Protein AF-A0A9X0CKI0-F1 (afdb_monomer)

Solvent-accessible surface area (backbone atoms only — not comparable to full-atom values): 36895 Å² total; per-residue (Å²): 130,61,84,66,41,45,63,52,52,50,52,52,61,72,41,41,66,60,30,47,77,69,71,42,40,66,62,50,38,53,49,47,34,60,76,48,58,47,74,66,33,69,55,79,76,65,96,54,56,20,32,49,16,61,52,40,34,54,31,52,67,54,52,50,48,37,43,70,68,46,64,63,88,47,70,67,38,39,50,53,34,52,52,51,48,53,29,43,48,53,37,53,43,38,34,52,28,53,15,69,29,39,38,14,22,25,28,86,84,26,53,25,17,50,95,48,26,46,22,61,60,48,54,24,53,52,14,49,26,39,52,22,46,52,40,19,78,24,46,50,47,100,65,37,69,54,71,67,43,52,47,42,50,51,45,32,52,53,42,51,52,67,62,11,54,71,31,22,39,56,38,55,37,16,46,40,55,60,43,39,67,63,41,45,43,41,75,38,43,65,27,33,42,26,64,11,36,40,37,43,48,66,41,98,86,68,46,81,44,68,76,79,50,72,36,67,75,36,38,14,57,22,46,55,62,65,41,78,86,40,65,64,34,40,49,56,73,65,58,80,61,87,74,88,51,55,45,93,72,87,48,72,71,56,51,54,53,44,50,54,52,52,54,51,31,56,77,69,70,57,62,53,50,75,63,68,63,27,27,48,45,37,26,75,51,9,21,29,39,38,28,51,68,61,26,31,36,37,40,24,27,34,13,47,76,26,43,32,36,34,55,46,93,57,24,23,42,46,37,70,52,41,14,44,39,21,35,50,80,32,62,38,66,75,51,24,64,29,44,43,56,57,43,14,33,61,63,59,43,47,25,46,14,58,36,61,55,63,57,74,78,70,34,41,52,64,67,52,25,40,18,20,88,32,57,37,10,13,19,25,33,38,48,61,100,55,97,45,28,35,35,37,36,35,32,45,49,41,63,50,93,70,46,46,46,90,95,51,78,74,70,81,47,51,40,32,32,34,40,37,38,40,48,53,86,57,36,37,41,38,40,35,24,43,31,28,35,40,79,36,72,93,29,34,34,34,36,19,66,41,52,37,43,60,81,42,86,91,65,57,47,43,33,34,52,68,91,47,79,44,54,50,84,45,80,44,80,40,53,24,75,74,48,50,55,71,78,26,62,41,35,37,25,46,71,79,41,33,20,32,36,26,60,24,21,25,74,44,25,33,32,40,38,22,40,80,29,76,31,42,27,43,50,43,96,77,55,74,24,59,36,36,30,43,37,31,33,27,47,60,41,56,47,26,73,66,35,59,49,59,37,35,36,34,54,77,49,66,81,65,54,35,55,52,48,51,54,24,57,75,44,95,67,36,55,57,42,80,73,40,79,52,81,35,34,42,28,36,39,32,42,49,29,98,42,82,90,19,38,26,38,41,37,40,34,56,36,42,85,46,75,47,72,77,61,51,35,36,40,77,57,52,57,35,31,40,38,37,34,44,74,56,86,44,39,36,27,42,19,41,11,34,25,42,43,47,48,79,66,89,69,88,51,55,38,58,86,72,64,46,70,64,56,26,57,67,26,43,45,49,63,41,66,40,42,40,30,38,70,63,34,27,40,44,70,66,55,64,31,26,52,67,83,41,76,52,57,80,91,51,35,69,66,42,41,45,44,46,52,39,98,93,36,92,54,38,11,41,33,42,33,38,51,54,39,35,62,11,32,19,39,32,38,34,34,36,41,50,82,128

Radius of gyration: 26.96 Å; Cα contacts (8 Å, |Δi|>4): 1862; chains: 1; bounding box: 70×74×76 Å

Secondary structure (DSSP, 8-state):
--TTHHHHHHHHHHTHHHHHHTT-HHHHHHHHHHHTTGGGGG-SS-SSS---HHHHHHTHHHHHHHHHTS--SSHHHHHHHHHHHHHHHHHHHHHTSPPSSS-SSB-TTS-BEETTEE-TTTTHHHHHHHHHHHHHHHHTSTTPPPHHHHHHHHHHHHHHHHHSSSSPPPGGG-TTS--S---TGGGTTHHHHHHHBPPPPBPTTS-B-----B-HHHHHHHHHH--TTSHHHHHHHH------SSS--S-HHHHHHHHHHHHHHHHTT-PPPPPP-EEEEEGGGTEEEEEETTEEEEEE---SSS-S---BTTBSTTGGGTTSSEEEEESSTGGGGGS-TTSS--TT--TT-EEE---GGGG--SS-SBPPS-S-EEEEEE-TTSSS-EEEEEEEEE-------TTSPP---EEEEEEEEEEETTEEEEEEEEEEEES-TTPEEEEEEEEEE---SSS--EEEETTEEEETTS-EEE-GGGG-STTPPEEEE-TT--EEEETTTTTTTEEEEEEEEEEE-TT-SS-EEEEEEEEEEEEEEES-SSEEEEEEEE-S--TTHHHHHHHHHTSSS-SEEEEEESSSEEEEEEES-SSTT-EEEEEEES-TT---SSSEEEESSSSEEEEEEE-SSSEEEEEEE-----BS--SPP-BGGG--HHHHHH--BPPEEEEEEEEEEEESS---EEETTEEPPGGGHHHHEEEEEPTT-SSEEEEEEEEEE-TT--EEEEEEEE--

Sequence (740 aa):
MNNAGAGFMNAAFLLRKELQTAGKLSDYIATMKWYNDFGEIYQDPFEYAGTSADRMRTISLWRLFAVLMMPSTTTEQKQMKIRDMKALGRWYANALSPNEGLAGTLKPDHVGYHHNSYYASAYTPHALHKGAFIEYLLSGTSFALGAETRGHIKKGLETMRIVSVKYSSPNSVSGRFPGFSRNILAKSFPAYAYVAATAPALNDDGSLGEISTLNNDNVKMFLRLYDTTESAVNDYLGDGTIFTNIYYLNSIGSINIMEAISTKANAMSIEAESSPKGCWAKNYAALVIQRRDDWAVSVKGFSKFVWDFEASGKQNVFGLYQSHGALLVANSEESLKTHDIDNGWDWTRHPGTTTIKLNIDQLISENRRYYQPKRLAGGVSLVGGGDYSAGIFGMEFSQPPYRFPEGSFQLDINFSFKKSVFFADYVMICLGTGITSSESSPYITQTTLFQTKLVDAAAPSSVLINTTTHSLSTDLTKEATFFGGENFAATLRDVNGNGYYVPNATMQGLNVKISLQTSRDQRGRTRETSARYATAWLNHGINPSDKGYEYAIVVSKPSNIVQVLATRQASDNKVYEVLYKDNKAHVVKINDCPRPGQTQYGYVIFDKSVRTPGPVRRVDKAPIIVMVEEVDSNNLYIAASSPDLNFNITRVLEVGSQVNGQERFYSISMPIEVQVFVKTAVDIATGDVRVNGAVVPDEEKTTHVAVQPKPSSTTVGNRIKFKQLVKGFSTEVKLTTISS

Structure (mmCIF, N/CA/C/O backbone):
data_AF-A0A9X0CKI0-F1
#
_entry.id   AF-A0A9X0CKI0-F1
#
loop_
_atom_site.group_PDB
_atom_site.id
_atom_site.type_symbol
_atom_site.label_atom_id
_atom_site.label_alt_id
_atom_site.label_comp_id
_atom_site.label_asym_id
_atom_site.label_entity_id
_atom_site.label_seq_id
_atom_site.pdbx_PDB_ins_code
_atom_site.Cartn_x
_atom_site.Cartn_y
_atom_site.Cartn_z
_atom_site.occupancy
_atom_site.B_iso_or_equiv
_atom_site.auth_seq_id
_atom_site.auth_comp_id
_atom_site.auth_asym_id
_atom_site.auth_atom_id
_atom_site.pdbx_PDB_model_num
ATOM 1 N N . MET A 1 1 ? -22.376 16.722 5.968 1.00 49.62 1 MET A N 1
ATOM 2 C CA . MET A 1 1 ? -21.841 16.494 7.330 1.00 49.62 1 MET A CA 1
ATOM 3 C C . MET A 1 1 ? -21.630 17.837 8.006 1.00 49.62 1 MET A C 1
ATOM 5 O O . MET A 1 1 ? -21.355 18.810 7.316 1.00 49.62 1 MET A O 1
ATOM 9 N N . ASN A 1 2 ? -21.855 17.896 9.318 1.00 53.41 2 ASN A N 1
ATOM 10 C CA . ASN A 1 2 ? -21.992 19.130 10.088 1.00 53.41 2 ASN A CA 1
ATOM 11 C C . ASN A 1 2 ? -20.640 19.851 10.289 1.00 53.41 2 ASN A C 1
ATOM 13 O O . ASN A 1 2 ? -19.901 19.534 11.219 1.00 53.41 2 ASN A O 1
ATOM 17 N N . ASN A 1 3 ? -20.332 20.835 9.437 1.00 49.81 3 ASN A N 1
ATOM 18 C CA . ASN A 1 3 ? -19.097 21.630 9.523 1.00 49.81 3 ASN A CA 1
ATOM 19 C C . ASN A 1 3 ? -18.990 22.469 10.815 1.00 49.81 3 ASN A C 1
ATOM 21 O O . ASN A 1 3 ? -17.885 22.844 11.188 1.00 49.81 3 ASN A O 1
ATOM 25 N N . ALA A 1 4 ? -20.101 22.723 11.519 1.00 55.56 4 ALA A N 1
ATOM 26 C CA . ALA A 1 4 ? -20.137 23.430 12.807 1.00 55.56 4 ALA A CA 1
ATOM 27 C C . ALA A 1 4 ? -20.410 22.491 14.005 1.00 55.56 4 ALA A C 1
ATOM 29 O O . ALA A 1 4 ? -20.540 22.937 15.146 1.00 55.56 4 ALA A O 1
ATOM 30 N N . GLY A 1 5 ? -20.493 21.177 13.760 1.00 71.75 5 GLY A N 1
ATOM 31 C CA . GLY A 1 5 ? -21.002 20.206 14.725 1.00 71.75 5 GLY A CA 1
ATOM 32 C C . GLY A 1 5 ? -20.069 19.986 15.897 1.00 71.75 5 GLY A C 1
ATOM 33 O O . GLY A 1 5 ? -20.500 20.089 17.036 1.00 71.75 5 GLY A O 1
ATOM 34 N N . ALA A 1 6 ? -18.784 19.740 15.643 1.00 81.38 6 ALA A N 1
ATOM 35 C CA . ALA A 1 6 ? -17.830 19.425 16.705 1.00 81.38 6 ALA A CA 1
ATOM 36 C C . ALA A 1 6 ? -17.776 20.518 17.789 1.00 81.38 6 ALA A C 1
ATOM 38 O O . ALA A 1 6 ? -17.810 20.198 18.975 1.00 81.38 6 ALA A O 1
ATOM 39 N N . GLY A 1 7 ? -17.764 21.799 17.406 1.00 85.31 7 GLY A N 1
ATOM 40 C CA . GLY A 1 7 ? -17.786 22.916 18.357 1.00 85.31 7 GLY A CA 1
ATOM 41 C C . GLY A 1 7 ? -19.039 22.911 19.236 1.00 85.31 7 GLY A C 1
ATOM 42 O O . GLY A 1 7 ? -18.929 22.924 20.461 1.00 85.31 7 GLY A O 1
ATOM 43 N N . PHE A 1 8 ? -20.221 22.793 18.620 1.00 89.19 8 PHE A N 1
ATOM 44 C CA . PHE A 1 8 ? -21.494 22.684 19.340 1.00 89.19 8 PHE A CA 1
ATOM 45 C C . PHE A 1 8 ? -21.525 21.479 20.292 1.00 89.19 8 PHE A C 1
ATOM 47 O O . PHE A 1 8 ? -21.895 21.631 21.453 1.00 89.19 8 PHE A O 1
ATOM 54 N N . MET A 1 9 ? -21.102 20.296 19.831 1.00 90.44 9 MET A N 1
ATOM 55 C CA . MET A 1 9 ? -21.139 19.060 20.626 1.00 90.44 9 MET A CA 1
ATOM 56 C C . MET A 1 9 ? -20.232 19.151 21.856 1.00 90.44 9 MET A C 1
ATOM 58 O O . MET A 1 9 ? -20.637 18.749 22.946 1.00 90.44 9 MET A O 1
ATOM 62 N N . ASN A 1 10 ? -19.025 19.707 21.701 1.00 89.62 10 ASN A N 1
ATOM 63 C CA . ASN A 1 10 ? -18.113 19.923 22.824 1.00 89.62 10 ASN A CA 1
ATOM 64 C C . ASN A 1 10 ? -18.667 20.960 23.806 1.00 89.62 10 ASN A C 1
ATOM 66 O O . ASN A 1 10 ? -18.699 20.695 25.006 1.00 89.62 10 ASN A O 1
ATOM 70 N N . ALA A 1 11 ? -19.139 22.110 23.313 1.00 91.50 11 ALA A N 1
ATOM 71 C CA . ALA A 1 11 ? -19.686 23.166 24.163 1.00 91.50 11 ALA A CA 1
ATOM 72 C C . ALA A 1 11 ? -20.902 22.677 24.965 1.00 91.50 11 ALA A C 1
ATOM 74 O O . ALA A 1 11 ? -20.959 22.876 26.176 1.00 91.50 11 ALA A O 1
ATOM 75 N N . ALA A 1 12 ? -21.831 21.969 24.314 1.00 94.25 12 ALA A N 1
ATOM 76 C CA . ALA A 1 12 ? -22.999 21.386 24.969 1.00 94.25 12 ALA A CA 1
ATOM 77 C C . ALA A 1 12 ? -22.604 20.375 26.057 1.00 94.25 12 ALA A C 1
ATOM 79 O O . ALA A 1 12 ? -23.171 20.385 27.148 1.00 94.25 12 ALA A O 1
ATOM 80 N N . PHE A 1 13 ? -21.602 19.531 25.790 1.00 94.69 13 PHE A N 1
ATOM 81 C CA . PHE A 1 13 ? -21.125 18.553 26.764 1.00 94.69 13 PHE A CA 1
ATOM 82 C C . PHE A 1 13 ? -20.429 19.206 27.964 1.00 94.69 13 PHE A C 1
ATOM 84 O O . PHE A 1 13 ? -20.651 18.794 29.106 1.00 94.69 13 PHE A O 1
ATOM 91 N N . LEU A 1 14 ? -19.608 20.234 27.733 1.00 93.88 14 LEU A N 1
ATOM 92 C CA . LEU A 1 14 ? -18.931 20.974 28.800 1.00 93.88 14 LEU A CA 1
ATOM 93 C C . LEU A 1 14 ? -19.930 21.738 29.678 1.00 93.88 14 LEU A C 1
ATOM 95 O O . LEU A 1 14 ? -19.842 21.632 30.897 1.00 93.88 14 LEU A O 1
ATOM 99 N N . LEU A 1 15 ? -20.926 22.393 29.069 1.00 96.50 15 LEU A N 1
ATOM 100 C CA . LEU A 1 15 ? -21.963 23.185 29.747 1.00 96.50 15 LEU A CA 1
ATOM 101 C C . LEU A 1 15 ? -23.166 22.356 30.231 1.00 96.50 15 LEU A C 1
ATOM 103 O O . LEU A 1 15 ? -24.230 22.893 30.540 1.00 96.50 15 LEU A O 1
ATOM 107 N N . ARG A 1 16 ? -23.063 21.022 30.253 1.00 96.00 16 ARG A N 1
ATOM 108 C CA . ARG A 1 16 ? -24.214 20.137 30.518 1.00 96.00 16 ARG A CA 1
ATOM 109 C C . ARG A 1 16 ? -24.887 20.390 31.872 1.00 96.00 16 ARG A C 1
ATOM 111 O O . ARG A 1 16 ? -26.092 20.186 31.987 1.00 96.00 16 ARG A O 1
ATOM 118 N N . LYS A 1 17 ? -24.134 20.823 32.891 1.00 94.81 17 LYS A N 1
ATOM 119 C CA . LYS A 1 17 ? -24.682 21.120 34.226 1.00 94.81 17 LYS A CA 1
ATOM 120 C C . LYS A 1 17 ? -25.494 22.414 34.194 1.00 94.81 17 LYS A C 1
ATOM 122 O O . LYS A 1 17 ? -26.613 22.450 34.685 1.00 94.81 17 LYS A O 1
ATOM 127 N N . GLU A 1 18 ? -24.969 23.439 33.542 1.00 97.38 18 GLU A N 1
ATOM 128 C CA . GLU A 1 18 ? -25.599 24.740 33.345 1.00 97.38 18 GLU A CA 1
ATOM 129 C C . GLU A 1 18 ? -26.860 24.606 32.483 1.00 97.38 18 GLU A C 1
ATOM 131 O O . GLU A 1 18 ? -27.903 25.166 32.813 1.00 97.38 18 GLU A O 1
ATOM 136 N N . LEU A 1 19 ? -26.803 23.793 31.422 1.00 96.75 19 LEU A N 1
ATOM 137 C CA . LEU A 1 19 ? -27.957 23.464 30.582 1.00 96.75 19 LEU A CA 1
ATOM 138 C C . LEU A 1 19 ? -29.049 22.722 31.363 1.00 96.75 19 LEU A C 1
ATOM 140 O O . LEU A 1 19 ? -30.234 22.969 31.135 1.00 96.75 19 LEU A O 1
ATOM 144 N N . GLN A 1 20 ? -28.668 21.833 32.286 1.00 95.12 20 GLN A N 1
ATOM 145 C CA . GLN A 1 20 ? -29.608 21.164 33.186 1.00 95.12 20 GLN A CA 1
ATOM 146 C C . GLN A 1 20 ? -30.270 22.161 34.142 1.00 95.12 20 GLN A C 1
ATOM 148 O O . GLN A 1 20 ? -31.493 22.139 34.271 1.00 95.12 20 GLN A O 1
ATOM 153 N N . THR A 1 21 ? -29.491 23.047 34.769 1.00 96.12 21 THR A N 1
ATOM 154 C CA . THR A 1 21 ? -30.001 24.104 35.660 1.00 96.12 21 THR A CA 1
ATOM 155 C C . THR A 1 21 ? -30.934 25.065 34.924 1.00 96.12 21 THR A C 1
ATOM 157 O O . THR A 1 21 ? -31.951 25.477 35.469 1.00 96.12 21 THR A O 1
ATOM 160 N N . ALA A 1 22 ? -30.636 25.377 33.661 1.00 97.12 22 ALA A N 1
ATOM 161 C CA . ALA A 1 22 ? -31.463 26.235 32.816 1.00 97.12 22 ALA A CA 1
ATOM 162 C C . ALA A 1 22 ? -32.699 25.530 32.217 1.00 97.12 22 ALA A C 1
ATOM 164 O O . ALA A 1 22 ? -33.428 26.154 31.448 1.00 97.12 22 ALA A O 1
ATOM 165 N N . GLY A 1 23 ? -32.917 24.239 32.496 1.00 96.12 23 GLY A N 1
ATOM 166 C CA . GLY A 1 23 ? -34.040 23.470 31.948 1.00 96.12 23 GLY A CA 1
ATOM 167 C C . GLY A 1 23 ? -33.954 23.187 30.442 1.00 96.12 23 GLY A C 1
ATOM 168 O O . GLY A 1 23 ? -34.959 22.836 29.838 1.00 96.12 23 GLY A O 1
ATOM 169 N N . LYS A 1 24 ? -32.773 23.327 29.823 1.00 96.88 24 LYS A N 1
ATOM 170 C CA . LYS A 1 24 ? -32.564 23.200 28.364 1.00 96.88 24 LYS A CA 1
ATOM 171 C C . LYS A 1 24 ? -31.913 21.886 27.934 1.00 96.88 24 LYS A C 1
ATOM 173 O O . LYS A 1 24 ? -31.710 21.657 26.744 1.00 96.88 24 LYS A O 1
ATOM 178 N N . LEU A 1 25 ? -31.535 21.022 28.878 1.00 95.56 25 LEU A N 1
ATOM 179 C CA . LEU A 1 25 ? -30.734 19.833 28.574 1.00 95.56 25 LEU A CA 1
ATOM 180 C C . LEU A 1 25 ? -31.409 18.896 27.554 1.00 95.56 25 LEU A C 1
ATOM 182 O O . LEU A 1 25 ? -30.735 18.396 26.654 1.00 95.56 25 LEU A O 1
ATOM 186 N N . SER A 1 26 ? -32.725 18.684 27.657 1.00 95.31 26 SER A N 1
ATOM 187 C CA . SER A 1 26 ? -33.492 17.831 26.736 1.00 95.31 26 SER A CA 1
ATOM 188 C C . SER A 1 26 ? -33.409 18.302 25.285 1.00 95.31 26 SER A C 1
ATOM 190 O O . SER A 1 26 ? -33.163 17.489 24.393 1.00 95.31 26 SER A O 1
ATOM 192 N N . ASP A 1 27 ? -33.548 19.608 25.057 1.00 96.31 27 ASP A N 1
ATOM 193 C CA . ASP A 1 27 ? -33.556 20.208 23.720 1.00 96.31 27 ASP A CA 1
ATOM 194 C C . ASP A 1 27 ? -32.186 20.065 23.057 1.00 96.31 27 ASP A C 1
ATOM 196 O O . ASP A 1 27 ? -32.074 19.734 21.872 1.00 96.31 27 ASP A O 1
ATOM 200 N N . TYR A 1 28 ? -31.123 20.236 23.846 1.00 96.50 28 TYR A N 1
ATOM 201 C CA . TYR A 1 28 ? -29.756 20.023 23.384 1.00 96.50 28 TYR A CA 1
ATOM 202 C C . TYR A 1 28 ? -29.496 18.551 23.071 1.00 96.50 28 TYR A C 1
ATOM 204 O O . TYR A 1 28 ? -28.956 18.265 22.008 1.00 96.50 28 TYR A O 1
ATOM 212 N N . ILE A 1 29 ? -29.929 17.607 23.913 1.00 96.56 29 ILE A N 1
ATOM 213 C CA . ILE A 1 29 ? -29.794 16.171 23.613 1.00 96.56 29 ILE A CA 1
ATOM 214 C C . ILE A 1 29 ? -30.531 15.820 22.316 1.00 96.56 29 ILE A C 1
ATOM 216 O O . ILE A 1 29 ? -29.962 15.138 21.463 1.00 96.56 29 ILE A O 1
ATOM 220 N N . ALA A 1 30 ? -31.770 16.288 22.135 1.00 96.25 30 ALA A N 1
ATOM 221 C CA . ALA A 1 30 ? -32.545 16.048 20.918 1.00 96.25 30 ALA A CA 1
ATOM 222 C C . ALA A 1 30 ? -31.829 16.610 19.679 1.00 96.25 30 ALA A C 1
ATOM 224 O O . ALA A 1 30 ? -31.665 15.909 18.679 1.00 96.25 30 ALA A O 1
ATOM 225 N N . THR A 1 31 ? -31.304 17.830 19.789 1.00 95.12 31 THR A N 1
ATOM 226 C CA . THR A 1 31 ? -30.508 18.486 18.744 1.00 95.12 31 THR A CA 1
ATOM 227 C C . THR A 1 31 ? -29.234 17.699 18.425 1.00 95.12 31 THR A C 1
ATOM 229 O O . THR A 1 31 ? -28.932 17.436 17.260 1.00 95.12 31 THR A O 1
ATOM 232 N N . MET A 1 32 ? -28.494 17.259 19.447 1.00 94.44 32 MET A N 1
ATOM 233 C CA . MET A 1 32 ? -27.292 16.440 19.282 1.00 94.44 32 MET A CA 1
ATOM 234 C C . MET A 1 32 ? -27.613 15.107 18.607 1.00 94.44 32 MET A C 1
ATOM 236 O O . MET A 1 32 ? -26.866 14.667 17.733 1.00 94.44 32 MET A O 1
ATOM 240 N N . LYS A 1 33 ? -28.723 14.462 18.978 1.00 95.06 33 LYS A N 1
ATOM 241 C CA . LYS A 1 33 ? -29.160 13.209 18.356 1.00 95.06 33 LYS A CA 1
ATOM 242 C C . LYS A 1 33 ? -29.528 13.409 16.885 1.00 95.06 33 LYS A C 1
ATOM 244 O O . LYS A 1 33 ? -29.097 12.620 16.045 1.00 95.06 33 LYS A O 1
ATOM 249 N N . TRP A 1 34 ? -30.250 14.480 16.564 1.00 93.06 34 TRP A N 1
ATOM 250 C CA . TRP A 1 34 ? -30.619 14.825 15.192 1.00 93.06 34 TRP A CA 1
ATOM 251 C C . TRP A 1 34 ? -29.389 15.037 14.298 1.00 93.06 34 TRP A C 1
ATOM 253 O O . TRP A 1 34 ? -29.233 14.358 13.288 1.00 93.06 34 TRP A O 1
ATOM 263 N N . TYR A 1 35 ? -28.457 15.905 14.704 1.00 90.56 35 TYR A N 1
ATOM 264 C CA . TYR A 1 35 ? -27.280 16.242 13.889 1.00 90.56 35 TYR A CA 1
ATOM 265 C C . TYR A 1 35 ? -26.261 15.107 13.712 1.00 90.56 35 TYR A C 1
ATOM 267 O O . TYR A 1 35 ? -25.397 15.209 12.840 1.00 90.56 35 TYR A O 1
ATOM 275 N N . ASN A 1 36 ? -26.319 14.063 14.542 1.00 91.62 36 ASN A N 1
ATOM 276 C CA . ASN A 1 36 ? -25.408 12.918 14.480 1.00 91.62 36 ASN A CA 1
ATOM 277 C C . ASN A 1 36 ? -26.068 11.661 13.899 1.00 91.62 36 ASN A C 1
ATOM 279 O O . ASN A 1 36 ? -25.566 10.560 14.135 1.00 91.62 36 ASN A O 1
ATOM 283 N N . ASP A 1 37 ? -27.193 11.785 13.188 1.00 93.19 37 ASP A N 1
ATOM 284 C CA . ASP A 1 37 ? -27.957 10.655 12.642 1.00 93.19 37 ASP A CA 1
ATOM 285 C C . ASP A 1 37 ? -28.193 9.558 13.698 1.00 93.19 37 ASP A C 1
ATOM 287 O O . ASP A 1 37 ? -27.985 8.372 13.438 1.00 93.19 37 ASP A O 1
ATOM 291 N N . PHE A 1 38 ? -28.513 9.934 14.940 1.00 95.38 38 PHE A N 1
ATOM 292 C CA . PHE A 1 38 ? -28.453 9.011 16.079 1.00 95.38 38 PHE A CA 1
ATOM 293 C C . PHE A 1 38 ? -29.383 7.803 15.922 1.00 95.38 38 PHE A C 1
ATOM 295 O O . PHE A 1 38 ? -29.080 6.741 16.449 1.00 95.38 38 PHE A O 1
ATOM 302 N N . GLY A 1 39 ? -30.461 7.930 15.141 1.00 95.81 39 GLY A N 1
ATOM 303 C CA . GLY A 1 39 ? -31.361 6.820 14.822 1.00 95.81 39 GLY A CA 1
ATOM 304 C C . GLY A 1 39 ? -30.666 5.598 14.202 1.00 95.81 39 GLY A C 1
ATOM 305 O O . GLY A 1 39 ? -31.127 4.480 14.409 1.00 95.81 39 GLY A O 1
ATOM 306 N N . GLU A 1 40 ? -29.528 5.780 13.518 1.00 95.31 40 GLU A N 1
ATOM 307 C CA . GLU A 1 40 ? -28.746 4.689 12.913 1.00 95.31 40 GLU A CA 1
ATOM 308 C C . GLU A 1 40 ? -28.288 3.645 13.945 1.00 95.31 40 GLU A C 1
ATOM 310 O O . GLU A 1 40 ? -28.171 2.469 13.611 1.00 95.31 40 GLU A O 1
ATOM 315 N N . ILE A 1 41 ? -28.046 4.037 15.205 1.00 97.25 41 ILE A N 1
ATOM 316 C CA . ILE A 1 41 ? -27.522 3.104 16.218 1.00 97.25 41 ILE A CA 1
ATOM 317 C C . ILE A 1 41 ? -28.539 2.035 16.628 1.00 97.25 41 ILE A C 1
ATOM 319 O O . ILE A 1 41 ? -28.165 1.050 17.258 1.00 97.25 41 ILE A O 1
ATOM 323 N N . TYR A 1 42 ? -29.823 2.262 16.337 1.00 97.50 42 TYR A N 1
ATOM 324 C CA . TYR A 1 42 ? -30.910 1.376 16.741 1.00 97.50 42 TYR A CA 1
ATOM 325 C C . TYR A 1 42 ? -31.182 0.249 15.740 1.00 97.50 42 TYR A C 1
ATOM 327 O O . TYR A 1 42 ? -32.047 -0.576 16.018 1.00 97.50 42 TYR A O 1
ATOM 335 N N . GLN A 1 43 ? -30.476 0.199 14.605 1.00 96.69 43 GLN A N 1
ATOM 336 C CA . GLN A 1 43 ? -30.605 -0.911 13.659 1.00 96.69 43 GLN A CA 1
ATOM 337 C C . GLN A 1 43 ? -30.233 -2.246 14.321 1.00 96.69 43 GLN A C 1
ATOM 339 O O . GLN A 1 43 ? -29.246 -2.334 15.057 1.00 96.69 43 GLN A O 1
ATOM 344 N N . ASP A 1 44 ? -31.039 -3.273 14.054 1.00 91.81 44 ASP A N 1
ATOM 345 C CA . ASP A 1 44 ? -30.822 -4.644 14.509 1.00 91.81 44 ASP A CA 1
ATOM 346 C C . ASP A 1 44 ? -31.622 -5.623 13.613 1.00 91.81 44 ASP A C 1
ATOM 348 O O . ASP A 1 44 ? -32.854 -5.638 13.699 1.00 91.81 44 ASP A O 1
ATOM 352 N N . PRO A 1 45 ? -30.976 -6.395 12.713 1.00 94.38 45 PRO A N 1
ATOM 353 C CA . PRO A 1 45 ? -29.552 -6.337 12.377 1.00 94.38 45 PRO A CA 1
ATOM 354 C C . PRO A 1 45 ? -29.184 -5.043 11.627 1.00 94.38 45 PRO A C 1
ATOM 356 O O . PRO A 1 45 ? -30.047 -4.335 11.106 1.00 94.38 45 PRO A O 1
ATOM 359 N N . PHE A 1 46 ? -27.887 -4.733 11.551 1.00 95.56 46 PHE A N 1
ATOM 360 C CA . PHE A 1 46 ? -27.395 -3.673 10.664 1.00 95.56 46 PHE A CA 1
ATOM 361 C C . PHE A 1 46 ? -27.520 -4.096 9.199 1.00 95.56 46 PHE A C 1
ATOM 363 O O . PHE A 1 46 ? -27.267 -5.250 8.861 1.00 95.56 46 PHE A O 1
ATOM 370 N N . GLU A 1 47 ? -27.862 -3.143 8.330 1.00 93.38 47 GLU A N 1
ATOM 371 C CA . GLU A 1 47 ? -28.058 -3.400 6.896 1.00 93.38 47 GLU A CA 1
ATOM 372 C C . GLU A 1 47 ? -26.777 -3.921 6.215 1.00 93.38 47 GLU A C 1
ATOM 374 O O . GLU A 1 47 ? -26.826 -4.800 5.360 1.00 93.38 47 GLU A O 1
ATOM 379 N N . TYR A 1 48 ? -25.612 -3.410 6.632 1.00 94.38 48 TYR A N 1
ATOM 380 C CA . TYR A 1 48 ? -24.298 -3.818 6.138 1.00 94.38 48 TYR A CA 1
ATOM 381 C C . TYR A 1 48 ? -23.224 -3.737 7.234 1.00 94.38 48 TYR A C 1
ATOM 383 O O . TYR A 1 48 ? -23.308 -2.933 8.169 1.00 94.38 48 TYR A O 1
ATOM 391 N N . ALA A 1 49 ? -22.169 -4.541 7.070 1.00 95.94 49 ALA A N 1
ATOM 392 C CA . ALA A 1 49 ? -20.995 -4.518 7.937 1.00 95.94 49 ALA A CA 1
ATOM 393 C C . ALA A 1 49 ? -20.170 -3.238 7.737 1.00 95.94 49 ALA A C 1
ATOM 395 O O . ALA A 1 49 ? -19.921 -2.811 6.602 1.00 95.94 49 ALA A O 1
ATOM 396 N N . GLY A 1 50 ? -19.678 -2.658 8.830 1.00 96.06 50 GLY A N 1
ATOM 397 C CA . GLY A 1 50 ? -18.834 -1.467 8.794 1.00 96.06 50 GLY A CA 1
ATOM 398 C C . GLY A 1 50 ? -19.610 -0.157 8.643 1.00 96.06 50 GLY A C 1
ATOM 399 O O . GLY A 1 50 ? -20.823 -0.101 8.468 1.00 96.06 50 GLY A O 1
ATOM 400 N N . THR A 1 51 ? -18.875 0.951 8.679 1.00 95.38 51 THR A N 1
ATOM 401 C CA . THR A 1 51 ? -19.384 2.289 8.337 1.00 95.38 51 THR A CA 1
ATOM 402 C C . THR A 1 51 ? -18.322 3.087 7.581 1.00 95.38 51 THR A C 1
ATOM 404 O O . THR A 1 51 ? -17.201 2.612 7.401 1.00 95.38 51 THR A O 1
ATOM 407 N N . SER A 1 52 ? -18.620 4.303 7.120 1.00 95.00 52 SER A N 1
ATOM 408 C CA . SER A 1 52 ? -17.595 5.128 6.469 1.00 95.00 52 SER A CA 1
ATOM 409 C C . SER A 1 52 ? -16.567 5.660 7.479 1.00 95.00 52 SER A C 1
ATOM 411 O O . SER A 1 52 ? -16.917 6.052 8.594 1.00 95.00 52 SER A O 1
ATOM 413 N N . ALA A 1 53 ? -15.302 5.785 7.058 1.00 95.75 53 ALA A N 1
ATOM 414 C CA . ALA A 1 53 ? -14.267 6.429 7.875 1.00 95.75 53 ALA A CA 1
ATOM 415 C C . ALA A 1 53 ? -14.656 7.863 8.304 1.00 95.75 53 ALA A C 1
ATOM 417 O O . ALA A 1 53 ? -14.233 8.344 9.355 1.00 95.75 53 ALA A O 1
ATOM 418 N N . ASP A 1 54 ? -15.504 8.537 7.519 1.00 93.56 54 ASP A N 1
ATOM 419 C CA . ASP A 1 54 ? -16.061 9.844 7.864 1.00 93.56 54 ASP A CA 1
ATOM 420 C C . ASP A 1 54 ? -17.052 9.771 9.031 1.00 93.56 54 ASP A C 1
ATOM 422 O O . ASP A 1 54 ? -16.912 10.551 9.973 1.00 93.56 54 ASP A O 1
ATOM 426 N N . ARG A 1 55 ? -17.989 8.810 9.042 1.00 93.06 55 ARG A N 1
ATOM 427 C CA . ARG A 1 55 ? -18.885 8.598 10.194 1.00 93.06 55 ARG A CA 1
ATOM 428 C C . ARG A 1 55 ? -18.072 8.276 11.453 1.00 93.06 55 ARG A C 1
ATOM 430 O O . ARG A 1 55 ? -18.282 8.881 12.507 1.00 93.06 55 ARG A O 1
ATOM 437 N N . MET A 1 56 ? -17.062 7.414 11.329 1.00 94.38 56 MET A N 1
ATOM 438 C CA . MET A 1 56 ? -16.173 7.103 12.450 1.00 94.38 56 MET A CA 1
ATOM 439 C C . MET A 1 56 ? -15.417 8.319 12.972 1.00 94.38 56 MET A C 1
ATOM 441 O O . MET A 1 56 ? -15.334 8.488 14.184 1.00 94.38 56 MET A O 1
ATOM 445 N N . ARG A 1 57 ? -14.870 9.185 12.114 1.00 91.12 57 ARG A N 1
ATOM 446 C CA . ARG A 1 57 ? -14.062 10.309 12.608 1.00 91.12 57 ARG A CA 1
ATOM 447 C C . ARG A 1 57 ? -14.868 11.538 13.033 1.00 91.12 57 ARG A C 1
ATOM 449 O O . ARG A 1 57 ? -14.365 12.310 13.843 1.00 91.12 57 ARG A O 1
ATOM 456 N N . THR A 1 58 ? -16.082 11.724 12.505 1.00 90.50 58 THR A N 1
ATOM 457 C CA . THR A 1 58 ? -16.843 12.980 12.662 1.00 90.50 58 THR A CA 1
ATOM 458 C C . THR A 1 58 ? -18.094 12.904 13.529 1.00 90.50 58 THR A C 1
ATOM 460 O O . THR A 1 58 ? -18.541 13.964 13.945 1.00 90.50 58 THR A O 1
ATOM 463 N N . ILE A 1 59 ? -18.667 11.723 13.812 1.00 92.31 59 ILE A N 1
ATOM 464 C CA . ILE A 1 59 ? -19.899 11.619 14.631 1.00 92.31 59 ILE A CA 1
ATOM 465 C C . ILE A 1 59 ? -19.827 10.589 15.766 1.00 92.31 59 ILE A C 1
ATOM 467 O O . ILE A 1 59 ? -20.582 10.698 16.730 1.00 92.31 59 ILE A O 1
ATOM 471 N N . SER A 1 60 ? -18.919 9.609 15.697 1.00 94.19 60 SER A N 1
ATOM 472 C CA . SER A 1 60 ? -18.834 8.498 16.663 1.00 94.19 60 SER A CA 1
ATOM 473 C C . SER A 1 60 ? -18.743 8.956 18.128 1.00 94.19 60 SER A C 1
ATOM 475 O O . SER A 1 60 ? -19.523 8.497 18.960 1.00 94.19 60 SER A O 1
ATOM 477 N N . LEU A 1 61 ? -17.842 9.894 18.438 1.00 94.31 61 LEU A N 1
ATOM 478 C CA . LEU A 1 61 ? -17.653 10.450 19.782 1.00 94.31 61 LEU A CA 1
ATOM 479 C C . LEU A 1 61 ? -18.845 11.311 20.220 1.00 94.31 61 LEU A C 1
ATOM 481 O O . LEU A 1 61 ? -19.239 11.302 21.382 1.00 94.31 61 LEU A O 1
ATOM 485 N N . TRP A 1 62 ? -19.457 12.037 19.289 1.00 93.19 62 TRP A N 1
ATOM 486 C CA . TRP A 1 62 ? -20.57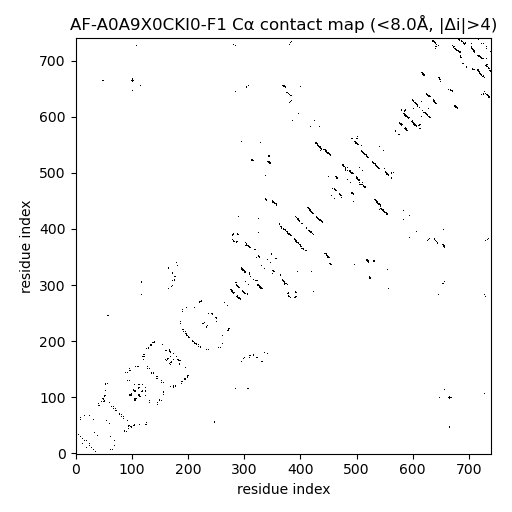6 12.927 19.597 1.00 93.19 62 TRP A CA 1
ATOM 487 C C . TRP A 1 62 ? -21.855 12.156 19.915 1.00 93.19 62 TRP A C 1
ATOM 489 O O . TRP A 1 62 ? -22.639 12.588 20.758 1.00 93.19 62 TRP A O 1
ATOM 499 N N . ARG A 1 63 ? -22.032 10.971 19.317 1.00 96.00 63 ARG A N 1
ATOM 500 C CA . ARG A 1 63 ? -23.074 10.024 19.733 1.00 96.00 63 ARG A CA 1
ATOM 501 C C . ARG A 1 63 ? -22.871 9.576 21.181 1.00 96.00 63 ARG A C 1
ATOM 503 O O . ARG A 1 63 ? -23.838 9.562 21.937 1.00 96.00 63 ARG A O 1
ATOM 510 N N . LEU A 1 64 ? -21.631 9.305 21.598 1.00 97.50 64 LEU A N 1
ATOM 511 C CA . LEU A 1 64 ? -21.334 9.008 23.003 1.00 97.50 64 LEU A CA 1
ATOM 512 C C . LEU A 1 64 ? -21.687 10.193 23.906 1.00 97.50 64 LEU A C 1
ATOM 514 O O . LEU A 1 64 ? -22.367 10.002 24.910 1.00 97.50 64 LEU A O 1
ATOM 518 N N . PHE A 1 65 ? -21.317 11.420 23.530 1.00 96.19 65 PHE A N 1
ATOM 519 C CA . PHE A 1 65 ? -21.674 12.617 24.303 1.00 96.19 65 PHE A CA 1
ATOM 520 C C . PHE A 1 65 ? -23.191 12.771 24.461 1.00 96.19 65 PHE A C 1
ATOM 522 O O . PHE A 1 65 ? -23.659 13.023 25.570 1.00 96.19 65 PHE A O 1
ATOM 529 N N . ALA A 1 66 ? -23.963 12.549 23.392 1.00 96.69 66 ALA A N 1
ATOM 530 C CA . ALA A 1 66 ? -25.421 12.612 23.445 1.00 96.69 66 ALA A CA 1
ATOM 531 C C . ALA A 1 66 ? -26.013 11.605 24.449 1.00 96.69 66 ALA A C 1
ATOM 533 O O . ALA A 1 66 ? -26.918 11.965 25.200 1.00 96.69 66 ALA A O 1
ATOM 534 N N . VAL A 1 67 ? -25.483 10.374 24.514 1.00 98.06 67 VAL A N 1
ATOM 535 C CA . VAL A 1 67 ? -25.888 9.375 25.524 1.00 98.06 67 VAL A CA 1
ATOM 536 C C . VAL A 1 67 ? -25.473 9.812 26.923 1.00 98.06 67 VAL A C 1
ATOM 538 O O . VAL A 1 67 ? -26.281 9.783 27.848 1.00 98.06 67 VAL A O 1
ATOM 541 N N . LEU A 1 68 ? -24.224 10.243 27.099 1.00 96.88 68 LEU A N 1
ATOM 542 C CA . LEU A 1 68 ? -23.681 10.625 28.403 1.00 96.88 68 LEU A CA 1
ATOM 543 C C . LEU A 1 68 ? -24.404 11.833 29.014 1.00 96.88 68 LEU A C 1
ATOM 545 O O . LEU A 1 68 ? -24.527 11.897 30.239 1.00 96.88 68 LEU A O 1
ATOM 549 N N . MET A 1 69 ? -24.937 12.734 28.187 1.00 96.81 69 MET A N 1
ATOM 550 C CA . MET A 1 69 ? -25.763 13.863 28.622 1.00 96.81 69 MET A CA 1
ATOM 551 C C . MET A 1 69 ? -27.182 13.470 29.033 1.00 96.81 69 MET A C 1
ATOM 553 O O . MET A 1 69 ? -27.836 14.264 29.698 1.00 96.81 69 MET A O 1
ATOM 557 N N . MET A 1 70 ? -27.670 12.270 28.691 1.00 97.06 70 MET A N 1
ATOM 558 C CA . MET A 1 70 ? -29.031 11.862 29.053 1.00 97.06 70 MET A CA 1
ATOM 559 C C . MET A 1 70 ? -29.250 11.903 30.571 1.00 97.06 70 MET A C 1
ATOM 561 O O . MET A 1 70 ? -28.350 11.503 31.330 1.00 97.06 70 MET A O 1
ATOM 565 N N . PRO A 1 71 ? -30.444 12.339 31.017 1.00 93.69 71 PRO A N 1
ATOM 566 C CA . PRO A 1 71 ? -30.783 12.370 32.429 1.00 93.69 71 PRO A CA 1
ATOM 567 C C . PRO A 1 71 ? -30.772 10.952 33.011 1.00 93.69 71 PRO A C 1
ATOM 569 O O . PRO A 1 71 ? -30.845 9.953 32.294 1.00 93.69 71 PRO A O 1
ATOM 572 N N . SER A 1 72 ? -30.610 10.858 34.327 1.00 93.50 72 SER A N 1
ATOM 573 C CA . SER A 1 72 ? -30.473 9.573 35.027 1.00 93.50 72 SER A CA 1
ATOM 574 C C . SER A 1 72 ? -31.031 9.622 36.452 1.00 93.50 72 SER A C 1
ATOM 576 O O . SER A 1 72 ? -30.586 8.870 37.316 1.00 93.50 72 SER A O 1
ATOM 578 N N . THR A 1 73 ? -31.995 10.512 36.711 1.00 93.31 73 THR A N 1
ATOM 579 C CA . THR A 1 73 ? -32.587 10.678 38.046 1.00 93.31 73 THR A CA 1
ATOM 580 C C . THR A 1 73 ? -33.678 9.641 38.298 1.00 93.31 73 THR A C 1
ATOM 582 O O . THR A 1 73 ? -33.699 9.037 39.368 1.00 93.31 73 THR A O 1
ATOM 585 N N . THR A 1 74 ? -34.526 9.356 37.304 1.00 96.25 74 THR A N 1
ATOM 586 C CA . THR A 1 74 ? -35.575 8.328 37.410 1.00 96.25 74 THR A CA 1
ATOM 587 C C . THR A 1 74 ? -35.108 6.966 36.893 1.00 96.25 74 THR A C 1
ATOM 589 O O . THR A 1 74 ? -34.177 6.861 36.090 1.00 96.25 74 THR A O 1
ATOM 592 N N . THR A 1 75 ? -35.776 5.896 37.333 1.00 97.31 75 THR A N 1
ATOM 593 C CA . THR A 1 75 ? -35.527 4.532 36.837 1.00 97.31 75 THR A CA 1
ATOM 594 C C . THR A 1 75 ? -35.700 4.437 35.321 1.00 97.31 75 THR A C 1
ATOM 596 O O . THR A 1 75 ? -34.839 3.878 34.645 1.00 97.31 75 THR A O 1
ATOM 599 N N . GLU A 1 76 ? -36.755 5.042 34.775 1.00 97.00 76 GLU A N 1
ATOM 600 C CA . GLU A 1 76 ? -37.023 5.069 33.333 1.00 97.00 76 GLU A CA 1
ATOM 601 C C . GLU A 1 76 ? -35.897 5.767 32.557 1.00 97.00 76 GLU A C 1
ATOM 603 O O . GLU A 1 76 ? -35.372 5.226 31.584 1.00 97.00 76 GLU A O 1
ATOM 608 N N . GLN A 1 77 ? -35.434 6.924 33.035 1.00 96.00 77 GLN A N 1
ATOM 609 C CA . GLN A 1 77 ? -34.323 7.646 32.413 1.00 96.00 77 GLN A CA 1
ATOM 610 C C . GLN A 1 77 ? -33.026 6.828 32.418 1.00 96.00 77 GLN A C 1
ATOM 612 O O . GLN A 1 77 ? -32.334 6.755 31.399 1.00 96.00 77 GLN A O 1
ATOM 617 N N . LYS A 1 78 ? -32.710 6.157 33.537 1.00 97.50 78 LYS A N 1
ATOM 618 C CA . LYS A 1 78 ? -31.565 5.236 33.620 1.00 97.50 78 LYS A CA 1
ATOM 619 C C . LYS A 1 78 ? -31.697 4.104 32.602 1.00 97.50 78 LYS A C 1
ATOM 621 O O . LYS A 1 78 ? -30.735 3.813 31.894 1.00 97.50 78 LYS A O 1
ATOM 626 N N . GLN A 1 79 ? -32.878 3.499 32.482 1.00 97.88 79 GLN A N 1
ATOM 627 C CA . GLN A 1 79 ? -33.141 2.430 31.516 1.00 97.88 79 GLN A CA 1
ATOM 628 C C . GLN A 1 79 ? -32.988 2.913 30.067 1.00 97.88 79 GLN A C 1
ATOM 630 O O . GLN A 1 79 ? -32.316 2.248 29.279 1.00 97.88 79 GLN A O 1
ATOM 635 N N . MET A 1 80 ? -33.522 4.089 29.718 1.00 97.31 80 MET A N 1
ATOM 636 C CA . MET A 1 80 ? -33.357 4.690 28.387 1.00 97.31 80 MET A CA 1
ATOM 637 C C . MET A 1 80 ? -31.888 4.978 28.066 1.00 97.31 80 MET A C 1
ATOM 639 O O . MET A 1 80 ? -31.426 4.681 26.965 1.00 97.31 80 MET A O 1
ATOM 643 N N . LYS A 1 81 ? -31.136 5.522 29.030 1.00 98.00 81 LYS A N 1
ATOM 644 C CA . LYS A 1 81 ? -29.702 5.797 28.878 1.00 98.00 81 LYS A CA 1
ATOM 645 C C . LYS A 1 81 ? -28.900 4.510 28.678 1.00 98.00 81 LYS A C 1
ATOM 647 O O . LYS A 1 81 ? -28.073 4.445 27.774 1.00 98.00 81 LYS A O 1
ATOM 652 N N . ILE A 1 82 ? -29.181 3.464 29.460 1.00 98.38 82 ILE A N 1
ATOM 653 C CA . ILE A 1 82 ? -28.551 2.141 29.309 1.00 98.38 82 ILE A CA 1
ATOM 654 C C . ILE A 1 82 ? -28.907 1.515 27.955 1.00 98.38 82 ILE A C 1
ATOM 656 O O . ILE A 1 82 ? -28.026 0.969 27.292 1.00 98.38 82 ILE A O 1
ATOM 660 N N . ARG A 1 83 ? -30.173 1.597 27.522 1.00 97.75 83 ARG A N 1
ATOM 661 C CA . ARG A 1 83 ? -30.619 1.118 26.204 1.00 97.75 83 ARG A CA 1
ATOM 662 C C . ARG A 1 83 ? -29.821 1.786 25.086 1.00 97.75 83 ARG A C 1
ATOM 664 O O . ARG A 1 83 ? -29.282 1.086 24.232 1.00 97.75 83 ARG A O 1
ATOM 671 N N . ASP A 1 84 ? -29.729 3.113 25.111 1.00 98.50 84 ASP A N 1
ATOM 672 C CA . ASP A 1 84 ? -29.014 3.884 24.093 1.00 98.50 84 ASP A CA 1
ATOM 673 C C . ASP A 1 84 ? -27.510 3.588 24.116 1.00 98.50 84 ASP A C 1
ATOM 675 O O . ASP A 1 84 ? -26.905 3.435 23.059 1.00 98.50 84 ASP A O 1
ATOM 679 N N . MET A 1 85 ? -26.918 3.416 25.302 1.00 98.44 85 MET A N 1
ATOM 680 C CA . MET A 1 85 ? -25.515 3.024 25.435 1.00 98.44 85 MET A CA 1
ATOM 681 C C . MET A 1 85 ? -25.245 1.627 24.856 1.00 98.44 85 MET A C 1
ATOM 683 O O . MET A 1 85 ? -24.270 1.433 24.132 1.00 98.44 85 MET A O 1
ATOM 687 N N . LYS A 1 86 ? -26.128 0.652 25.112 1.00 98.19 86 LYS A N 1
ATOM 688 C CA . LYS A 1 86 ? -26.027 -0.699 24.533 1.00 98.19 86 LYS A CA 1
ATOM 689 C C . LYS A 1 86 ? -26.179 -0.679 23.010 1.00 98.19 86 LYS A C 1
ATOM 691 O O . LYS A 1 86 ? -25.417 -1.353 22.321 1.00 98.19 86 LYS A O 1
ATOM 696 N N . ALA A 1 87 ? -27.136 0.087 22.484 1.00 98.50 87 ALA A N 1
ATOM 697 C CA . ALA A 1 87 ? -27.323 0.256 21.041 1.00 98.50 87 ALA A CA 1
ATOM 698 C C . ALA A 1 87 ? -26.092 0.909 20.389 1.00 98.50 87 ALA A C 1
ATOM 700 O O . ALA A 1 87 ? -25.593 0.435 19.370 1.00 98.50 87 ALA A O 1
ATOM 701 N N . LEU A 1 88 ? -25.526 1.932 21.034 1.00 98.56 88 LEU A N 1
ATOM 702 C CA . LEU A 1 88 ? -24.305 2.590 20.581 1.00 98.56 88 LEU A CA 1
ATOM 703 C C . LEU A 1 88 ? -23.095 1.641 20.588 1.00 98.56 88 LEU A C 1
ATOM 705 O O . LEU A 1 88 ? -22.325 1.638 19.631 1.00 98.56 88 LEU A O 1
ATOM 709 N N . GLY A 1 89 ? -22.959 0.794 21.614 1.00 98.25 89 GLY A N 1
ATOM 710 C CA . GLY A 1 89 ? -21.940 -0.259 21.665 1.00 98.25 89 GLY A CA 1
ATOM 711 C C . GLY A 1 89 ? -22.044 -1.244 20.494 1.00 98.25 89 GLY A C 1
ATOM 712 O O . GLY A 1 89 ? -21.035 -1.531 19.849 1.00 98.25 89 GLY A O 1
ATOM 713 N N . ARG A 1 90 ? -23.265 -1.692 20.151 1.00 98.00 90 ARG A N 1
ATOM 714 C CA . ARG A 1 90 ? -23.502 -2.521 18.951 1.00 98.00 90 ARG A CA 1
ATOM 715 C C . ARG A 1 90 ? -23.132 -1.784 17.666 1.00 98.00 90 ARG A C 1
ATOM 717 O O . ARG A 1 90 ? -22.501 -2.373 16.792 1.00 98.00 90 ARG A O 1
ATOM 724 N N . TRP A 1 91 ? -23.459 -0.493 17.568 1.00 98.44 91 TR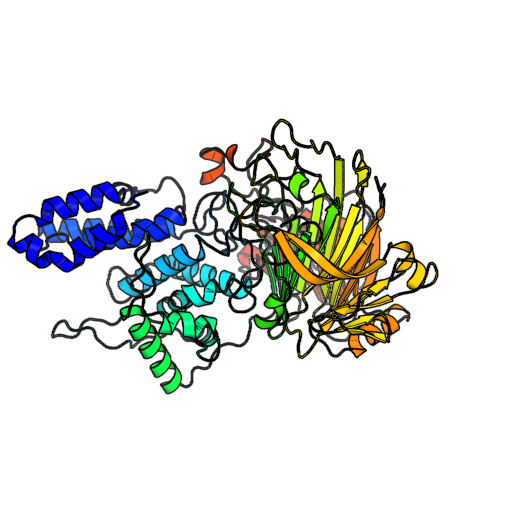P A N 1
ATOM 725 C CA . TRP A 1 91 ? -23.062 0.316 16.417 1.00 98.44 91 TRP A CA 1
ATOM 726 C C . TRP A 1 91 ? -21.541 0.439 16.297 1.00 98.44 91 TRP A C 1
ATOM 728 O O . TRP A 1 91 ? -21.031 0.297 15.192 1.00 98.44 91 TRP A O 1
ATOM 738 N N . TYR A 1 92 ? -20.796 0.640 17.391 1.00 98.44 92 TYR A N 1
ATOM 739 C CA . TYR A 1 92 ? -19.327 0.662 17.342 1.00 98.44 92 TYR A CA 1
ATOM 740 C C . TYR A 1 92 ? -18.740 -0.668 16.871 1.00 98.44 92 TYR A C 1
ATOM 742 O O . TYR A 1 92 ? -17.838 -0.664 16.031 1.00 98.44 92 TYR A O 1
ATOM 750 N N . ALA A 1 93 ? -19.269 -1.789 17.370 1.00 98.00 93 ALA A N 1
ATOM 751 C CA . ALA A 1 93 ? -18.850 -3.116 16.934 1.00 98.00 93 ALA A CA 1
ATOM 752 C C . ALA A 1 93 ? -19.071 -3.303 15.423 1.00 98.00 93 ALA A C 1
ATOM 754 O O . ALA A 1 93 ? -18.133 -3.657 14.706 1.00 98.00 93 ALA A O 1
ATOM 755 N N . ASN A 1 94 ? -20.261 -2.960 14.912 1.00 98.12 94 ASN A N 1
ATOM 756 C CA . ASN A 1 94 ? -20.542 -3.020 13.477 1.00 98.12 94 ASN A CA 1
ATOM 757 C C . ASN A 1 94 ? -19.661 -2.055 12.672 1.00 98.12 94 ASN A C 1
ATOM 759 O O . ASN A 1 94 ? -19.057 -2.446 11.682 1.00 98.12 94 ASN A O 1
ATOM 763 N N . ALA A 1 95 ? -19.542 -0.800 13.106 1.00 97.44 95 ALA A N 1
ATOM 764 C CA . ALA A 1 95 ? -18.816 0.258 12.408 1.00 97.44 95 ALA A CA 1
ATOM 765 C C . ALA A 1 95 ? -17.336 -0.076 12.152 1.00 97.44 95 ALA A C 1
ATOM 767 O O . ALA A 1 95 ? -16.779 0.333 11.126 1.00 97.44 95 ALA A O 1
ATOM 768 N N . LEU A 1 96 ? -16.722 -0.819 13.076 1.00 97.56 96 LEU A N 1
ATOM 769 C CA . LEU A 1 96 ? -15.333 -1.279 13.028 1.00 97.56 96 LEU A CA 1
ATOM 770 C C . LEU A 1 96 ? -15.179 -2.705 12.477 1.00 97.56 96 LEU A C 1
ATOM 772 O O . LEU A 1 96 ? -14.052 -3.186 12.364 1.00 97.56 96 LEU A O 1
ATOM 776 N N . SER A 1 97 ? -16.275 -3.368 12.107 1.00 97.56 97 SER A N 1
ATOM 777 C CA . SER A 1 97 ? -16.222 -4.667 11.437 1.00 97.56 97 SER A CA 1
ATOM 778 C C . SER A 1 97 ? -15.687 -4.510 10.004 1.00 97.56 97 SER A C 1
ATOM 780 O O . SER A 1 97 ? -16.064 -3.557 9.306 1.00 97.56 97 SER A O 1
ATOM 782 N N . PRO A 1 98 ? -14.811 -5.415 9.533 1.00 97.75 98 PRO A N 1
ATOM 783 C CA . PRO A 1 98 ? -14.361 -5.423 8.150 1.00 97.75 98 PRO A CA 1
ATOM 784 C C . PRO A 1 98 ? -15.522 -5.577 7.161 1.00 97.75 98 PRO A C 1
ATOM 786 O O . PRO A 1 98 ? -16.344 -6.479 7.289 1.00 97.75 98 PRO A O 1
ATOM 789 N N . ASN A 1 99 ? -15.556 -4.731 6.133 1.00 97.50 99 ASN A N 1
ATOM 790 C CA . ASN A 1 99 ? -16.482 -4.867 5.009 1.00 97.50 99 ASN A CA 1
ATOM 791 C C . ASN A 1 99 ? -15.731 -5.442 3.800 1.00 97.50 99 ASN A C 1
ATOM 793 O O . ASN A 1 99 ? -14.681 -4.918 3.417 1.00 97.50 99 ASN A O 1
ATOM 797 N N . GLU A 1 100 ? -16.262 -6.502 3.188 1.00 95.62 100 GLU A N 1
ATOM 798 C CA . GLU A 1 100 ? -15.621 -7.146 2.035 1.00 95.62 100 GLU A CA 1
ATOM 799 C C . GLU A 1 100 ? -15.718 -6.346 0.738 1.00 95.62 100 GLU A C 1
ATOM 801 O O . GLU A 1 100 ? -14.845 -6.503 -0.112 1.00 95.62 100 GLU A O 1
ATOM 806 N N . GLY A 1 101 ? -16.744 -5.508 0.587 1.00 94.12 101 GLY A N 1
ATOM 807 C CA . GLY A 1 101 ? -17.012 -4.736 -0.620 1.00 94.12 101 GLY A CA 1
ATOM 808 C C . GLY A 1 101 ? -16.113 -3.512 -0.741 1.00 94.12 101 GLY A C 1
ATOM 809 O O . GLY A 1 101 ? -14.944 -3.525 -0.358 1.00 94.12 101 GLY A O 1
ATOM 810 N N . LEU A 1 102 ? -16.644 -2.405 -1.263 1.00 95.12 102 LEU A N 1
ATOM 811 C CA . LEU A 1 102 ? -15.900 -1.147 -1.426 1.00 95.12 102 LEU A CA 1
ATOM 812 C C . LEU A 1 102 ? -16.186 -0.125 -0.305 1.00 95.12 102 LEU A C 1
ATOM 814 O O . LEU A 1 102 ? -15.430 0.833 -0.153 1.00 95.12 102 LEU A O 1
ATOM 818 N N . ALA A 1 103 ? -17.211 -0.343 0.525 1.00 94.69 103 ALA A N 1
ATOM 819 C CA . ALA A 1 103 ? -17.554 0.459 1.709 1.00 94.69 103 ALA A CA 1
ATOM 820 C C . ALA A 1 103 ? -16.816 0.010 2.981 1.00 94.69 103 ALA A C 1
ATOM 822 O O . ALA A 1 103 ? -15.875 -0.768 2.935 1.00 94.69 103 ALA A O 1
ATOM 823 N N . GLY A 1 104 ? -17.226 0.524 4.138 1.00 94.75 104 GLY A N 1
ATOM 824 C CA . GLY A 1 104 ? -16.614 0.191 5.416 1.00 94.75 104 GLY A CA 1
ATOM 825 C C . GLY A 1 104 ? -15.310 0.945 5.660 1.00 94.75 104 GLY A C 1
ATOM 826 O O . GLY A 1 104 ? -14.689 1.505 4.754 1.00 94.75 104 GLY A O 1
ATOM 827 N N . THR A 1 105 ? -14.918 0.978 6.930 1.00 95.94 105 THR A N 1
ATOM 828 C CA . THR A 1 105 ? -13.687 1.634 7.374 1.00 95.94 105 THR A CA 1
ATOM 829 C C . THR A 1 105 ? -12.511 0.681 7.248 1.00 95.94 105 THR A C 1
ATOM 831 O O . THR A 1 105 ? -11.444 1.119 6.843 1.00 95.94 105 THR A O 1
ATOM 834 N N . LEU A 1 106 ? -12.707 -0.607 7.545 1.00 98.06 106 LEU A N 1
ATOM 835 C CA . LEU A 1 106 ? -11.686 -1.651 7.483 1.00 98.06 106 LEU A CA 1
ATOM 836 C C . LEU A 1 106 ? -12.040 -2.712 6.445 1.00 98.06 106 LEU A C 1
ATOM 838 O O . LEU A 1 106 ? -13.214 -2.966 6.170 1.00 98.06 106 LEU A O 1
ATOM 842 N N . LYS A 1 107 ? -11.002 -3.332 5.887 1.00 98.25 107 LYS A N 1
ATOM 843 C CA . LYS A 1 107 ? -11.078 -4.478 4.977 1.00 98.25 107 LYS A CA 1
ATOM 844 C C . LYS A 1 107 ? -10.628 -5.765 5.644 1.00 98.25 107 LYS A C 1
ATOM 846 O O . LYS A 1 107 ? -10.003 -5.701 6.700 1.00 98.25 107 LYS A O 1
ATOM 851 N N . PRO A 1 108 ? -10.898 -6.933 5.038 1.00 97.50 108 PRO A N 1
ATOM 852 C CA . PRO A 1 108 ? -10.431 -8.207 5.575 1.00 97.50 108 PRO A CA 1
ATOM 853 C C . PRO A 1 108 ? -8.902 -8.303 5.758 1.00 97.50 108 PRO A C 1
ATOM 855 O O . PRO A 1 108 ? -8.442 -8.938 6.703 1.00 97.50 108 PRO A O 1
ATOM 858 N N . ASP A 1 109 ? -8.091 -7.651 4.914 1.00 97.19 109 ASP A N 1
ATOM 859 C CA . ASP A 1 109 ? -6.631 -7.525 5.117 1.00 97.19 109 ASP A CA 1
ATOM 860 C C . ASP A 1 109 ? -6.236 -6.331 6.014 1.00 97.19 109 ASP A C 1
ATOM 862 O O . ASP A 1 109 ? -5.049 -6.022 6.155 1.00 97.19 109 ASP A O 1
ATOM 866 N N . HIS A 1 110 ? -7.221 -5.691 6.646 1.00 97.69 110 HIS A N 1
ATOM 867 C CA . HIS A 1 110 ? -7.120 -4.587 7.600 1.00 97.69 110 HIS A CA 1
ATOM 868 C C . HIS A 1 110 ? -6.507 -3.291 7.059 1.00 97.69 110 HIS A C 1
ATOM 870 O O . HIS A 1 110 ? -6.211 -2.378 7.834 1.00 97.69 110 HIS A O 1
ATOM 876 N N . VAL A 1 111 ? -6.385 -3.143 5.734 1.00 97.75 111 VAL A N 1
ATOM 877 C CA . VAL A 1 111 ? -6.260 -1.797 5.162 1.00 97.75 111 VAL A CA 1
ATOM 878 C C . VAL A 1 111 ? -7.577 -1.054 5.363 1.00 97.75 111 VAL A C 1
ATOM 880 O O . VAL A 1 111 ? -8.641 -1.674 5.420 1.00 97.75 111 VAL A O 1
ATOM 883 N N . GLY A 1 112 ? -7.530 0.273 5.473 1.00 96.62 112 GLY A N 1
ATOM 884 C CA . GLY A 1 112 ? -8.749 1.041 5.700 1.00 96.62 112 GLY A CA 1
ATOM 885 C C . GLY A 1 112 ? -9.156 1.950 4.556 1.00 96.62 112 GLY A C 1
ATOM 886 O O . GLY A 1 112 ? -8.349 2.697 3.995 1.00 96.62 112 GLY A O 1
ATOM 887 N N . TYR A 1 113 ? -10.434 1.885 4.212 1.00 97.12 113 TYR A N 1
ATOM 888 C CA . TYR A 1 113 ? -10.963 2.508 3.016 1.00 97.12 113 TYR A CA 1
ATOM 889 C C . TYR A 1 113 ? -11.630 3.849 3.276 1.00 97.12 113 TYR A C 1
ATOM 891 O O . TYR A 1 113 ? -12.340 4.076 4.256 1.00 97.12 113 TYR A O 1
ATOM 899 N N . HIS A 1 114 ? -11.484 4.714 2.283 1.00 96.25 114 HIS A N 1
ATOM 900 C CA . HIS A 1 114 ? -12.392 5.816 2.048 1.00 96.25 114 HIS A CA 1
ATOM 901 C C . HIS A 1 114 ? -12.447 6.094 0.546 1.00 96.25 114 HIS A C 1
ATOM 903 O O . HIS A 1 114 ? -11.481 5.845 -0.169 1.00 96.25 114 HIS A O 1
ATOM 909 N N . HIS A 1 115 ? -13.586 6.578 0.045 1.00 95.81 115 HIS A N 1
ATOM 910 C CA . HIS A 1 115 ? -13.789 6.765 -1.395 1.00 95.81 115 HIS A CA 1
ATOM 911 C C . HIS A 1 115 ? -13.508 5.498 -2.238 1.00 95.81 115 HIS A C 1
ATOM 913 O O . HIS A 1 115 ? -12.971 5.588 -3.341 1.00 95.81 115 HIS A O 1
ATOM 919 N N . ASN A 1 116 ? -13.905 4.325 -1.734 1.00 95.31 116 ASN A N 1
ATOM 920 C CA . ASN A 1 116 ? -13.821 3.024 -2.414 1.00 95.31 116 ASN A CA 1
ATOM 921 C C . ASN A 1 116 ? -12.397 2.462 -2.632 1.00 95.31 116 ASN A C 1
ATOM 923 O O . ASN A 1 116 ? -12.245 1.535 -3.417 1.00 95.31 116 ASN A O 1
ATOM 927 N N . SER A 1 117 ? -11.360 2.986 -1.968 1.00 95.44 117 SER A N 1
ATOM 928 C CA . SER A 1 117 ? -10.013 2.382 -1.964 1.00 95.44 117 SER A CA 1
ATOM 929 C C . SER A 1 117 ? -9.259 2.702 -0.672 1.00 95.44 117 SER A C 1
ATOM 931 O O . SER A 1 117 ? -9.744 3.463 0.171 1.00 95.44 117 SER A O 1
ATOM 933 N N . TYR A 1 118 ? -8.072 2.117 -0.510 1.00 96.25 118 TYR A N 1
ATOM 934 C CA . TYR A 1 118 ? -7.197 2.368 0.627 1.00 96.25 118 TYR A CA 1
ATOM 935 C C . TYR A 1 118 ? -6.738 3.829 0.669 1.00 96.25 118 TYR A C 1
ATOM 937 O O . TYR A 1 118 ? -6.250 4.371 -0.323 1.00 96.25 118 TYR A O 1
ATOM 945 N N . TYR A 1 119 ? -6.879 4.449 1.840 1.00 95.56 119 TYR A N 1
ATOM 946 C CA . TYR A 1 119 ? -6.513 5.841 2.070 1.00 95.56 119 TYR A CA 1
ATOM 947 C C . TYR A 1 119 ? -5.607 5.938 3.304 1.00 95.56 119 TYR A C 1
ATOM 949 O O . TYR A 1 119 ? -6.080 5.977 4.439 1.00 95.56 119 TYR A O 1
ATOM 957 N N . ALA A 1 120 ? -4.288 5.950 3.093 1.00 94.88 120 ALA A N 1
ATOM 958 C CA . ALA A 1 120 ? -3.314 5.858 4.186 1.00 94.88 120 ALA A CA 1
ATOM 959 C C . ALA A 1 120 ? -2.980 7.210 4.835 1.00 94.88 120 ALA A C 1
ATOM 961 O O . ALA A 1 120 ? -2.624 7.269 6.008 1.00 94.88 120 ALA A O 1
ATOM 962 N N . SER A 1 121 ? -3.084 8.303 4.076 1.00 91.81 121 SER A N 1
ATOM 963 C CA . SER A 1 121 ? -2.646 9.641 4.503 1.00 91.81 121 SER A CA 1
ATOM 964 C C . SER A 1 121 ? -3.738 10.480 5.179 1.00 91.81 121 SER A C 1
ATOM 966 O O . SER A 1 121 ? -3.452 11.556 5.703 1.00 91.81 121 SER A O 1
ATOM 968 N N . ALA A 1 122 ? -4.995 10.031 5.136 1.00 92.12 122 ALA A N 1
ATOM 969 C CA . ALA A 1 122 ? -6.156 10.719 5.692 1.00 92.12 122 ALA A CA 1
ATOM 970 C C . ALA A 1 122 ? -7.328 9.743 5.866 1.00 92.12 122 ALA A C 1
ATOM 972 O O . ALA A 1 122 ? -7.249 8.594 5.451 1.00 92.12 122 ALA A O 1
ATOM 973 N N . TYR A 1 123 ? -8.434 10.214 6.453 1.00 94.69 123 TYR A N 1
ATOM 974 C CA . TYR A 1 123 ? -9.635 9.416 6.746 1.00 94.69 123 TYR A CA 1
ATOM 975 C C . TYR A 1 123 ? -9.392 8.263 7.724 1.00 94.69 123 TYR A C 1
ATOM 977 O O . TYR A 1 123 ? -9.588 8.458 8.921 1.00 94.69 123 TYR A O 1
ATOM 985 N N . THR A 1 124 ? -8.926 7.116 7.236 1.00 94.06 124 THR A N 1
ATOM 986 C CA . THR A 1 124 ? -8.685 5.889 8.002 1.00 94.06 124 THR A CA 1
ATOM 987 C C . THR A 1 124 ? -7.824 6.094 9.253 1.00 94.06 124 THR A C 1
ATOM 989 O O . THR A 1 124 ? -8.265 5.652 10.313 1.00 94.06 124 THR A O 1
ATOM 992 N N . PRO A 1 125 ? -6.672 6.801 9.207 1.00 95.12 125 PRO A N 1
ATOM 993 C CA . PRO A 1 125 ? -5.880 7.103 10.402 1.00 95.12 125 PRO A CA 1
ATOM 994 C C . PRO A 1 125 ? -6.708 7.752 11.514 1.00 95.12 125 PRO A C 1
ATOM 996 O O . PRO A 1 125 ? -6.646 7.356 12.674 1.00 95.12 125 PRO A O 1
ATOM 999 N N . HIS A 1 126 ? -7.545 8.724 11.146 1.00 95.06 126 HIS A N 1
ATOM 1000 C CA . HIS A 1 126 ? -8.394 9.449 12.086 1.00 95.06 126 HIS A CA 1
ATOM 1001 C C . HIS A 1 126 ? -9.548 8.578 12.596 1.00 95.06 126 HIS A C 1
ATOM 1003 O O . HIS A 1 126 ? -9.907 8.660 13.767 1.00 95.06 126 HIS A O 1
ATOM 1009 N N . ALA A 1 127 ? -10.128 7.743 11.729 1.00 96.56 127 ALA A N 1
ATOM 1010 C CA . ALA A 1 127 ? -11.192 6.814 12.096 1.00 96.56 127 ALA A CA 1
ATOM 1011 C C . ALA A 1 127 ? -10.699 5.757 13.094 1.00 96.56 127 ALA A C 1
ATOM 1013 O O . ALA A 1 127 ? -11.361 5.522 14.102 1.00 96.56 127 ALA A O 1
ATOM 1014 N N . LEU A 1 128 ? -9.517 5.179 12.858 1.00 97.38 128 LEU A N 1
ATOM 1015 C CA . LEU A 1 128 ? -8.884 4.226 13.771 1.00 97.38 128 LEU A CA 1
ATOM 1016 C C . LEU A 1 128 ? -8.474 4.879 15.087 1.00 97.38 128 LEU A C 1
ATOM 1018 O O . LEU A 1 128 ? -8.745 4.315 16.141 1.00 97.38 128 LEU A O 1
ATOM 1022 N N . HIS A 1 129 ? -7.921 6.094 15.049 1.00 96.75 129 HIS A N 1
ATOM 1023 C CA . HIS A 1 129 ? -7.659 6.856 16.268 1.00 96.75 129 HIS A CA 1
ATOM 1024 C C . HIS A 1 129 ? -8.939 7.055 17.087 1.00 96.75 129 HIS A C 1
ATOM 1026 O O . HIS A 1 129 ? -8.937 6.884 18.303 1.00 96.75 129 HIS A O 1
ATOM 1032 N N . LYS A 1 130 ? -10.055 7.395 16.433 1.00 95.62 130 LYS A N 1
ATOM 1033 C CA . LYS A 1 130 ? -11.351 7.559 17.105 1.00 95.62 130 LYS A CA 1
ATOM 1034 C C . LYS A 1 130 ? -11.893 6.248 17.658 1.00 95.62 130 LYS A C 1
ATOM 1036 O O . LYS A 1 130 ? -12.367 6.250 18.788 1.00 95.62 130 LYS A O 1
ATOM 1041 N N . GLY A 1 131 ? -11.776 5.155 16.906 1.00 97.19 131 GLY A N 1
ATOM 1042 C CA . GLY A 1 131 ? -12.126 3.814 17.371 1.00 97.19 131 GLY A CA 1
ATOM 1043 C C . GLY A 1 131 ? -11.336 3.412 18.616 1.00 97.19 131 GLY A C 1
ATOM 1044 O O . GLY A 1 131 ? -11.943 3.045 19.613 1.00 97.19 131 GLY A O 1
ATOM 1045 N N . ALA A 1 132 ? -10.011 3.573 18.590 1.00 98.12 132 ALA A N 1
ATOM 1046 C CA . ALA A 1 132 ? -9.131 3.296 19.724 1.00 98.12 132 ALA A CA 1
ATOM 1047 C C . ALA A 1 132 ? -9.454 4.175 20.941 1.00 98.12 132 ALA A C 1
ATOM 1049 O O . ALA A 1 132 ? -9.525 3.685 22.059 1.00 98.12 132 ALA A O 1
ATOM 1050 N N . PHE A 1 133 ? -9.718 5.467 20.731 1.00 97.44 133 PHE A N 1
ATOM 1051 C CA . PHE A 1 133 ? -10.083 6.365 21.825 1.00 97.44 133 PHE A CA 1
ATOM 1052 C C . PHE A 1 133 ? -11.410 5.972 22.486 1.00 97.44 133 PHE A C 1
ATOM 1054 O O . PHE A 1 133 ? -11.511 5.958 23.707 1.00 97.44 133 PHE A O 1
ATOM 1061 N N . ILE A 1 134 ? -12.430 5.645 21.686 1.00 97.31 134 ILE A N 1
ATOM 1062 C CA . ILE A 1 134 ? -13.727 5.180 22.196 1.00 97.31 134 ILE A CA 1
ATOM 1063 C C . ILE A 1 134 ? -13.561 3.856 22.938 1.00 97.31 134 ILE A C 1
ATOM 1065 O O . ILE A 1 134 ? -14.122 3.693 24.014 1.00 97.31 134 ILE A O 1
ATOM 1069 N N . GLU A 1 135 ? -12.782 2.930 22.387 1.00 97.25 135 GLU A N 1
ATOM 1070 C CA . GLU A 1 135 ? -12.478 1.660 23.037 1.00 97.25 135 GLU A CA 1
ATOM 1071 C C . GLU A 1 135 ? -11.830 1.882 24.408 1.00 97.25 135 GLU A C 1
ATOM 1073 O O . GLU A 1 135 ? -12.373 1.393 25.398 1.00 97.25 135 GLU A O 1
ATOM 1078 N N . TYR A 1 136 ? -10.792 2.721 24.489 1.00 97.12 136 TYR A N 1
ATOM 1079 C CA . TYR A 1 136 ? -10.156 3.086 25.753 1.00 97.12 136 TYR A CA 1
ATOM 1080 C C . TYR A 1 136 ? -11.173 3.647 26.750 1.00 97.12 136 TYR A C 1
ATOM 1082 O O . TYR A 1 136 ? -11.302 3.102 27.843 1.00 97.12 136 TYR A O 1
ATOM 1090 N N . LEU A 1 137 ? -11.968 4.655 26.364 1.00 95.25 137 LEU A N 1
ATOM 1091 C CA . LEU A 1 137 ? -12.977 5.272 27.241 1.00 95.25 137 LEU A CA 1
ATOM 1092 C C . LEU A 1 137 ? -13.994 4.270 27.814 1.00 95.25 137 LEU A C 1
ATOM 1094 O O . LEU A 1 137 ? -14.545 4.513 28.886 1.00 95.25 137 LEU A O 1
ATOM 1098 N N . LEU A 1 138 ? -14.272 3.174 27.104 1.00 96.06 138 LEU A N 1
ATOM 1099 C CA . LEU A 1 138 ? -15.252 2.166 27.516 1.00 96.06 138 LEU A CA 1
ATOM 1100 C C . LEU A 1 138 ? -14.627 0.947 28.203 1.00 96.06 138 LEU A C 1
ATOM 1102 O O . LEU A 1 138 ? -15.334 0.251 28.933 1.00 96.06 138 LEU A O 1
ATOM 1106 N N . SER A 1 139 ? -13.338 0.690 27.983 1.00 94.81 139 SER A N 1
ATOM 1107 C CA . SER A 1 139 ? -12.632 -0.541 28.366 1.00 94.81 139 SER A CA 1
ATOM 1108 C C . SER A 1 139 ? -12.693 -0.874 29.864 1.00 94.81 139 SER A C 1
ATOM 1110 O O . SER A 1 139 ? -12.811 -2.044 30.217 1.00 94.81 139 SER A O 1
ATOM 1112 N N . GLY A 1 140 ? -12.684 0.137 30.739 1.00 91.06 140 GLY A N 1
ATOM 1113 C CA . GLY A 1 140 ? -12.791 -0.015 32.198 1.00 91.06 140 GLY A CA 1
ATOM 1114 C C . GLY A 1 140 ? -14.226 -0.102 32.736 1.00 91.06 140 GLY A C 1
ATOM 1115 O O . GLY A 1 140 ? -14.442 0.028 33.938 1.00 91.06 140 GLY A O 1
ATOM 1116 N N . THR A 1 141 ? -15.230 -0.259 31.868 1.00 92.75 141 THR A N 1
ATOM 1117 C CA . THR A 1 141 ? -16.655 -0.206 32.236 1.00 92.75 141 THR A CA 1
ATOM 1118 C C . THR A 1 141 ? -17.412 -1.452 31.776 1.00 92.75 141 THR A C 1
ATOM 1120 O O . THR A 1 141 ? -16.944 -2.214 30.933 1.00 92.75 141 THR A O 1
ATOM 1123 N N . SER A 1 142 ? -18.655 -1.622 32.238 1.00 93.31 142 SER A N 1
ATOM 1124 C CA . SER A 1 142 ? -19.563 -2.668 31.736 1.00 93.31 142 SER A CA 1
ATOM 1125 C C . SER A 1 142 ? -19.995 -2.482 30.271 1.00 93.31 142 SER A C 1
ATOM 1127 O O . SER A 1 142 ? -20.697 -3.336 29.728 1.00 93.31 142 SER A O 1
ATOM 1129 N N . PHE A 1 143 ? -19.582 -1.388 29.621 1.00 96.19 143 PHE A N 1
ATOM 1130 C CA . PHE A 1 143 ? -19.815 -1.105 28.204 1.00 96.19 143 PHE A CA 1
ATOM 1131 C C . PHE A 1 143 ? -18.573 -1.331 27.330 1.00 96.19 143 PHE A C 1
ATOM 1133 O O . PHE A 1 143 ? -18.565 -0.898 26.175 1.00 96.19 143 PHE A O 1
ATOM 1140 N N . ALA A 1 144 ? -17.532 -1.983 27.859 1.00 95.75 144 ALA A N 1
ATOM 1141 C CA . ALA A 1 144 ? -16.337 -2.337 27.102 1.00 95.75 144 ALA A CA 1
ATOM 1142 C C . ALA A 1 144 ? -16.692 -3.052 25.786 1.00 95.75 144 ALA A C 1
ATOM 1144 O O . ALA A 1 144 ? -17.552 -3.935 25.742 1.00 95.75 144 ALA A O 1
ATOM 1145 N N . LEU A 1 145 ? -16.011 -2.673 24.701 1.00 97.25 145 LEU A N 1
ATOM 1146 C CA . LEU A 1 145 ? -16.205 -3.303 23.394 1.00 97.25 145 LEU A CA 1
ATOM 1147 C C . LEU A 1 145 ? -15.683 -4.743 23.411 1.00 97.25 145 LEU A C 1
ATOM 1149 O O . LEU A 1 145 ? -14.742 -5.047 24.137 1.00 97.25 145 LEU A O 1
ATOM 1153 N N . GLY A 1 146 ? -16.263 -5.627 22.597 1.00 97.19 146 GLY A N 1
ATOM 1154 C CA . GLY A 1 146 ? -15.881 -7.042 22.541 1.00 97.19 146 GLY A CA 1
ATOM 1155 C C . GLY A 1 146 ? -14.453 -7.288 22.033 1.00 97.19 146 GLY A C 1
ATOM 1156 O O . GLY A 1 146 ? -13.855 -6.444 21.362 1.00 97.19 146 GLY A O 1
ATOM 1157 N N . ALA A 1 147 ? -13.910 -8.477 22.324 1.00 96.88 147 ALA A N 1
ATOM 1158 C CA . ALA A 1 147 ? -12.554 -8.870 21.924 1.00 96.88 147 ALA A CA 1
ATOM 1159 C C . ALA A 1 147 ? -12.335 -8.820 20.402 1.00 96.88 147 ALA A C 1
ATOM 1161 O O . ALA A 1 147 ? -11.272 -8.393 19.958 1.00 96.88 147 ALA A O 1
ATOM 1162 N N . GLU A 1 148 ? -13.350 -9.181 19.615 1.00 97.38 148 GLU A N 1
ATOM 1163 C CA . GLU A 1 148 ? -13.335 -9.085 18.151 1.00 97.38 148 GLU A CA 1
ATOM 1164 C C . GLU A 1 148 ? -13.130 -7.636 17.679 1.00 97.38 148 GLU A C 1
ATOM 1166 O O . GLU A 1 148 ? -12.196 -7.344 16.933 1.00 97.38 148 GLU A O 1
ATOM 1171 N N . THR A 1 149 ? -13.928 -6.693 18.192 1.00 98.12 149 THR A N 1
ATOM 1172 C CA . THR A 1 149 ? -13.805 -5.266 17.855 1.00 98.12 149 THR A CA 1
ATOM 1173 C C . THR A 1 149 ? -12.439 -4.704 18.253 1.00 98.12 149 THR A C 1
ATOM 1175 O O . THR A 1 149 ? -11.805 -4.015 17.452 1.00 98.12 149 THR A O 1
ATOM 1178 N N . ARG A 1 150 ? -11.941 -5.036 19.455 1.00 97.56 150 ARG A N 1
ATOM 1179 C CA . ARG A 1 150 ? -10.579 -4.664 19.886 1.00 97.56 150 ARG A CA 1
ATOM 1180 C C . ARG A 1 150 ? -9.514 -5.245 18.953 1.00 97.56 150 ARG A C 1
ATOM 1182 O O . ARG A 1 150 ? -8.563 -4.551 18.595 1.00 97.56 150 ARG A O 1
ATOM 1189 N N . GLY A 1 151 ? -9.705 -6.488 18.511 1.00 97.94 151 GLY A N 1
ATOM 1190 C CA . GLY A 1 151 ? -8.865 -7.158 17.522 1.00 97.94 151 GLY A CA 1
ATOM 1191 C C . GLY A 1 151 ? -8.801 -6.399 16.197 1.00 97.94 151 GLY A C 1
ATOM 1192 O O . GLY A 1 151 ? -7.705 -6.136 15.704 1.00 97.94 151 GLY A O 1
ATOM 1193 N N . HIS A 1 152 ? -9.941 -5.965 15.653 1.00 98.38 152 HIS A N 1
ATOM 1194 C CA . HIS A 1 152 ? -9.980 -5.182 14.412 1.00 98.38 152 HIS A CA 1
ATOM 1195 C C . HIS A 1 152 ? -9.293 -3.820 14.539 1.00 98.38 152 HIS A C 1
ATOM 1197 O O . HIS A 1 152 ? -8.535 -3.441 13.642 1.00 98.38 152 HIS A O 1
ATOM 1203 N N . ILE A 1 153 ? -9.493 -3.104 15.655 1.00 98.50 153 ILE A N 1
ATOM 1204 C CA . ILE A 1 153 ? -8.787 -1.840 15.922 1.00 98.50 153 ILE A CA 1
ATOM 1205 C C . ILE A 1 153 ? -7.274 -2.091 15.944 1.00 98.50 153 ILE A C 1
ATOM 1207 O O . ILE A 1 153 ? -6.534 -1.433 15.209 1.00 98.50 153 ILE A O 1
ATOM 1211 N N . LYS A 1 154 ? -6.816 -3.080 16.728 1.00 98.25 154 LYS A N 1
ATOM 1212 C CA . LYS A 1 154 ? -5.397 -3.452 16.822 1.00 98.25 154 LYS A CA 1
ATOM 1213 C C . LYS A 1 154 ? -4.817 -3.800 15.450 1.00 98.25 154 LYS A C 1
ATOM 1215 O O . LYS A 1 154 ? -3.796 -3.237 15.066 1.00 98.25 154 LYS A O 1
ATOM 1220 N N . LYS A 1 155 ? -5.479 -4.664 14.674 1.00 98.12 155 LYS A N 1
ATOM 1221 C CA . LYS A 1 155 ? -5.024 -5.070 13.332 1.00 98.12 155 LYS A CA 1
ATOM 1222 C C . LYS A 1 155 ? -5.006 -3.921 12.319 1.00 98.12 155 LYS A C 1
ATOM 1224 O O . LYS A 1 155 ? -4.121 -3.882 11.458 1.00 98.12 155 LYS A O 1
ATOM 1229 N N . GLY A 1 156 ? -5.933 -2.970 12.430 1.00 98.12 156 GLY A N 1
ATOM 1230 C CA . GLY A 1 156 ? -5.906 -1.731 11.653 1.00 98.12 156 GLY A CA 1
ATOM 1231 C C . GLY A 1 156 ? -4.670 -0.881 11.966 1.00 98.12 156 GLY A C 1
ATOM 1232 O O . GLY A 1 156 ? -3.961 -0.465 11.049 1.00 98.12 156 GLY A O 1
ATOM 1233 N N . LEU A 1 157 ? -4.361 -0.681 13.253 1.00 98.50 157 LEU A N 1
ATOM 1234 C CA . LEU A 1 157 ? -3.167 0.051 13.697 1.00 98.50 157 LEU A CA 1
ATOM 1235 C C . LEU A 1 157 ? -1.867 -0.675 13.310 1.00 98.50 157 LEU A C 1
ATOM 1237 O O . LEU A 1 157 ? -0.963 -0.053 12.757 1.00 98.50 157 LEU A O 1
ATOM 1241 N N . GLU A 1 158 ? -1.790 -1.998 13.491 1.00 98.12 158 GLU A N 1
ATOM 1242 C CA . GLU A 1 158 ? -0.671 -2.821 13.003 1.00 98.12 158 GLU A CA 1
ATOM 1243 C C . GLU A 1 158 ? -0.443 -2.623 11.500 1.00 98.12 158 GLU A C 1
ATOM 1245 O O . GLU A 1 158 ? 0.681 -2.392 11.056 1.00 98.12 158 GLU A O 1
ATOM 1250 N N . THR A 1 159 ? -1.516 -2.645 10.707 1.00 97.94 159 THR A N 1
ATOM 1251 C CA . THR A 1 159 ? -1.419 -2.440 9.258 1.00 97.94 159 THR A CA 1
ATOM 1252 C C . THR A 1 159 ? -0.892 -1.047 8.917 1.00 97.94 159 THR A C 1
ATOM 1254 O O . THR A 1 159 ? -0.056 -0.917 8.024 1.00 97.94 159 THR A O 1
ATOM 1257 N N . MET A 1 160 ? -1.309 -0.002 9.637 1.00 96.88 160 MET A N 1
ATOM 1258 C CA . MET A 1 160 ? -0.804 1.351 9.399 1.00 96.88 160 MET A CA 1
ATOM 1259 C C . MET A 1 160 ? 0.697 1.496 9.681 1.00 96.88 160 MET A C 1
ATOM 1261 O O . MET A 1 160 ? 1.392 2.116 8.870 1.00 96.88 160 MET A O 1
ATOM 1265 N N . ARG A 1 161 ? 1.210 0.924 10.783 1.00 96.00 161 ARG A N 1
ATOM 1266 C CA . ARG A 1 161 ? 2.657 0.950 11.082 1.00 96.00 161 ARG A CA 1
ATOM 1267 C C . ARG A 1 161 ? 3.476 0.079 10.129 1.00 96.00 161 ARG A C 1
ATOM 1269 O O . ARG A 1 161 ? 4.609 0.425 9.835 1.00 96.00 161 ARG A O 1
ATOM 1276 N N . ILE A 1 162 ? 2.905 -1.013 9.613 1.00 96.44 162 ILE A N 1
ATOM 1277 C CA . ILE A 1 162 ? 3.562 -1.864 8.608 1.00 96.44 162 ILE A CA 1
ATOM 1278 C C . ILE A 1 162 ? 3.699 -1.117 7.277 1.00 96.44 162 ILE A C 1
ATOM 1280 O O . ILE A 1 162 ? 4.760 -1.149 6.656 1.00 96.44 162 ILE A O 1
ATOM 1284 N N . VAL A 1 163 ? 2.632 -0.444 6.834 1.00 96.75 163 VAL A N 1
ATOM 1285 C CA . VAL A 1 163 ? 2.620 0.287 5.558 1.00 96.75 163 VAL A CA 1
ATOM 1286 C C . VAL A 1 163 ? 3.507 1.532 5.602 1.00 96.75 163 VAL A C 1
ATOM 1288 O O . VAL A 1 163 ? 4.107 1.877 4.588 1.00 96.75 163 VAL A O 1
ATOM 1291 N N . SER A 1 164 ? 3.583 2.218 6.741 1.00 95.69 164 SER A N 1
ATOM 1292 C CA . SER A 1 164 ? 4.377 3.446 6.885 1.00 95.69 164 SER A CA 1
ATOM 1293 C C . SER A 1 164 ? 5.855 3.138 7.101 1.00 95.69 164 SER A C 1
ATOM 1295 O O . SER A 1 164 ? 6.157 2.149 7.749 1.00 95.69 164 SER A O 1
ATOM 1297 N N . VAL A 1 165 ? 6.785 3.978 6.636 1.00 94.88 165 VAL A N 1
ATOM 1298 C CA . VAL A 1 165 ? 8.233 3.782 6.868 1.00 94.88 165 VAL A CA 1
ATOM 1299 C C . VAL A 1 165 ? 8.524 3.797 8.374 1.00 94.88 165 VAL A C 1
ATOM 1301 O O . VAL A 1 165 ? 8.840 2.755 8.947 1.00 94.88 165 VAL A O 1
ATOM 1304 N N . LYS A 1 166 ? 8.275 4.924 9.044 1.00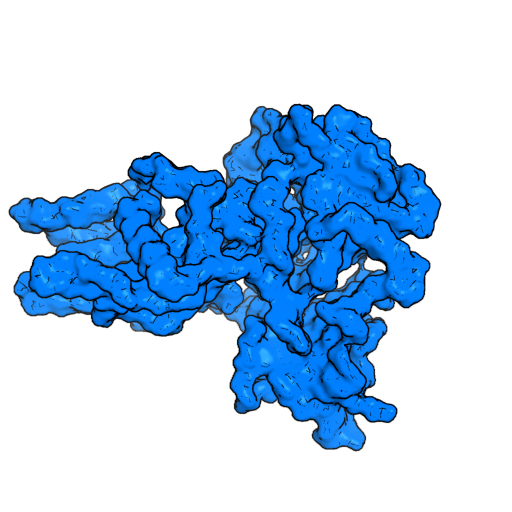 95.56 166 LYS A N 1
ATOM 1305 C CA . LYS A 1 166 ? 8.052 5.016 10.499 1.00 95.56 166 LYS A CA 1
ATOM 1306 C C . LYS A 1 166 ? 6.798 5.840 10.792 1.00 95.56 166 LYS A C 1
ATOM 1308 O O . LYS A 1 166 ? 5.949 5.387 11.555 1.00 95.56 166 LYS A O 1
ATOM 1313 N N . TYR A 1 167 ? 6.638 6.978 10.118 1.00 97.12 167 TYR A N 1
ATOM 1314 C CA . TYR A 1 167 ? 5.498 7.882 10.228 1.00 97.12 167 TYR A CA 1
ATOM 1315 C C . TYR A 1 167 ? 4.767 8.185 8.914 1.00 97.12 167 TYR A C 1
ATOM 1317 O O . TYR A 1 167 ? 3.574 8.513 8.937 1.00 97.12 167 TYR A O 1
ATOM 1325 N N . SER A 1 168 ? 5.459 8.104 7.778 1.00 96.88 168 SER A N 1
ATOM 1326 C CA . SER A 1 168 ? 4.931 8.421 6.453 1.00 96.88 168 SER A CA 1
ATOM 1327 C C . SER A 1 168 ? 4.534 7.160 5.696 1.00 96.88 168 SER A C 1
ATOM 1329 O O . SER A 1 168 ? 5.287 6.191 5.629 1.00 96.88 168 SER A O 1
ATOM 1331 N N . SER A 1 169 ? 3.345 7.180 5.097 1.00 95.44 169 SER A N 1
ATOM 1332 C CA . SER A 1 169 ? 2.891 6.130 4.184 1.00 95.44 169 SER A CA 1
ATOM 1333 C C . SER A 1 169 ? 3.401 6.381 2.759 1.00 95.44 169 SER A C 1
ATOM 1335 O O . SER A 1 169 ? 3.701 7.527 2.412 1.00 95.44 169 SER A O 1
ATOM 1337 N N . PRO A 1 170 ? 3.488 5.341 1.907 1.00 95.38 170 PRO A N 1
ATOM 1338 C CA . PRO A 1 170 ? 3.916 5.502 0.527 1.00 95.38 170 PRO A CA 1
ATOM 1339 C C . PRO A 1 170 ? 3.046 6.518 -0.207 1.00 95.38 170 PRO A C 1
ATOM 1341 O O . PRO A 1 170 ? 1.818 6.466 -0.125 1.00 95.38 170 PRO A O 1
ATOM 1344 N N . ASN A 1 171 ? 3.670 7.399 -0.994 1.00 95.06 171 ASN A N 1
ATOM 1345 C CA . ASN A 1 171 ? 2.947 8.423 -1.751 1.00 95.06 171 ASN A CA 1
ATOM 1346 C C . ASN A 1 171 ? 1.788 7.828 -2.567 1.00 95.06 171 ASN A C 1
ATOM 1348 O O . ASN A 1 171 ? 0.721 8.423 -2.665 1.00 95.06 171 ASN A O 1
ATOM 1352 N N . SER A 1 172 ? 1.967 6.626 -3.110 1.00 95.12 172 SER A N 1
ATOM 1353 C CA . SER A 1 172 ? 1.003 5.955 -3.978 1.00 95.12 172 SER A CA 1
ATOM 1354 C C . SER A 1 172 ? -0.343 5.616 -3.305 1.00 95.12 172 SER A C 1
ATOM 1356 O O . SER A 1 172 ? -1.352 5.478 -3.993 1.00 95.12 172 SER A O 1
ATOM 1358 N N . VAL A 1 173 ? -0.407 5.554 -1.969 1.00 96.00 173 VAL A N 1
ATOM 1359 C CA . VAL A 1 173 ? -1.638 5.283 -1.188 1.00 96.00 173 VAL A CA 1
ATOM 1360 C C . VAL A 1 173 ? -2.217 6.523 -0.496 1.00 96.00 173 VAL A C 1
ATOM 1362 O O . VAL A 1 173 ? -3.122 6.430 0.339 1.00 96.00 173 VAL A O 1
ATOM 1365 N N . SER A 1 174 ? -1.714 7.706 -0.842 1.00 94.12 174 SER A N 1
ATOM 1366 C CA . SER A 1 174 ? -2.074 8.962 -0.180 1.00 94.12 174 SER A CA 1
ATOM 1367 C C . SER A 1 174 ? -3.321 9.656 -0.753 1.00 94.12 174 SER A C 1
ATOM 1369 O O . SER A 1 174 ? -3.647 10.777 -0.347 1.00 94.12 174 SER A O 1
ATOM 1371 N N . GLY A 1 175 ? -4.030 9.014 -1.688 1.00 94.50 175 GLY A N 1
ATOM 1372 C CA . GLY A 1 175 ? -5.200 9.575 -2.370 1.00 94.50 175 GLY A CA 1
ATOM 1373 C C . GLY A 1 175 ? -4.911 10.962 -2.954 1.00 94.50 175 GLY A C 1
ATOM 1374 O O . GLY A 1 175 ? -3.863 11.164 -3.561 1.00 94.50 175 GLY A O 1
ATOM 1375 N N . ARG A 1 176 ? -5.797 11.941 -2.718 1.00 95.62 176 ARG A N 1
ATOM 1376 C CA . ARG A 1 176 ? -5.608 13.333 -3.176 1.00 95.62 176 ARG A CA 1
ATOM 1377 C C . ARG A 1 176 ? -4.653 14.169 -2.337 1.00 95.62 176 ARG A C 1
ATOM 1379 O O . ARG A 1 176 ? -4.542 15.368 -2.557 1.00 95.62 176 ARG A O 1
ATOM 1386 N N . PHE A 1 177 ? -3.990 13.571 -1.356 1.00 94.69 177 PHE A N 1
ATOM 1387 C CA . PHE A 1 177 ? -3.036 14.261 -0.499 1.00 94.69 177 PHE A CA 1
ATOM 1388 C C . PHE A 1 177 ? -1.637 13.671 -0.697 1.00 94.69 177 PHE A C 1
ATOM 1390 O O . PHE A 1 177 ? -1.095 13.102 0.250 1.00 94.69 177 PHE A O 1
ATOM 1397 N N . PRO A 1 178 ? -1.056 13.755 -1.906 1.00 93.25 178 PRO A N 1
ATOM 1398 C CA . PRO A 1 178 ? 0.246 13.175 -2.199 1.00 93.25 178 PRO A CA 1
ATOM 1399 C C . PRO A 1 178 ? 1.336 13.818 -1.327 1.00 93.25 178 PRO A C 1
ATOM 1401 O O . PRO A 1 178 ? 1.144 14.879 -0.722 1.00 93.25 178 PRO A O 1
ATOM 1404 N N . GLY A 1 179 ? 2.462 13.130 -1.218 1.00 94.00 179 GLY A N 1
ATOM 1405 C CA . GLY A 1 179 ? 3.650 13.519 -0.469 1.00 94.00 179 GLY A CA 1
ATOM 1406 C C . GLY A 1 179 ? 4.354 12.280 0.071 1.00 94.00 179 GLY A C 1
ATOM 1407 O O . GLY A 1 179 ? 3.693 11.386 0.600 1.00 94.00 179 GLY A O 1
ATOM 1408 N N . PHE A 1 180 ? 5.679 12.226 -0.069 1.00 95.19 180 PHE A N 1
ATOM 1409 C CA . PHE A 1 180 ? 6.484 11.118 0.448 1.00 95.19 180 PHE A CA 1
ATOM 1410 C C . PHE A 1 180 ? 6.785 11.269 1.943 1.00 95.19 180 PHE A C 1
ATOM 1412 O O . PHE A 1 180 ? 6.768 10.270 2.644 1.00 95.19 180 PHE A O 1
ATOM 1419 N N . SER A 1 181 ? 6.967 12.495 2.449 1.00 93.81 181 SER A N 1
ATOM 1420 C CA . SER A 1 181 ? 7.115 12.785 3.884 1.00 93.81 181 SER A CA 1
ATOM 1421 C C . SER A 1 181 ? 5.884 13.541 4.397 1.00 93.81 181 SER A C 1
ATOM 1423 O O . SER A 1 181 ? 5.773 14.759 4.263 1.00 93.81 181 SER A O 1
ATOM 1425 N N . ARG A 1 182 ? 4.888 12.805 4.908 1.00 91.56 182 ARG A N 1
ATOM 1426 C CA . ARG A 1 182 ? 3.623 13.374 5.429 1.00 91.56 182 ARG A CA 1
ATOM 1427 C C . ARG A 1 182 ? 3.422 13.159 6.923 1.00 91.56 182 ARG A C 1
ATOM 1429 O O . ARG A 1 182 ? 2.563 13.824 7.503 1.00 91.56 182 ARG A O 1
ATOM 1436 N N . ASN A 1 183 ? 4.169 12.228 7.514 1.00 94.56 183 ASN A N 1
ATOM 1437 C CA . ASN A 1 183 ? 4.197 11.943 8.947 1.00 94.56 183 ASN A CA 1
ATOM 1438 C C . ASN A 1 183 ? 2.797 11.766 9.562 1.00 94.56 183 ASN A C 1
ATOM 1440 O O . ASN A 1 183 ? 2.502 12.291 10.633 1.00 94.56 183 ASN A O 1
ATOM 1444 N N . ILE A 1 184 ? 1.892 11.062 8.869 1.00 93.31 184 ILE A N 1
ATOM 1445 C CA . ILE A 1 184 ? 0.497 10.925 9.315 1.00 93.31 184 ILE A CA 1
ATOM 1446 C C . ILE A 1 184 ? 0.396 10.184 10.650 1.00 93.31 184 ILE A C 1
ATOM 1448 O O . ILE A 1 184 ? -0.414 10.564 11.492 1.00 93.31 184 ILE A O 1
ATOM 1452 N N . LEU A 1 185 ? 1.251 9.182 10.878 1.00 95.56 185 LEU A N 1
ATOM 1453 C CA . LEU A 1 185 ? 1.272 8.463 12.148 1.00 95.56 185 LEU A CA 1
ATOM 1454 C C . LEU A 1 185 ? 1.793 9.321 13.298 1.00 95.56 185 LEU A C 1
ATOM 1456 O O . LEU A 1 185 ? 1.260 9.191 14.392 1.00 95.56 185 LEU A O 1
ATOM 1460 N N . ALA A 1 186 ? 2.725 10.251 13.066 1.00 94.56 186 ALA A N 1
ATOM 1461 C CA . ALA A 1 186 ? 3.156 11.200 14.100 1.00 94.56 186 ALA A CA 1
ATOM 1462 C C . ALA A 1 186 ? 2.003 12.110 14.574 1.00 94.56 186 ALA A C 1
ATOM 1464 O O . ALA A 1 186 ? 2.057 12.673 15.657 1.00 94.56 186 ALA A O 1
ATOM 1465 N N . LYS A 1 187 ? 0.915 12.208 13.797 1.00 90.81 187 LYS A N 1
ATOM 1466 C CA . LYS A 1 187 ? -0.301 12.962 14.148 1.00 90.81 187 LYS A CA 1
ATOM 1467 C C . LYS A 1 187 ? -1.433 12.083 14.677 1.00 90.81 187 LYS A C 1
ATOM 1469 O O . LYS A 1 187 ? -2.497 12.588 15.031 1.00 90.81 187 LYS A O 1
ATOM 1474 N N . SER A 1 188 ? -1.250 10.762 14.686 1.00 93.00 188 SER A N 1
ATOM 1475 C CA . SER A 1 188 ? -2.273 9.805 15.112 1.00 93.00 188 SER A CA 1
ATOM 1476 C C . SER A 1 188 ? -1.770 8.747 16.093 1.00 93.00 188 SER A C 1
ATOM 1478 O O . SER A 1 188 ? -2.575 7.912 16.502 1.00 93.00 188 SER A O 1
ATOM 1480 N N . PHE A 1 189 ? -0.498 8.785 16.505 1.00 95.12 189 PHE A N 1
ATOM 1481 C CA . PHE A 1 189 ? 0.108 7.797 17.400 1.00 95.12 189 PHE A CA 1
ATOM 1482 C C . PHE A 1 189 ? -0.528 7.679 18.800 1.00 95.12 189 PHE A C 1
ATOM 1484 O O . PHE A 1 189 ? -0.428 6.581 19.349 1.00 95.12 189 PHE A O 1
ATOM 1491 N N . PRO A 1 190 ? -1.275 8.663 19.360 1.00 96.12 190 PRO A N 1
ATOM 1492 C CA . PRO A 1 190 ? -2.006 8.421 20.608 1.00 96.12 190 PRO A CA 1
ATOM 1493 C C . PRO A 1 190 ? -2.998 7.251 20.511 1.00 96.12 190 PRO A C 1
ATOM 1495 O O . PRO A 1 190 ? -3.301 6.614 21.513 1.00 96.12 190 PRO A O 1
ATOM 1498 N N . ALA A 1 191 ? -3.446 6.897 19.299 1.00 97.56 191 ALA A N 1
ATOM 1499 C CA . ALA A 1 191 ? -4.245 5.697 19.060 1.00 97.56 191 ALA A CA 1
ATOM 1500 C C . ALA A 1 191 ? -3.578 4.411 19.578 1.00 97.56 191 ALA A C 1
ATOM 1502 O O . ALA A 1 191 ? -4.268 3.502 20.030 1.00 97.56 191 ALA A O 1
ATOM 1503 N N . TYR A 1 192 ? -2.246 4.343 19.518 1.00 98.38 192 TYR A N 1
ATOM 1504 C CA . TYR A 1 192 ? -1.466 3.198 19.979 1.00 98.38 192 TYR A CA 1
ATOM 1505 C C . TYR A 1 192 ? -1.398 3.159 21.507 1.00 98.38 192 TYR A C 1
ATOM 1507 O O . TYR A 1 192 ? -1.469 2.078 22.079 1.00 98.38 192 TYR A O 1
ATOM 1515 N N . ALA A 1 193 ? -1.347 4.321 22.165 1.00 97.94 193 ALA A N 1
ATOM 1516 C CA . ALA A 1 193 ? -1.452 4.412 23.618 1.00 97.94 193 ALA A CA 1
ATOM 1517 C C . ALA A 1 193 ? -2.835 3.956 24.106 1.00 97.94 193 ALA A C 1
ATOM 1519 O O . ALA A 1 193 ? -2.935 3.188 25.056 1.00 97.94 193 ALA A O 1
ATOM 1520 N N . TYR A 1 194 ? -3.907 4.358 23.416 1.00 97.94 194 TYR A N 1
ATOM 1521 C CA . TYR A 1 194 ? -5.270 3.970 23.792 1.00 97.94 194 TYR A CA 1
ATOM 1522 C C . TYR A 1 194 ? -5.485 2.457 23.787 1.00 97.94 194 TYR A C 1
ATOM 1524 O O . TYR A 1 194 ? -6.053 1.935 24.735 1.00 97.94 194 TYR A O 1
ATOM 1532 N N . VAL A 1 195 ? -4.970 1.740 22.783 1.00 97.62 195 VAL A N 1
ATOM 1533 C CA . VAL A 1 195 ? -5.062 0.268 22.761 1.00 97.62 195 VAL A CA 1
ATOM 1534 C C . VAL A 1 195 ? -4.055 -0.417 23.691 1.00 97.62 195 VAL A C 1
ATOM 1536 O O . VAL A 1 195 ? -4.119 -1.633 23.879 1.00 97.62 195 VAL A O 1
ATOM 1539 N N . ALA A 1 196 ? -3.090 0.320 24.243 1.00 97.62 196 ALA A N 1
ATOM 1540 C CA . ALA A 1 196 ? -2.054 -0.216 25.119 1.00 97.62 196 ALA A CA 1
ATOM 1541 C C . ALA A 1 196 ? -2.497 -0.345 26.580 1.00 97.62 196 ALA A C 1
ATOM 1543 O O . ALA A 1 196 ? -1.811 -1.013 27.354 1.00 97.62 196 ALA A O 1
ATOM 1544 N N . ALA A 1 197 ? -3.631 0.244 26.957 1.00 95.88 197 ALA A N 1
ATOM 1545 C CA . ALA A 1 197 ? -4.097 0.274 28.332 1.00 95.88 197 ALA A CA 1
ATOM 1546 C C . ALA A 1 197 ? -5.612 0.096 28.440 1.00 95.88 197 ALA A C 1
ATOM 1548 O O . ALA A 1 197 ? -6.363 0.397 27.520 1.00 95.88 197 ALA A O 1
ATOM 1549 N N . THR A 1 198 ? -6.059 -0.360 29.606 1.00 94.94 198 THR A N 1
ATOM 1550 C CA . THR A 1 198 ? -7.468 -0.260 30.008 1.00 94.94 198 THR A CA 1
ATOM 1551 C C . THR A 1 198 ? -7.665 1.036 30.787 1.00 94.94 198 THR A C 1
ATOM 1553 O O . THR A 1 198 ? -6.838 1.373 31.638 1.00 94.94 198 THR A O 1
ATOM 1556 N N . ALA A 1 199 ? -8.747 1.763 30.506 1.00 94.25 199 ALA A N 1
ATOM 1557 C CA . ALA A 1 199 ? -9.090 2.958 31.262 1.00 94.25 199 ALA A CA 1
ATOM 1558 C C . ALA A 1 199 ? -9.309 2.615 32.744 1.00 94.25 199 ALA A C 1
ATOM 1560 O O . ALA A 1 199 ? -9.883 1.568 33.060 1.00 94.25 199 ALA A O 1
ATOM 1561 N N . PRO A 1 200 ? -8.862 3.489 33.656 1.00 91.88 200 PRO A N 1
ATOM 1562 C CA . PRO A 1 200 ? -8.979 3.247 35.083 1.00 91.88 200 PRO A CA 1
ATOM 1563 C C . PRO A 1 200 ? -10.437 3.286 35.546 1.00 91.88 200 PRO A C 1
ATOM 1565 O O . PRO A 1 200 ? -11.273 4.006 34.990 1.00 91.88 200 PRO A O 1
ATOM 1568 N N . ALA A 1 201 ? -10.722 2.534 36.608 1.00 87.00 201 ALA A N 1
ATOM 1569 C CA . ALA A 1 201 ? -11.960 2.692 37.355 1.00 87.00 201 ALA A CA 1
ATOM 1570 C C . ALA A 1 201 ? -11.986 4.056 38.068 1.00 87.00 201 ALA A C 1
ATOM 1572 O O . ALA A 1 201 ? -10.948 4.694 38.266 1.00 87.00 201 ALA A O 1
ATOM 1573 N N . LEU A 1 202 ? -13.180 4.502 38.457 1.00 86.38 202 LEU A N 1
ATOM 1574 C CA . LEU A 1 202 ? -13.302 5.631 39.374 1.00 86.38 202 LEU A CA 1
ATOM 1575 C C . LEU A 1 202 ? -12.925 5.179 40.787 1.00 86.38 202 LEU A C 1
ATOM 1577 O O . LEU A 1 202 ? -13.275 4.070 41.191 1.00 86.38 202 LEU A O 1
ATOM 1581 N N . ASN A 1 203 ? -12.245 6.052 41.519 1.00 87.12 203 ASN A N 1
ATOM 1582 C CA . ASN A 1 203 ? -12.049 5.913 42.956 1.00 87.12 203 ASN A CA 1
ATOM 1583 C C . ASN A 1 203 ? -13.384 6.144 43.692 1.00 87.12 203 ASN A C 1
ATOM 1585 O O . ASN A 1 203 ? -14.333 6.689 43.120 1.00 87.12 203 ASN A O 1
ATOM 1589 N N . ASP A 1 204 ? -13.448 5.780 44.976 1.00 88.31 204 ASP A N 1
ATOM 1590 C CA . ASP A 1 204 ? -14.660 5.925 45.803 1.00 88.31 204 ASP A CA 1
ATOM 1591 C C . ASP A 1 204 ? -15.156 7.381 45.906 1.00 88.31 204 ASP A C 1
ATOM 1593 O O . ASP A 1 204 ? -16.352 7.632 46.054 1.00 88.31 204 ASP A O 1
ATOM 1597 N N . ASP A 1 205 ? -14.248 8.353 45.777 1.00 87.56 205 ASP A N 1
ATOM 1598 C CA . ASP A 1 205 ? -14.546 9.791 45.767 1.00 87.56 205 ASP A CA 1
ATOM 1599 C C . ASP A 1 205 ? -15.023 10.318 44.395 1.00 87.56 205 ASP A C 1
ATOM 1601 O O . ASP A 1 205 ? -15.318 11.506 44.239 1.00 87.56 205 ASP A O 1
ATOM 1605 N N . GLY A 1 206 ? -15.111 9.443 43.389 1.00 80.50 206 GLY A N 1
ATOM 1606 C CA . GLY A 1 206 ? -15.503 9.773 42.022 1.00 80.50 206 GLY A CA 1
ATOM 1607 C C . GLY A 1 206 ? -14.390 10.378 41.161 1.00 80.50 206 GLY A C 1
ATOM 1608 O O . GLY A 1 206 ? -14.659 10.747 40.013 1.00 80.50 206 GLY A O 1
ATOM 1609 N N . SER A 1 207 ? -13.160 10.483 41.671 1.00 85.31 207 SER A N 1
ATOM 1610 C CA . SER A 1 207 ? -11.986 10.845 40.873 1.00 85.31 207 SER A CA 1
ATOM 1611 C C . SER A 1 207 ? -11.545 9.689 39.969 1.00 85.31 207 SER A C 1
ATOM 1613 O O . SER A 1 207 ? -11.931 8.534 40.158 1.00 85.31 207 SER A O 1
ATOM 1615 N N . LEU A 1 208 ? -10.763 9.997 38.933 1.00 83.06 208 LEU A N 1
ATOM 1616 C CA . LEU A 1 208 ? -10.224 8.979 38.034 1.00 83.06 208 LEU A CA 1
ATOM 1617 C C . LEU A 1 208 ? -9.070 8.242 38.732 1.00 83.06 208 LEU A C 1
ATOM 1619 O O . LEU A 1 208 ? -8.130 8.889 39.188 1.00 83.06 208 LEU A O 1
ATOM 1623 N N . GLY A 1 209 ? -9.136 6.911 38.796 1.00 88.12 209 GLY A N 1
ATOM 1624 C CA . GLY A 1 209 ? -8.052 6.087 39.325 1.00 88.12 209 GLY A CA 1
ATOM 1625 C C . GLY A 1 209 ? -6.823 6.039 38.411 1.00 88.12 209 GLY A C 1
ATOM 1626 O O . GLY A 1 209 ? -6.761 6.675 37.356 1.00 88.12 209 GLY A O 1
ATOM 1627 N N . GLU A 1 210 ? -5.838 5.233 38.800 1.00 90.06 210 GLU A N 1
ATOM 1628 C CA . GLU A 1 210 ? -4.606 5.040 38.029 1.00 90.06 210 GLU A CA 1
ATOM 1629 C C . GLU A 1 210 ? -4.741 3.961 36.948 1.00 90.06 210 GLU A C 1
ATOM 1631 O O . GLU A 1 210 ? -5.411 2.940 37.132 1.00 90.06 210 GLU A O 1
ATOM 1636 N N . ILE A 1 211 ? -4.036 4.140 35.824 1.00 92.25 211 ILE A N 1
ATOM 1637 C CA . ILE A 1 211 ? -3.936 3.115 34.777 1.00 92.25 211 ILE A CA 1
ATOM 1638 C C . ILE A 1 211 ? -3.164 1.909 35.333 1.00 92.25 211 ILE A C 1
ATOM 1640 O O . ILE A 1 211 ? -1.931 1.889 35.415 1.00 92.25 211 ILE A O 1
ATOM 1644 N N . SER A 1 212 ? -3.900 0.869 35.722 1.00 85.12 212 SER A N 1
ATOM 1645 C CA . SER A 1 212 ? -3.332 -0.332 36.337 1.00 85.12 212 SER A CA 1
ATOM 1646 C C . SER A 1 212 ? -2.965 -1.414 35.314 1.00 85.12 212 SER A C 1
ATOM 1648 O O . SER A 1 212 ? -1.953 -2.093 35.485 1.00 85.12 212 SER A O 1
ATOM 1650 N N . THR A 1 213 ? -3.725 -1.526 34.225 1.00 90.19 213 THR A N 1
ATOM 1651 C CA . THR A 1 213 ? -3.655 -2.651 33.281 1.00 90.19 213 THR A CA 1
ATOM 1652 C C . THR A 1 213 ? -3.076 -2.220 31.936 1.00 90.19 213 THR A C 1
ATOM 1654 O O . THR A 1 213 ? -3.643 -1.352 31.271 1.00 90.19 213 THR A O 1
ATOM 1657 N N . LEU A 1 214 ? -1.974 -2.859 31.525 1.00 94.56 214 LEU A N 1
ATOM 1658 C CA . LEU A 1 214 ? -1.299 -2.632 30.244 1.00 94.56 214 LEU A CA 1
ATOM 1659 C C . LEU A 1 214 ? -1.302 -3.895 29.373 1.00 94.56 214 LEU A C 1
ATOM 1661 O O . LEU A 1 214 ? -1.231 -5.016 29.876 1.00 94.56 214 LEU A O 1
ATOM 1665 N N . ASN A 1 215 ? -1.333 -3.709 28.055 1.00 95.81 215 ASN A N 1
ATOM 1666 C CA . ASN A 1 215 ? -1.070 -4.754 27.072 1.00 95.81 215 ASN A CA 1
ATOM 1667 C C . ASN A 1 215 ? 0.353 -4.585 26.527 1.00 95.81 215 ASN A C 1
ATOM 1669 O O . ASN A 1 215 ? 0.597 -3.682 25.729 1.00 95.81 215 ASN A O 1
ATOM 1673 N N . ASN A 1 216 ? 1.275 -5.460 26.939 1.00 95.19 216 ASN A N 1
ATOM 1674 C CA . ASN A 1 216 ? 2.699 -5.313 26.629 1.00 95.19 216 ASN A CA 1
ATOM 1675 C C . ASN A 1 216 ? 2.970 -5.151 25.127 1.00 95.19 216 ASN A C 1
ATOM 1677 O O . ASN A 1 216 ? 3.666 -4.217 24.752 1.00 95.19 216 ASN A O 1
ATOM 1681 N N . ASP A 1 217 ? 2.392 -5.982 24.255 1.00 94.94 217 ASP A N 1
ATOM 1682 C CA . ASP A 1 217 ? 2.628 -5.885 22.804 1.00 94.94 217 ASP A CA 1
ATOM 1683 C C . ASP A 1 217 ? 2.207 -4.525 22.235 1.00 94.94 217 ASP A C 1
ATOM 1685 O O . ASP A 1 217 ? 2.918 -3.920 21.432 1.00 94.94 217 ASP A O 1
ATOM 1689 N N . ASN A 1 218 ? 1.058 -4.019 22.679 1.00 97.56 218 ASN A N 1
ATOM 1690 C CA . ASN A 1 218 ? 0.542 -2.732 22.233 1.00 97.56 218 ASN A CA 1
ATOM 1691 C C . ASN A 1 218 ? 1.356 -1.562 22.820 1.00 97.56 218 ASN A C 1
ATOM 1693 O O . ASN A 1 218 ? 1.576 -0.573 22.121 1.00 97.56 218 ASN A O 1
ATOM 1697 N N . VAL A 1 219 ? 1.856 -1.686 24.059 1.00 98.38 219 VAL A N 1
ATOM 1698 C CA . VAL A 1 219 ? 2.786 -0.715 24.665 1.00 98.38 219 VAL A CA 1
ATOM 1699 C C . VAL A 1 219 ? 4.055 -0.608 23.824 1.00 98.38 219 VAL A C 1
ATOM 1701 O O . VAL A 1 219 ? 4.460 0.502 23.493 1.00 98.38 219 VAL A O 1
ATOM 1704 N N . LYS A 1 220 ? 4.646 -1.732 23.400 1.00 98.38 220 LYS A N 1
ATOM 1705 C CA . LYS A 1 220 ? 5.856 -1.715 22.562 1.00 98.38 220 LYS A CA 1
ATOM 1706 C C . LYS A 1 220 ? 5.637 -0.954 21.250 1.00 98.38 220 LYS A C 1
ATOM 1708 O O . LYS A 1 220 ? 6.487 -0.150 20.865 1.00 98.38 220 LYS A O 1
ATOM 1713 N N . MET A 1 221 ? 4.484 -1.160 20.597 1.00 98.06 221 MET A N 1
ATOM 1714 C CA . MET A 1 221 ? 4.087 -0.418 19.389 1.00 98.06 221 MET A CA 1
ATOM 1715 C C . MET A 1 221 ? 3.949 1.087 19.651 1.00 98.06 221 MET A C 1
ATOM 1717 O O . MET A 1 221 ? 4.385 1.899 18.834 1.00 98.06 221 MET A O 1
ATOM 1721 N N . PHE A 1 222 ? 3.336 1.461 20.778 1.00 98.44 222 PHE A N 1
ATOM 1722 C CA . PHE A 1 222 ? 3.209 2.855 21.197 1.00 98.44 222 PHE A CA 1
ATOM 1723 C C . PHE A 1 222 ? 4.579 3.497 21.434 1.00 98.44 222 PHE A C 1
ATOM 1725 O O . PHE A 1 222 ? 4.864 4.523 20.821 1.00 98.44 222 PHE A O 1
ATOM 1732 N N . LEU A 1 223 ? 5.443 2.876 22.241 1.00 98.25 223 LEU A N 1
ATOM 1733 C CA . LEU A 1 223 ? 6.764 3.412 22.582 1.00 98.25 223 LEU A CA 1
ATOM 1734 C C . LEU A 1 223 ? 7.641 3.638 21.345 1.00 98.25 223 LEU A C 1
ATOM 1736 O O . LEU A 1 223 ? 8.322 4.651 21.254 1.00 98.25 223 LEU A O 1
ATOM 1740 N N . ARG A 1 224 ? 7.565 2.760 20.336 1.00 97.38 224 ARG A N 1
ATOM 1741 C CA . ARG A 1 224 ? 8.306 2.941 19.075 1.00 97.38 224 ARG A CA 1
ATOM 1742 C C . ARG A 1 224 ? 7.855 4.173 18.274 1.00 97.38 224 ARG A C 1
ATOM 1744 O O . ARG A 1 224 ? 8.600 4.663 17.426 1.00 97.38 224 ARG A O 1
ATOM 1751 N N . LEU A 1 225 ? 6.609 4.615 18.439 1.00 97.50 225 LEU A N 1
ATOM 1752 C CA . LEU A 1 225 ? 6.063 5.801 17.764 1.00 97.50 225 LEU A CA 1
ATOM 1753 C C . LEU A 1 225 ? 6.093 7.051 18.651 1.00 97.50 225 LEU A C 1
ATOM 1755 O O . LEU A 1 225 ? 6.004 8.157 18.126 1.00 97.50 225 LEU A O 1
ATOM 1759 N N . TYR A 1 226 ? 6.219 6.884 19.967 1.00 97.19 226 TYR A N 1
ATOM 1760 C CA . TYR A 1 226 ? 6.377 7.964 20.935 1.00 97.19 226 TYR A CA 1
ATOM 1761 C C . TYR A 1 226 ? 7.854 8.322 21.122 1.00 97.19 226 TYR A C 1
ATOM 1763 O O . TYR A 1 226 ? 8.422 8.214 22.203 1.00 97.19 226 TYR A O 1
ATOM 1771 N N . ASP A 1 227 ? 8.483 8.726 20.022 1.00 95.00 227 ASP A N 1
ATOM 1772 C CA . ASP A 1 227 ? 9.898 9.077 19.975 1.00 95.00 227 ASP A CA 1
ATOM 1773 C C . ASP A 1 227 ? 10.066 10.599 19.949 1.00 95.00 227 ASP A C 1
ATOM 1775 O O . ASP A 1 227 ? 9.927 11.234 18.903 1.00 95.00 227 ASP A O 1
ATOM 1779 N N . THR A 1 228 ? 10.374 11.191 21.102 1.00 93.62 228 THR A N 1
ATOM 1780 C CA . THR A 1 228 ? 10.562 12.643 21.265 1.00 93.62 228 THR A CA 1
ATOM 1781 C C . THR A 1 228 ? 11.880 13.162 20.682 1.00 93.62 228 THR A C 1
ATOM 1783 O O . THR A 1 228 ? 12.204 14.340 20.827 1.00 93.62 228 THR A O 1
ATOM 1786 N N . THR A 1 229 ? 12.689 12.314 20.043 1.00 93.44 229 THR A N 1
ATOM 1787 C CA . THR A 1 229 ? 13.829 12.782 19.238 1.00 93.44 229 THR A CA 1
ATOM 1788 C C . THR A 1 229 ? 13.398 13.160 17.817 1.00 93.44 229 THR A C 1
ATOM 1790 O O . THR A 1 229 ? 14.095 13.903 17.126 1.00 93.44 229 THR A O 1
ATOM 1793 N N . GLU A 1 230 ? 12.215 12.713 17.385 1.00 93.81 230 GLU A N 1
ATOM 1794 C CA . GLU A 1 230 ? 11.670 12.968 16.055 1.00 93.81 230 GLU A CA 1
ATOM 1795 C C . GLU A 1 230 ? 10.936 14.310 16.008 1.00 93.81 230 GLU A C 1
ATOM 1797 O O . GLU A 1 230 ? 9.936 14.520 16.698 1.00 93.81 230 GLU A O 1
ATOM 1802 N N . SER A 1 231 ? 11.382 15.208 15.123 1.00 92.62 231 SER A N 1
ATOM 1803 C CA . SER A 1 231 ? 10.789 16.548 14.957 1.00 92.62 231 SER A CA 1
ATOM 1804 C C . SER A 1 231 ? 9.268 16.522 14.786 1.00 92.62 231 SER A C 1
ATOM 1806 O O . SER A 1 231 ? 8.571 17.265 15.461 1.00 92.62 231 SER A O 1
ATOM 1808 N N . ALA A 1 232 ? 8.728 15.609 13.974 1.00 92.50 232 ALA A N 1
ATOM 1809 C CA . ALA A 1 232 ? 7.285 15.516 13.746 1.00 92.50 232 ALA A CA 1
ATOM 1810 C C . ALA A 1 232 ? 6.481 15.114 14.998 1.00 92.50 232 ALA A C 1
ATOM 1812 O O . ALA A 1 232 ? 5.302 15.457 15.097 1.00 92.50 232 ALA A O 1
ATOM 1813 N N . VAL A 1 233 ? 7.091 14.372 15.929 1.00 94.88 233 VAL A N 1
ATOM 1814 C CA . VAL A 1 233 ? 6.472 14.009 17.213 1.00 94.88 233 VAL A CA 1
ATOM 1815 C C . VAL A 1 233 ? 6.550 15.193 18.171 1.00 94.88 233 VAL A C 1
ATOM 1817 O O . VAL A 1 233 ? 5.538 15.541 18.775 1.00 94.88 233 VAL A O 1
ATOM 1820 N N . ASN A 1 234 ? 7.698 15.868 18.250 1.00 93.69 234 ASN A N 1
ATOM 1821 C CA . ASN A 1 234 ? 7.837 17.079 19.064 1.00 93.69 234 ASN A CA 1
ATOM 1822 C C . ASN A 1 234 ? 6.924 18.207 18.588 1.00 93.69 234 ASN A C 1
ATOM 1824 O O . ASN A 1 234 ? 6.297 18.854 19.418 1.00 93.69 234 ASN A O 1
ATOM 1828 N N . ASP A 1 235 ? 6.776 18.388 17.276 1.00 91.44 235 ASP A N 1
ATOM 1829 C CA . ASP A 1 235 ? 5.824 19.333 16.699 1.00 91.44 235 ASP A CA 1
ATOM 1830 C C . ASP A 1 235 ? 4.399 19.000 17.148 1.00 91.44 235 ASP A C 1
ATOM 1832 O O . ASP A 1 235 ? 3.664 19.891 17.547 1.00 91.44 235 ASP A O 1
ATOM 1836 N N . TYR A 1 236 ? 4.004 17.720 17.137 1.00 90.62 236 TYR A N 1
ATOM 1837 C CA . TYR A 1 236 ? 2.678 17.305 17.602 1.00 90.62 236 TYR A CA 1
ATOM 1838 C C . TYR A 1 236 ? 2.468 17.586 19.099 1.00 90.62 236 TYR A C 1
ATOM 1840 O O . TYR A 1 236 ? 1.423 18.112 19.481 1.00 90.62 236 TYR A O 1
ATOM 1848 N N . LEU A 1 237 ? 3.448 17.242 19.939 1.00 91.12 237 LEU A N 1
ATOM 1849 C CA . LEU A 1 237 ? 3.371 17.412 21.394 1.00 91.12 237 LEU A CA 1
ATOM 1850 C C . LEU A 1 237 ? 3.456 18.885 21.820 1.00 91.12 237 LEU A C 1
ATOM 1852 O O . LEU A 1 237 ? 2.832 19.275 22.804 1.00 91.12 237 LEU A O 1
ATOM 1856 N N . GLY A 1 238 ? 4.223 19.690 21.083 1.00 88.12 238 GLY A N 1
ATOM 1857 C CA . GLY A 1 238 ? 4.485 21.099 21.362 1.00 88.12 238 GLY A CA 1
ATOM 1858 C C . GLY A 1 238 ? 3.546 22.085 20.666 1.00 88.12 238 GLY A C 1
ATOM 1859 O O . GLY A 1 238 ? 3.546 23.250 21.049 1.00 88.12 238 GLY A O 1
ATOM 1860 N N . ASP A 1 239 ? 2.745 21.648 19.683 1.00 83.44 239 ASP A N 1
ATOM 1861 C CA . ASP A 1 239 ? 1.810 22.494 18.920 1.00 83.44 239 ASP A CA 1
ATOM 1862 C C . ASP A 1 239 ? 0.951 23.357 19.857 1.00 83.44 239 ASP A C 1
ATOM 1864 O O . ASP A 1 239 ? 0.840 24.570 19.685 1.00 83.44 239 ASP A O 1
ATOM 1868 N N . GLY A 1 240 ? 0.356 22.739 20.886 1.00 71.25 240 GLY A N 1
ATOM 1869 C CA . GLY A 1 240 ? -0.457 23.429 21.894 1.00 71.25 240 GLY A CA 1
ATOM 1870 C C . GLY A 1 240 ? -1.715 24.121 21.344 1.00 71.25 240 GLY A C 1
ATOM 1871 O O . GLY A 1 240 ? -2.493 24.683 22.118 1.00 71.25 240 GLY A O 1
ATOM 1872 N N . THR A 1 241 ? -1.953 24.088 20.026 1.00 71.62 241 THR A N 1
ATOM 1873 C CA . THR A 1 241 ? -3.091 24.756 19.398 1.00 71.62 241 THR A CA 1
ATOM 1874 C C . THR A 1 241 ? -4.387 23.972 19.601 1.00 71.62 241 THR A C 1
ATOM 1876 O O . THR A 1 241 ? -4.491 22.771 19.349 1.00 71.62 241 THR A O 1
ATOM 1879 N N . ILE A 1 242 ? -5.437 24.675 20.036 1.00 63.53 242 ILE A N 1
ATOM 1880 C CA . ILE A 1 242 ? -6.789 24.113 20.121 1.00 63.53 242 ILE A CA 1
ATOM 1881 C C . ILE A 1 242 ? -7.374 24.095 18.705 1.00 63.53 242 ILE A C 1
ATOM 1883 O O . ILE A 1 242 ? -7.998 25.055 18.247 1.00 63.53 242 ILE A O 1
ATOM 1887 N N . PHE A 1 243 ? -7.130 23.006 17.980 1.00 63.25 243 PHE A N 1
ATOM 1888 C CA . PHE A 1 243 ? -7.523 22.892 16.580 1.00 63.25 243 PHE A CA 1
ATOM 1889 C C . PHE A 1 243 ? -9.050 22.738 16.440 1.00 63.25 243 PHE A C 1
ATOM 1891 O O . PHE A 1 243 ? -9.632 21.710 16.795 1.00 63.25 243 PHE A O 1
ATOM 1898 N N . THR A 1 244 ? -9.726 23.754 15.894 1.00 65.00 244 THR A N 1
ATOM 1899 C CA . THR A 1 244 ? -11.166 23.691 15.595 1.00 65.00 244 THR A CA 1
ATOM 1900 C C . THR A 1 244 ? -11.387 22.959 14.269 1.00 65.00 244 THR A C 1
ATOM 1902 O O . THR A 1 244 ? -11.158 23.485 13.184 1.00 65.00 244 THR A O 1
ATOM 1905 N N . ASN A 1 245 ? -11.795 21.691 14.338 1.00 74.50 245 ASN A N 1
ATOM 1906 C CA . ASN A 1 245 ? -11.989 20.845 13.158 1.00 74.50 245 ASN A CA 1
ATOM 1907 C C . ASN A 1 245 ? -13.170 19.890 13.356 1.00 74.50 245 ASN A C 1
ATOM 1909 O O . ASN A 1 245 ? -13.740 19.780 14.438 1.00 74.50 245 ASN A O 1
ATOM 1913 N N . ILE A 1 246 ? -13.543 19.178 12.297 1.00 79.38 246 ILE A N 1
ATOM 1914 C CA . ILE A 1 246 ? -14.675 18.247 12.259 1.00 79.38 246 ILE A CA 1
ATOM 1915 C C . ILE A 1 246 ? -14.470 16.990 13.131 1.00 79.38 246 ILE A C 1
ATOM 1917 O O . ILE A 1 246 ? -15.374 16.162 13.227 1.00 79.38 246 ILE A O 1
ATOM 1921 N N . TYR A 1 247 ? -13.294 16.822 13.745 1.00 77.75 247 TYR A N 1
ATOM 1922 C CA . TYR A 1 247 ? -12.915 15.690 14.593 1.00 77.75 247 TYR A CA 1
ATOM 1923 C C . TYR A 1 247 ? -12.102 16.148 15.817 1.00 77.75 247 TYR A C 1
ATOM 1925 O O . TYR A 1 247 ? -11.431 17.174 15.775 1.00 77.75 247 TYR A O 1
ATOM 1933 N N . TYR A 1 248 ? -12.141 15.364 16.900 1.00 81.94 248 TYR A N 1
ATOM 1934 C CA . TYR A 1 248 ? -11.471 15.658 18.179 1.00 81.94 248 TYR A CA 1
ATOM 1935 C C . TYR A 1 248 ? -10.089 15.003 18.273 1.00 81.94 248 TYR A C 1
ATOM 1937 O O . TYR A 1 248 ? -10.016 13.824 18.579 1.00 81.94 248 TYR A O 1
ATOM 1945 N N . LEU A 1 249 ? -8.986 15.689 18.018 1.00 83.06 249 LEU A N 1
ATOM 1946 C CA . LEU A 1 249 ? -7.635 15.129 18.204 1.00 83.06 249 LEU A CA 1
ATOM 1947 C C . LEU A 1 249 ? -6.784 16.121 18.996 1.00 83.06 249 LEU A C 1
ATOM 1949 O O . LEU A 1 249 ? -7.213 17.255 19.179 1.00 83.06 249 LEU A O 1
ATOM 1953 N N . ASN A 1 250 ? -5.602 15.690 19.440 1.00 82.81 250 ASN A N 1
ATOM 1954 C CA . ASN A 1 250 ? -4.637 16.537 20.141 1.00 82.81 250 ASN A CA 1
ATOM 1955 C C . ASN A 1 250 ? -5.199 17.202 21.416 1.00 82.81 250 ASN A C 1
ATOM 1957 O O . ASN A 1 250 ? -5.335 18.419 21.496 1.00 82.81 250 ASN A O 1
ATOM 1961 N N . SER A 1 251 ? -5.595 16.394 22.408 1.00 84.19 251 SER A N 1
ATOM 1962 C CA . SER A 1 251 ? -6.104 16.898 23.693 1.00 84.19 251 SER A CA 1
ATOM 1963 C C . SER A 1 251 ? -5.082 16.739 24.818 1.00 84.19 251 SER A C 1
ATOM 1965 O O . SER A 1 251 ? -4.317 15.776 24.831 1.00 84.19 251 SER A O 1
ATOM 1967 N N . ILE A 1 252 ? -5.133 17.609 25.831 1.00 87.06 252 ILE A N 1
ATOM 1968 C CA . ILE A 1 252 ? -4.300 17.479 27.044 1.00 87.06 252 ILE A CA 1
ATOM 1969 C C . ILE A 1 252 ? -4.517 16.112 27.711 1.00 87.06 252 ILE A C 1
ATOM 1971 O O . ILE A 1 252 ? -3.566 15.447 28.102 1.00 87.06 252 ILE A O 1
ATOM 1975 N N . GLY A 1 253 ? -5.762 15.623 27.747 1.00 88.94 253 GLY A N 1
ATOM 1976 C CA . GLY A 1 253 ? -6.055 14.281 28.259 1.00 88.94 253 GLY A CA 1
ATOM 1977 C C . GLY A 1 253 ? -5.333 13.165 27.494 1.00 88.94 253 GLY A C 1
ATOM 1978 O O . GLY A 1 253 ? -4.953 12.169 28.099 1.00 88.94 253 GLY A O 1
ATOM 1979 N N . SER A 1 254 ? -5.095 13.327 26.185 1.00 91.31 254 SER A N 1
ATOM 1980 C CA . SER A 1 254 ? -4.298 12.366 25.414 1.00 91.31 254 SER A CA 1
ATOM 1981 C C . SER A 1 254 ? -2.831 12.350 25.843 1.00 91.31 254 SER A C 1
ATOM 1983 O O . SER A 1 254 ? -2.261 11.269 25.947 1.00 91.31 254 SER A O 1
ATOM 1985 N N . ILE A 1 255 ? -2.254 13.515 26.159 1.00 92.00 255 ILE A N 1
ATOM 1986 C CA . ILE A 1 255 ? -0.880 13.639 26.664 1.00 92.00 255 ILE A CA 1
ATOM 1987 C C . ILE A 1 255 ? -0.763 12.950 28.025 1.00 92.00 255 ILE A C 1
ATOM 1989 O O . ILE A 1 255 ? 0.090 12.082 28.174 1.00 92.00 255 ILE A O 1
ATOM 1993 N N . ASN A 1 256 ? -1.685 13.221 28.955 1.00 92.00 256 ASN A N 1
ATOM 1994 C CA . ASN A 1 256 ? -1.684 12.591 30.281 1.00 92.00 256 ASN A CA 1
ATOM 1995 C C . ASN A 1 256 ? -1.754 11.055 30.198 1.00 92.00 256 ASN A C 1
ATOM 1997 O O . ASN A 1 256 ? -1.066 10.358 30.938 1.00 92.00 256 ASN A O 1
ATOM 2001 N N . ILE A 1 257 ? -2.574 10.513 29.287 1.00 94.81 257 ILE A N 1
ATOM 2002 C CA . ILE A 1 257 ? -2.670 9.059 29.071 1.00 94.81 257 ILE A CA 1
ATOM 2003 C C . ILE A 1 257 ? -1.344 8.504 28.535 1.00 94.81 257 ILE A C 1
ATOM 2005 O O . ILE A 1 257 ? -0.861 7.489 29.033 1.00 94.81 257 ILE A O 1
ATOM 2009 N N . MET A 1 258 ? -0.749 9.161 27.536 1.00 96.00 258 MET A N 1
ATOM 2010 C CA . MET A 1 258 ? 0.531 8.742 26.956 1.00 96.00 258 MET A CA 1
ATOM 2011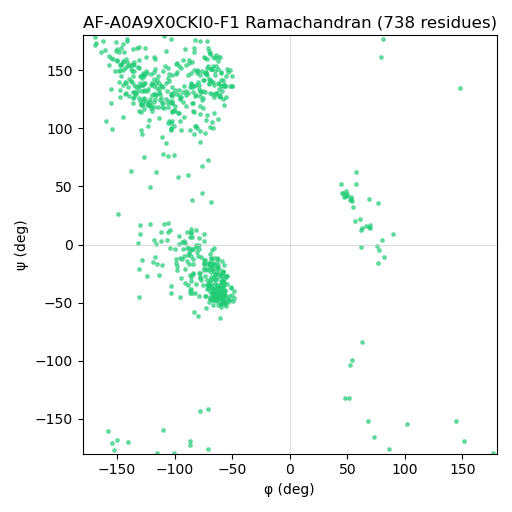 C C . MET A 1 258 ? 1.669 8.787 27.980 1.00 96.00 258 MET A C 1
ATOM 2013 O O . MET A 1 258 ? 2.438 7.833 28.071 1.00 96.00 258 MET A O 1
ATOM 2017 N N . GLU A 1 259 ? 1.748 9.851 28.778 1.00 95.12 259 GLU A N 1
ATOM 2018 C CA . GLU A 1 259 ? 2.746 10.014 29.836 1.00 95.12 259 GLU A CA 1
ATOM 2019 C C . GLU A 1 259 ? 2.589 8.955 30.933 1.00 95.12 259 GLU A C 1
ATOM 2021 O O . GLU A 1 259 ? 3.572 8.313 31.307 1.00 95.12 259 GLU A O 1
ATOM 2026 N N . ALA A 1 260 ? 1.360 8.702 31.395 1.00 95.75 260 ALA A N 1
ATOM 2027 C CA . ALA A 1 260 ? 1.083 7.673 32.394 1.00 95.75 260 ALA A CA 1
ATOM 2028 C C . ALA A 1 260 ? 1.485 6.273 31.898 1.00 95.75 260 ALA A C 1
ATOM 2030 O O . ALA A 1 260 ? 2.150 5.522 32.615 1.00 95.75 260 ALA A O 1
ATOM 2031 N N . ILE A 1 261 ? 1.134 5.933 30.652 1.00 97.38 261 ILE A N 1
ATOM 2032 C CA . ILE A 1 261 ? 1.506 4.650 30.040 1.00 97.38 261 ILE A CA 1
ATOM 2033 C C . ILE A 1 261 ? 3.022 4.554 29.865 1.00 97.38 261 ILE A C 1
ATOM 2035 O O . ILE A 1 261 ? 3.599 3.533 30.229 1.00 97.38 261 ILE A O 1
ATOM 2039 N N . SER A 1 262 ? 3.679 5.599 29.354 1.00 96.94 262 SER A N 1
ATOM 2040 C CA . SER A 1 262 ? 5.132 5.611 29.143 1.00 96.94 262 SER A CA 1
ATOM 2041 C C . SER A 1 262 ? 5.902 5.490 30.459 1.00 96.94 262 SER A C 1
ATOM 2043 O O . SER A 1 262 ? 6.843 4.707 30.550 1.00 96.94 262 SER A O 1
ATOM 2045 N N . THR A 1 263 ? 5.486 6.217 31.497 1.00 96.38 263 THR A N 1
ATOM 2046 C CA . THR A 1 263 ? 6.108 6.173 32.830 1.00 96.38 263 THR A CA 1
ATOM 2047 C C . THR A 1 263 ? 5.998 4.780 33.430 1.00 96.38 263 THR A C 1
ATOM 2049 O O . THR A 1 263 ? 6.972 4.226 33.941 1.00 96.38 263 THR A O 1
ATOM 2052 N N . LYS A 1 264 ? 4.816 4.172 33.315 1.00 96.06 264 LYS A N 1
ATOM 2053 C CA . LYS A 1 264 ? 4.584 2.825 33.819 1.00 96.06 264 LYS A CA 1
ATOM 2054 C C . LYS A 1 264 ? 5.339 1.763 33.024 1.00 96.06 264 LYS A C 1
ATOM 2056 O O . LYS A 1 264 ? 5.895 0.846 33.619 1.00 96.06 264 LYS A O 1
ATOM 2061 N N . ALA A 1 265 ? 5.394 1.899 31.702 1.00 96.56 265 ALA A N 1
ATOM 2062 C CA . ALA A 1 265 ? 6.172 1.018 30.843 1.00 96.56 265 ALA A CA 1
ATOM 2063 C C . ALA A 1 265 ? 7.662 1.045 31.218 1.00 96.56 265 ALA A C 1
ATOM 2065 O O . ALA A 1 265 ? 8.259 -0.018 31.370 1.00 96.56 265 ALA A O 1
ATOM 2066 N N . ASN A 1 266 ? 8.217 2.235 31.481 1.00 96.00 266 ASN A N 1
ATOM 2067 C CA . ASN A 1 266 ? 9.589 2.401 31.967 1.00 96.00 266 ASN A CA 1
ATOM 2068 C C . ASN A 1 266 ? 9.801 1.714 33.325 1.00 96.00 266 ASN A C 1
ATOM 2070 O O . ASN A 1 266 ? 10.769 0.976 33.495 1.00 96.00 266 ASN A O 1
ATOM 2074 N N . ALA A 1 267 ? 8.872 1.884 34.274 1.00 96.31 267 ALA A N 1
ATOM 2075 C CA . ALA A 1 267 ? 8.929 1.207 35.575 1.00 96.31 267 ALA A CA 1
ATOM 2076 C C . ALA A 1 267 ? 8.844 -0.331 35.464 1.00 96.31 267 ALA A C 1
ATOM 2078 O O . ALA A 1 267 ? 9.343 -1.043 36.331 1.00 96.31 267 ALA A O 1
ATOM 2079 N N . MET A 1 268 ? 8.227 -0.841 34.394 1.00 95.19 268 MET A N 1
ATOM 2080 C CA . MET A 1 268 ? 8.128 -2.268 34.068 1.00 95.19 268 MET A CA 1
ATOM 2081 C C . MET A 1 268 ? 9.239 -2.761 33.125 1.00 95.19 268 MET A C 1
ATOM 2083 O O . MET A 1 268 ? 9.210 -3.926 32.727 1.00 95.19 268 MET A O 1
ATOM 2087 N N . SER A 1 269 ? 10.183 -1.896 32.735 1.00 96.75 269 SER A N 1
ATOM 2088 C CA . SER A 1 269 ? 11.242 -2.195 31.757 1.00 96.75 269 SER A CA 1
ATOM 2089 C C . SER A 1 269 ? 10.710 -2.737 30.418 1.00 96.75 269 SER A C 1
ATOM 2091 O O . SER A 1 269 ? 11.289 -3.642 29.815 1.00 96.75 269 SER A O 1
ATOM 2093 N N . ILE A 1 270 ? 9.566 -2.217 29.958 1.00 97.06 270 ILE A N 1
ATOM 2094 C CA . ILE A 1 270 ? 9.032 -2.519 28.627 1.00 97.06 270 ILE A CA 1
ATOM 2095 C C . ILE A 1 270 ? 9.695 -1.582 27.621 1.00 97.06 270 ILE A C 1
ATOM 2097 O O . ILE A 1 270 ? 9.448 -0.382 27.633 1.00 97.06 270 ILE A O 1
ATOM 2101 N N . GLU A 1 271 ? 10.477 -2.153 26.714 1.00 96.81 271 GLU A N 1
ATOM 2102 C CA . GLU A 1 271 ? 11.152 -1.414 25.646 1.00 96.81 271 GLU A CA 1
ATOM 2103 C C . GLU A 1 271 ? 10.282 -1.262 24.393 1.00 96.81 271 GLU A C 1
ATOM 2105 O O . GLU A 1 271 ? 9.403 -2.085 24.121 1.00 96.81 271 GLU A O 1
ATOM 2110 N N . ALA A 1 272 ? 10.565 -0.238 23.586 1.00 97.69 272 ALA A N 1
ATOM 2111 C CA . ALA A 1 272 ? 9.975 -0.098 22.258 1.00 97.69 272 ALA A CA 1
ATOM 2112 C C . ALA A 1 272 ? 10.222 -1.348 21.394 1.00 97.69 272 ALA A C 1
ATOM 2114 O O . ALA A 1 272 ? 11.270 -1.991 21.470 1.00 97.69 272 ALA A O 1
ATOM 2115 N N . GLU A 1 273 ? 9.258 -1.703 20.539 1.00 96.81 273 GLU A N 1
ATOM 2116 C CA . GLU A 1 273 ? 9.500 -2.755 19.547 1.00 96.81 273 GLU A CA 1
ATOM 2117 C C . GLU A 1 273 ? 10.548 -2.309 18.518 1.00 96.81 273 GLU A C 1
ATOM 2119 O O . GLU A 1 273 ? 10.672 -1.125 18.201 1.00 96.81 273 GLU A O 1
ATOM 2124 N N . SER A 1 274 ? 11.252 -3.268 17.921 1.00 95.69 274 SER A N 1
ATOM 2125 C CA . SER A 1 274 ? 12.027 -3.007 16.712 1.00 95.69 274 SER A CA 1
ATOM 2126 C C . SER A 1 274 ? 11.107 -2.742 15.512 1.00 95.69 274 SER A C 1
ATOM 2128 O O . SER A 1 274 ? 9.907 -3.039 15.523 1.00 95.69 274 SER A O 1
ATOM 2130 N N . SER A 1 275 ? 11.665 -2.168 14.445 1.00 95.38 275 SER A N 1
ATOM 2131 C CA . SER A 1 275 ? 10.931 -1.984 13.193 1.00 95.38 275 SER A CA 1
ATOM 2132 C C . SER A 1 275 ? 10.383 -3.322 12.656 1.00 95.38 275 SER A C 1
ATOM 2134 O O . SER A 1 275 ? 11.099 -4.327 12.665 1.00 95.38 275 SER A O 1
ATOM 2136 N N . PRO A 1 276 ? 9.120 -3.365 12.170 1.00 95.44 276 PRO A N 1
ATOM 2137 C CA . PRO A 1 276 ? 8.528 -4.605 11.674 1.00 95.44 276 PRO A CA 1
ATOM 2138 C C . PRO A 1 276 ? 9.355 -5.202 10.532 1.00 95.44 276 PRO A C 1
ATOM 2140 O O . PRO A 1 276 ? 9.730 -4.478 9.608 1.00 95.44 276 PRO A O 1
ATOM 2143 N N . LYS A 1 277 ? 9.563 -6.524 10.554 1.00 95.31 277 LYS A N 1
ATOM 2144 C CA . LYS A 1 277 ? 10.330 -7.277 9.549 1.00 95.31 277 LYS A CA 1
ATOM 2145 C C . LYS A 1 277 ? 9.433 -8.277 8.816 1.00 95.31 277 LYS A C 1
ATOM 2147 O O . LYS A 1 277 ? 8.739 -9.059 9.456 1.00 95.31 277 LYS A O 1
ATOM 2152 N N . GLY A 1 278 ? 9.443 -8.259 7.483 1.00 95.88 278 GLY A N 1
ATOM 2153 C CA . GLY A 1 278 ? 8.635 -9.173 6.664 1.00 95.88 278 GLY A CA 1
ATOM 2154 C C . GLY A 1 278 ? 8.246 -8.607 5.302 1.00 95.88 278 GLY A C 1
ATOM 2155 O O . GLY A 1 278 ? 8.783 -7.589 4.863 1.00 95.88 278 GLY A O 1
ATOM 2156 N N . CYS A 1 279 ? 7.336 -9.292 4.616 1.00 97.69 279 CYS A N 1
ATOM 2157 C CA . CYS A 1 279 ? 6.736 -8.877 3.351 1.00 97.69 279 CYS A CA 1
ATOM 2158 C C . CYS A 1 279 ? 5.221 -9.129 3.361 1.00 97.69 279 CYS A C 1
ATOM 2160 O O . CYS A 1 279 ? 4.771 -10.253 3.600 1.00 97.69 279 CYS A O 1
ATOM 2162 N N . TRP A 1 280 ? 4.419 -8.105 3.074 1.00 98.06 280 TRP A N 1
ATOM 2163 C CA . TRP A 1 280 ? 2.959 -8.156 3.159 1.00 98.06 280 TRP A CA 1
ATOM 2164 C C . TRP A 1 280 ? 2.310 -7.786 1.828 1.00 98.06 280 TRP A C 1
ATOM 2166 O O . TRP A 1 280 ? 2.452 -6.655 1.360 1.00 98.06 280 TRP A O 1
ATOM 2176 N N . ALA A 1 281 ? 1.534 -8.712 1.266 1.00 98.25 281 ALA A N 1
ATOM 2177 C CA . ALA A 1 281 ? 0.591 -8.435 0.191 1.00 98.25 281 ALA A CA 1
ATOM 2178 C C . ALA A 1 281 ? -0.733 -7.903 0.767 1.00 98.25 281 ALA A C 1
ATOM 2180 O O . ALA A 1 281 ? -1.460 -8.607 1.465 1.00 98.25 281 ALA A O 1
ATOM 2181 N N . LYS A 1 282 ? -1.051 -6.644 0.464 1.00 98.31 282 LYS A N 1
ATOM 2182 C CA . LYS A 1 282 ? -2.303 -5.962 0.812 1.00 98.31 282 LYS A CA 1
ATOM 2183 C C . LYS A 1 282 ? -3.114 -5.753 -0.462 1.00 98.31 282 LYS A C 1
ATOM 2185 O O . LYS A 1 282 ? -3.107 -4.677 -1.067 1.00 98.31 282 LYS A O 1
ATOM 2190 N N . ASN A 1 283 ? -3.759 -6.821 -0.925 1.00 98.38 283 ASN A N 1
ATOM 2191 C CA . ASN A 1 283 ? -4.398 -6.850 -2.242 1.00 98.38 283 ASN A CA 1
ATOM 2192 C C . ASN A 1 283 ? -5.677 -6.007 -2.319 1.00 98.38 283 ASN A C 1
ATOM 2194 O O . ASN A 1 283 ? -5.980 -5.499 -3.398 1.00 98.38 283 ASN A O 1
ATOM 2198 N N . TYR A 1 284 ? -6.328 -5.687 -1.192 1.00 98.25 284 TYR A N 1
ATOM 2199 C CA . TYR A 1 284 ? -7.342 -4.624 -1.171 1.00 98.25 284 TYR A CA 1
ATOM 2200 C C . TYR A 1 284 ? -6.747 -3.232 -1.445 1.00 98.25 284 TYR A C 1
ATOM 2202 O O . TYR A 1 284 ? -7.481 -2.286 -1.693 1.00 98.25 284 TYR A O 1
ATOM 2210 N N . ALA A 1 285 ? -5.429 -3.058 -1.434 1.00 98.00 285 ALA A N 1
ATOM 2211 C CA . ALA A 1 285 ? -4.767 -1.818 -1.837 1.00 98.00 285 ALA A CA 1
ATOM 2212 C C . ALA A 1 285 ? -3.949 -1.967 -3.134 1.00 98.00 285 ALA A C 1
ATOM 2214 O O . ALA A 1 285 ? -3.288 -1.006 -3.535 1.00 98.00 285 ALA A O 1
ATOM 2215 N N . ALA A 1 286 ? -3.974 -3.147 -3.778 1.00 98.44 286 ALA A N 1
ATOM 2216 C CA . ALA A 1 286 ? -3.054 -3.525 -4.856 1.00 98.44 286 ALA A CA 1
ATOM 2217 C C . ALA A 1 286 ? -1.590 -3.171 -4.510 1.00 98.44 286 ALA A C 1
ATOM 2219 O O . ALA A 1 286 ? -0.870 -2.577 -5.318 1.00 98.44 286 ALA A O 1
ATOM 2220 N N . LEU A 1 287 ? -1.187 -3.483 -3.273 1.00 98.69 287 LEU A N 1
ATOM 2221 C CA . LEU A 1 287 ? 0.045 -3.019 -2.640 1.00 98.69 287 LEU A CA 1
ATOM 2222 C C . LEU A 1 287 ? 0.832 -4.202 -2.071 1.00 98.69 287 LEU A C 1
ATOM 2224 O O . LEU A 1 287 ? 0.261 -5.067 -1.411 1.00 98.69 287 LEU A O 1
ATOM 2228 N N . VAL A 1 288 ? 2.147 -4.206 -2.269 1.00 98.81 288 VAL A N 1
ATOM 2229 C CA . VAL A 1 288 ? 3.079 -5.083 -1.544 1.00 98.81 288 VAL A CA 1
ATOM 2230 C C . VAL A 1 288 ? 4.084 -4.212 -0.807 1.00 98.81 288 VAL A C 1
ATOM 2232 O O . VAL A 1 288 ? 4.560 -3.231 -1.375 1.00 98.81 288 VAL A O 1
ATOM 2235 N N . ILE A 1 289 ? 4.394 -4.555 0.445 1.00 98.31 289 ILE A N 1
ATOM 2236 C CA . ILE A 1 289 ? 5.384 -3.854 1.268 1.00 98.31 289 ILE A CA 1
ATOM 2237 C C . ILE A 1 289 ? 6.376 -4.871 1.816 1.00 98.31 289 ILE A C 1
ATOM 2239 O O . ILE A 1 289 ? 5.964 -5.815 2.482 1.00 98.31 289 ILE A O 1
ATOM 2243 N N . GLN A 1 290 ? 7.666 -4.651 1.584 1.00 97.88 290 GLN A N 1
ATOM 2244 C CA . GLN A 1 290 ? 8.760 -5.358 2.236 1.00 97.88 290 GLN A CA 1
ATOM 2245 C C . GLN A 1 290 ? 9.457 -4.438 3.229 1.00 97.88 290 GLN A C 1
ATOM 2247 O O . GLN A 1 290 ? 9.716 -3.276 2.928 1.00 97.88 290 GLN A O 1
ATOM 2252 N N . ARG A 1 291 ? 9.806 -4.983 4.391 1.00 97.06 291 ARG A N 1
ATOM 2253 C CA . ARG A 1 291 ? 10.617 -4.312 5.402 1.00 97.06 291 ARG A CA 1
ATOM 2254 C C . ARG A 1 291 ? 11.737 -5.213 5.893 1.00 97.06 291 ARG A C 1
ATOM 2256 O O . ARG A 1 291 ? 11.495 -6.389 6.199 1.00 97.06 291 ARG A O 1
ATOM 2263 N N . ARG A 1 292 ? 12.933 -4.653 6.022 1.00 94.19 292 ARG A N 1
ATOM 2264 C CA . ARG A 1 292 ? 14.019 -5.179 6.859 1.00 94.19 292 ARG A CA 1
ATOM 2265 C C . ARG A 1 292 ? 14.648 -3.994 7.569 1.00 94.19 292 ARG A C 1
ATOM 2267 O O . ARG A 1 292 ? 14.643 -2.894 7.024 1.00 94.19 292 ARG A O 1
ATOM 2274 N N . ASP A 1 293 ? 15.196 -4.241 8.751 1.00 92.69 293 ASP A N 1
ATOM 2275 C CA . ASP A 1 293 ? 15.774 -3.190 9.585 1.00 92.69 293 ASP A CA 1
ATOM 2276 C C . ASP A 1 293 ? 14.787 -2.000 9.671 1.00 92.69 293 ASP A C 1
ATOM 2278 O O . ASP A 1 293 ? 13.585 -2.217 9.855 1.00 92.69 293 ASP A O 1
ATOM 2282 N N . ASP A 1 294 ? 15.247 -0.766 9.472 1.00 93.44 294 ASP A N 1
ATOM 2283 C CA . ASP A 1 294 ? 14.385 0.426 9.475 1.00 93.44 294 ASP A CA 1
ATOM 2284 C C . ASP A 1 294 ? 13.846 0.839 8.099 1.00 93.44 294 ASP A C 1
ATOM 2286 O O . ASP A 1 294 ? 13.025 1.757 8.004 1.00 93.44 294 ASP A O 1
ATOM 2290 N N . TRP A 1 295 ? 14.254 0.154 7.028 1.00 96.69 295 TRP A N 1
ATOM 2291 C CA . TRP A 1 295 ? 13.847 0.508 5.675 1.00 96.69 295 TRP A CA 1
ATOM 2292 C C . TRP A 1 295 ? 12.556 -0.200 5.252 1.00 96.69 295 TRP A C 1
ATOM 2294 O O . TRP A 1 295 ? 12.199 -1.286 5.719 1.00 96.69 295 TRP A O 1
ATOM 2304 N N . ALA A 1 296 ? 11.847 0.420 4.312 1.00 97.50 296 ALA A N 1
ATOM 2305 C CA . ALA A 1 296 ? 10.659 -0.139 3.688 1.00 97.50 296 ALA A CA 1
ATOM 2306 C C . ALA A 1 296 ? 10.693 0.066 2.170 1.00 97.50 296 ALA A C 1
ATOM 2308 O O . ALA A 1 296 ? 11.008 1.148 1.673 1.00 97.50 296 ALA A O 1
ATOM 2309 N N . VAL A 1 297 ? 10.312 -0.971 1.428 1.00 98.44 297 VAL A N 1
ATOM 2310 C CA . VAL A 1 297 ? 10.068 -0.905 -0.013 1.00 98.44 297 VAL A CA 1
ATOM 2311 C C . VAL A 1 297 ? 8.617 -1.242 -0.277 1.00 98.44 297 VAL A C 1
ATOM 2313 O O . VAL A 1 297 ? 8.125 -2.264 0.192 1.00 98.44 297 VAL A O 1
ATOM 2316 N N . SER A 1 298 ? 7.925 -0.410 -1.048 1.00 98.38 298 SER A N 1
ATOM 2317 C CA . SER A 1 298 ? 6.529 -0.659 -1.411 1.00 98.38 298 SER A CA 1
ATOM 2318 C C . SER A 1 298 ? 6.316 -0.571 -2.910 1.00 98.38 298 SER A C 1
ATOM 2320 O O . SER A 1 298 ? 6.914 0.278 -3.564 1.00 98.38 298 SER A O 1
ATOM 2322 N N . VAL A 1 299 ? 5.447 -1.427 -3.446 1.00 98.81 299 VAL A N 1
ATOM 2323 C CA . VAL A 1 299 ? 5.029 -1.404 -4.852 1.00 98.81 299 VAL A CA 1
ATOM 2324 C C . VAL A 1 299 ? 3.514 -1.326 -4.913 1.00 98.81 299 VAL A C 1
ATOM 2326 O O . VAL A 1 299 ? 2.834 -2.188 -4.353 1.00 98.81 299 VAL A O 1
ATOM 2329 N N . LYS A 1 300 ? 2.984 -0.307 -5.598 1.00 98.50 300 LYS A N 1
ATOM 2330 C CA . LYS A 1 300 ? 1.540 -0.112 -5.774 1.00 98.50 300 LYS A CA 1
ATOM 2331 C C . LYS A 1 300 ? 1.131 -0.138 -7.243 1.00 98.50 300 LYS A C 1
ATOM 2333 O O . LYS A 1 300 ? 1.652 0.619 -8.064 1.00 98.50 300 LYS A O 1
ATOM 2338 N N . GLY A 1 301 ? 0.129 -0.960 -7.539 1.00 98.38 301 GLY A N 1
ATOM 2339 C CA . GLY A 1 301 ? -0.625 -0.942 -8.787 1.00 98.38 301 GLY A CA 1
ATOM 2340 C C . GLY A 1 301 ? -2.062 -0.454 -8.601 1.00 98.38 301 GLY A C 1
ATOM 2341 O O . GLY A 1 301 ? -2.425 0.192 -7.614 1.00 98.38 301 GLY A O 1
ATOM 2342 N N . PHE A 1 302 ? -2.899 -0.799 -9.568 1.00 98.06 302 PHE A N 1
ATOM 2343 C CA . PHE A 1 302 ? -4.347 -0.637 -9.508 1.00 98.06 302 PHE A CA 1
ATOM 2344 C C . PHE A 1 302 ? -4.992 -1.658 -10.456 1.00 98.06 302 PHE A C 1
ATOM 2346 O O . PHE A 1 302 ? -4.305 -2.230 -11.303 1.00 98.06 302 PHE A O 1
ATOM 2353 N N . SER A 1 303 ? -6.272 -1.958 -10.286 1.00 96.56 303 SER A N 1
ATOM 2354 C CA . SER A 1 303 ? -6.967 -3.059 -10.968 1.00 96.56 303 SER A CA 1
ATOM 2355 C C . SER A 1 303 ? -8.381 -2.637 -11.368 1.00 96.56 303 SER A C 1
ATOM 2357 O O . SER A 1 303 ? -8.747 -1.469 -11.239 1.00 96.56 303 SER A O 1
ATOM 2359 N N . LYS A 1 304 ? -9.206 -3.592 -11.802 1.00 95.00 304 LYS A N 1
ATOM 2360 C CA . LYS A 1 304 ? -10.647 -3.376 -12.011 1.00 95.00 304 LYS A CA 1
ATOM 2361 C C . LYS A 1 304 ? -11.444 -3.035 -10.736 1.00 95.00 304 LYS A C 1
ATOM 2363 O O . LYS A 1 304 ? -12.603 -2.655 -10.844 1.00 95.00 304 LYS A O 1
ATOM 2368 N N . PHE A 1 305 ? -10.851 -3.185 -9.543 1.00 96.19 305 PHE A N 1
ATOM 2369 C CA . PHE A 1 305 ? -11.526 -2.945 -8.253 1.00 96.19 305 PHE A CA 1
ATOM 2370 C C . PHE A 1 305 ? -10.778 -2.005 -7.301 1.00 96.19 305 PHE A C 1
ATOM 2372 O O . PHE A 1 305 ? -11.361 -1.530 -6.331 1.00 96.19 305 PHE A O 1
ATOM 2379 N N . VAL A 1 306 ? -9.507 -1.712 -7.572 1.00 97.38 306 VAL A N 1
ATOM 2380 C CA . VAL A 1 306 ? -8.705 -0.733 -6.828 1.00 97.38 306 VAL A CA 1
ATOM 2381 C C . VAL A 1 306 ? -8.320 0.360 -7.808 1.00 97.38 306 VAL A C 1
ATOM 2383 O O . VAL A 1 306 ? -7.717 0.047 -8.828 1.00 97.38 306 VAL A O 1
ATOM 2386 N N . TRP A 1 307 ? -8.663 1.615 -7.526 1.00 97.44 307 TRP A N 1
ATOM 2387 C CA . TRP A 1 307 ? -8.413 2.722 -8.451 1.00 97.44 307 TRP A CA 1
ATOM 2388 C C . TRP A 1 307 ? -6.987 3.302 -8.364 1.00 97.44 307 TRP A C 1
ATOM 2390 O O . TRP A 1 307 ? -6.232 3.025 -7.424 1.00 97.44 307 TRP A O 1
ATOM 2400 N N . ASP A 1 308 ? -6.615 4.104 -9.365 1.00 96.94 308 ASP A N 1
ATOM 2401 C CA . ASP A 1 308 ? -5.267 4.639 -9.598 1.00 96.94 308 ASP A CA 1
ATOM 2402 C C . ASP A 1 308 ? -4.861 5.853 -8.739 1.00 96.94 308 ASP A C 1
ATOM 2404 O O . ASP A 1 308 ? -3.902 5.766 -7.975 1.00 96.94 308 ASP A O 1
ATOM 2408 N N . PHE A 1 309 ? -5.557 6.982 -8.834 1.00 96.56 309 PHE A N 1
ATOM 2409 C CA . PHE A 1 309 ? -5.276 8.207 -8.086 1.00 96.56 309 PHE A CA 1
ATOM 2410 C C . PHE A 1 309 ? -6.568 8.977 -7.788 1.00 96.56 309 PHE A C 1
ATOM 2412 O O . PHE A 1 309 ? -7.624 8.742 -8.372 1.00 96.56 309 PHE A O 1
ATOM 2419 N N . GLU A 1 310 ? -6.494 9.942 -6.877 1.00 96.94 310 GLU A N 1
ATOM 2420 C CA . GLU A 1 310 ? -7.583 10.883 -6.623 1.00 96.94 310 GLU A CA 1
ATOM 2421 C C . GLU A 1 310 ? -7.049 12.308 -6.720 1.00 96.94 310 GLU A C 1
ATOM 2423 O O . GLU A 1 310 ? -5.978 12.585 -6.195 1.00 96.94 310 GLU A O 1
ATOM 2428 N N . ALA A 1 311 ? -7.805 13.216 -7.335 1.00 94.88 311 ALA A N 1
ATOM 2429 C CA . ALA A 1 311 ? -7.454 14.629 -7.435 1.00 94.88 311 ALA A CA 1
ATOM 2430 C C . ALA A 1 311 ? -8.652 15.549 -7.163 1.00 94.88 311 ALA A C 1
ATOM 2432 O O . ALA A 1 311 ? -9.807 15.129 -7.103 1.00 94.88 311 ALA A O 1
ATOM 2433 N N . SER A 1 312 ? -8.379 16.833 -6.996 1.00 92.06 312 SER A N 1
ATOM 2434 C CA . SER A 1 312 ? -9.358 17.917 -7.069 1.00 92.06 312 SER A CA 1
ATOM 2435 C C . SER A 1 312 ? -8.711 19.110 -7.767 1.00 92.06 312 SER A C 1
ATOM 2437 O O . SER A 1 312 ? -7.506 19.104 -8.001 1.00 92.06 312 SER A O 1
ATOM 2439 N N . GLY A 1 313 ? -9.468 20.179 -8.028 1.00 88.81 313 GLY A N 1
ATOM 2440 C CA . GLY A 1 313 ? -8.912 21.382 -8.658 1.00 88.81 313 GLY A CA 1
ATOM 2441 C C . GLY A 1 313 ? -7.761 22.048 -7.885 1.00 88.81 313 GLY A C 1
ATOM 2442 O O . GLY A 1 313 ? -7.078 22.891 -8.455 1.00 88.81 313 GLY A O 1
ATOM 2443 N N . LYS A 1 314 ? -7.546 21.690 -6.608 1.00 92.38 314 LYS A N 1
ATOM 2444 C CA . LYS A 1 314 ? -6.488 22.255 -5.752 1.00 92.38 314 LYS A CA 1
ATOM 2445 C C . LYS A 1 314 ? -5.621 21.211 -5.036 1.00 92.38 314 LYS A C 1
ATOM 2447 O O . LYS A 1 314 ? -4.914 21.551 -4.088 1.00 92.38 314 LYS A O 1
ATOM 2452 N N . GLN A 1 315 ? -5.764 19.928 -5.372 1.00 94.62 315 GLN A N 1
ATOM 2453 C CA . GLN A 1 315 ? -5.100 18.833 -4.651 1.00 94.62 315 GLN A CA 1
ATOM 2454 C C . GLN A 1 315 ? -4.776 17.693 -5.618 1.00 94.62 315 GLN A C 1
ATOM 2456 O O . GLN A 1 315 ? -5.684 17.209 -6.292 1.00 94.62 315 GLN A O 1
ATOM 2461 N N . ASN A 1 316 ? -3.519 17.251 -5.649 1.00 96.06 316 ASN A N 1
ATOM 2462 C CA . ASN A 1 316 ? -3.001 16.187 -6.513 1.00 96.06 316 ASN A CA 1
ATOM 2463 C C . ASN A 1 316 ? -3.289 16.383 -8.010 1.00 96.06 316 ASN A C 1
ATOM 2465 O O . ASN A 1 316 ? -3.654 15.438 -8.709 1.00 96.06 316 ASN A O 1
ATOM 2469 N N . VAL A 1 317 ? -3.165 17.616 -8.503 1.00 95.38 317 VAL A N 1
ATOM 2470 C CA . VAL A 1 317 ? -3.575 17.978 -9.873 1.00 95.38 317 VAL A CA 1
ATOM 2471 C C . VAL A 1 317 ? -2.856 17.146 -10.950 1.00 95.38 317 VAL A C 1
ATOM 2473 O O . VAL A 1 317 ? -3.451 16.852 -11.981 1.00 95.38 317 VAL A O 1
ATOM 2476 N N . PHE A 1 318 ? -1.615 16.722 -10.693 1.00 96.00 318 PHE A N 1
ATOM 2477 C CA . PHE A 1 318 ? -0.750 16.013 -11.646 1.00 96.00 318 PHE A CA 1
ATOM 2478 C C . PHE A 1 318 ? -0.537 14.522 -11.302 1.00 96.00 318 PHE A C 1
ATOM 2480 O O . PHE A 1 318 ? 0.395 13.892 -11.796 1.00 96.00 318 PHE A O 1
ATOM 2487 N N . GLY A 1 319 ? -1.387 13.940 -10.446 1.00 95.69 319 GLY A N 1
ATOM 2488 C CA . GLY A 1 319 ? -1.206 12.599 -9.869 1.00 95.69 319 GLY A CA 1
ATOM 2489 C C . GLY A 1 319 ? -1.472 11.396 -10.786 1.00 95.69 319 GLY A C 1
ATOM 2490 O O . GLY A 1 319 ? -1.496 10.272 -10.290 1.00 95.69 319 GLY A O 1
ATOM 2491 N N . LEU A 1 320 ? -1.676 11.595 -12.094 1.00 95.56 320 LEU A N 1
ATOM 2492 C CA . LEU A 1 320 ? -2.139 10.575 -13.052 1.00 95.56 320 LEU A CA 1
ATOM 2493 C C . LEU A 1 320 ? -1.370 9.240 -12.969 1.00 95.56 320 LEU A C 1
ATOM 2495 O O . LEU A 1 320 ? -1.962 8.163 -13.031 1.00 95.56 320 LEU A O 1
ATOM 2499 N N . TYR A 1 321 ? -0.050 9.300 -12.778 1.00 96.88 321 TYR A N 1
ATOM 2500 C CA . TYR A 1 321 ? 0.829 8.126 -12.783 1.00 96.88 321 TYR A CA 1
ATOM 2501 C C . TYR A 1 321 ? 1.156 7.545 -11.399 1.00 96.88 321 TYR A C 1
ATOM 2503 O O . TYR A 1 321 ? 1.945 6.606 -11.289 1.00 96.88 321 TYR A O 1
ATOM 2511 N N . GLN A 1 322 ? 0.517 8.031 -10.333 1.00 95.62 322 GLN A N 1
ATOM 2512 C CA . GLN A 1 322 ? 0.815 7.684 -8.935 1.00 95.62 322 GLN A CA 1
ATOM 2513 C C . GLN A 1 322 ? 0.712 6.178 -8.606 1.00 95.62 322 GLN A C 1
ATOM 2515 O O . GLN A 1 322 ? 1.360 5.714 -7.665 1.00 95.62 322 GLN A O 1
ATOM 2520 N N . SER A 1 323 ? -0.055 5.408 -9.388 1.00 97.69 323 SER A N 1
ATOM 2521 C CA . SER A 1 323 ? -0.238 3.954 -9.217 1.00 97.69 323 SER A CA 1
ATOM 2522 C C . SER A 1 323 ? 0.173 3.119 -10.431 1.00 97.69 323 SER A C 1
ATOM 2524 O O . SER A 1 323 ? -0.198 1.950 -10.529 1.00 97.69 323 SER A O 1
ATOM 2526 N N . HIS A 1 324 ? 0.964 3.664 -11.359 1.00 98.31 324 HIS A N 1
ATOM 2527 C CA . HIS A 1 324 ? 1.435 2.943 -12.553 1.00 98.31 324 HIS A CA 1
ATOM 2528 C C . HIS A 1 324 ? 2.568 1.952 -12.223 1.00 98.31 324 HIS A C 1
ATOM 2530 O O . HIS A 1 324 ? 3.542 1.815 -12.958 1.00 98.31 324 HIS A O 1
ATOM 2536 N N . GLY A 1 325 ? 2.431 1.184 -11.133 1.00 98.38 325 GLY A N 1
ATOM 2537 C CA . GLY A 1 325 ? 3.477 0.322 -10.567 1.00 98.38 325 GLY A CA 1
ATOM 2538 C C . GLY A 1 325 ? 4.537 1.082 -9.793 1.00 98.38 325 GLY A C 1
ATOM 2539 O O . GLY A 1 325 ? 5.706 0.730 -9.892 1.00 98.38 325 GLY A O 1
ATOM 2540 N N . ALA A 1 326 ? 4.144 2.144 -9.092 1.00 98.44 326 ALA A N 1
ATOM 2541 C CA . ALA A 1 326 ? 5.077 2.972 -8.345 1.00 98.44 326 ALA A CA 1
ATOM 2542 C C . ALA A 1 326 ? 5.789 2.131 -7.279 1.00 98.44 326 ALA A C 1
ATOM 2544 O O . ALA A 1 326 ? 5.123 1.468 -6.481 1.00 98.44 326 ALA A O 1
ATOM 2545 N N . LEU A 1 327 ? 7.121 2.180 -7.285 1.00 98.56 327 LEU A N 1
ATOM 2546 C CA . LEU A 1 327 ? 8.012 1.495 -6.356 1.00 98.56 327 LEU A CA 1
ATOM 2547 C C . LEU A 1 327 ? 8.729 2.550 -5.516 1.00 98.56 327 LEU A C 1
ATOM 2549 O O . LEU A 1 327 ? 9.594 3.257 -6.020 1.00 98.56 327 LEU A O 1
ATOM 2553 N N . LEU A 1 328 ? 8.380 2.659 -4.238 1.00 97.50 328 LEU A N 1
ATOM 2554 C CA . LEU A 1 328 ? 9.093 3.512 -3.288 1.00 97.50 328 LEU A CA 1
ATOM 2555 C C . LEU A 1 328 ? 10.134 2.679 -2.544 1.00 97.50 328 LEU A C 1
ATOM 2557 O O . LEU A 1 328 ? 9.763 1.682 -1.928 1.00 97.50 328 LEU A O 1
ATOM 2561 N N . VAL A 1 329 ? 11.390 3.127 -2.553 1.00 98.00 329 VAL A N 1
ATOM 2562 C CA . VAL A 1 329 ? 12.458 2.657 -1.662 1.00 98.00 329 VAL A CA 1
ATOM 2563 C C . VAL A 1 329 ? 12.708 3.734 -0.616 1.00 98.00 329 VAL A C 1
ATOM 2565 O O . VAL A 1 329 ? 13.083 4.849 -0.968 1.00 98.00 329 VAL A O 1
ATOM 2568 N N . ALA A 1 330 ? 12.492 3.417 0.655 1.00 96.44 330 ALA A N 1
ATOM 2569 C CA . ALA A 1 330 ? 12.677 4.353 1.753 1.00 96.44 330 ALA A CA 1
ATOM 2570 C C . ALA A 1 330 ? 13.594 3.750 2.813 1.00 96.44 330 ALA A C 1
ATOM 2572 O O . ALA A 1 330 ? 13.240 2.756 3.445 1.00 96.44 330 ALA A O 1
ATOM 2573 N N . ASN A 1 331 ? 14.755 4.369 3.024 1.00 96.19 331 ASN A N 1
ATOM 2574 C CA . ASN A 1 331 ? 15.755 3.879 3.977 1.00 96.19 331 ASN A CA 1
ATOM 2575 C C . ASN A 1 331 ? 15.455 4.340 5.409 1.00 96.19 331 ASN A C 1
ATOM 2577 O O . ASN A 1 331 ? 15.854 3.689 6.367 1.00 96.19 331 ASN A O 1
ATOM 2581 N N . SER A 1 332 ? 14.748 5.463 5.533 1.00 94.25 332 SER A N 1
ATOM 2582 C CA . SER A 1 332 ? 14.298 6.100 6.775 1.00 94.25 332 SER A CA 1
ATOM 2583 C C . SER A 1 332 ? 13.284 7.210 6.457 1.00 94.25 332 SER A C 1
ATOM 2585 O O . SER A 1 332 ? 13.103 7.562 5.286 1.00 94.25 332 SER A O 1
ATOM 2587 N N . GLU A 1 333 ? 12.657 7.817 7.471 1.00 92.62 333 GLU A N 1
ATOM 2588 C CA . GLU A 1 333 ? 11.828 9.025 7.272 1.00 92.62 333 GLU A CA 1
ATOM 2589 C C . GLU A 1 333 ? 12.625 10.190 6.682 1.00 92.62 333 GLU A C 1
ATOM 2591 O O . GLU A 1 333 ? 12.128 10.889 5.801 1.00 92.62 333 GLU A O 1
ATOM 2596 N N . GLU A 1 334 ? 13.880 10.360 7.100 1.00 92.06 334 GLU A N 1
ATOM 2597 C CA . GLU A 1 334 ? 14.751 11.415 6.579 1.00 92.06 334 GLU A CA 1
ATOM 2598 C C . GLU A 1 334 ? 14.993 11.250 5.074 1.00 92.06 334 GLU A C 1
ATOM 2600 O O . GLU A 1 334 ? 14.885 12.211 4.311 1.00 92.06 334 GLU A O 1
ATOM 2605 N N . SER A 1 335 ? 15.225 10.012 4.616 1.00 93.88 335 SER A N 1
ATOM 2606 C CA . SER A 1 335 ? 15.474 9.725 3.196 1.00 93.88 335 SER A CA 1
ATOM 2607 C C . SER A 1 335 ? 14.304 10.122 2.283 1.00 93.88 335 SER A C 1
ATOM 2609 O O . SER A 1 335 ? 14.512 10.482 1.122 1.00 93.88 335 SER A O 1
ATOM 2611 N N . LEU A 1 336 ? 13.070 10.141 2.807 1.00 95.69 336 LEU A N 1
ATOM 2612 C CA . LEU A 1 336 ? 11.875 10.518 2.046 1.00 95.69 336 LEU A CA 1
ATOM 2613 C C . LEU A 1 336 ? 11.884 11.989 1.623 1.00 95.69 336 LEU A C 1
ATOM 2615 O O . LEU A 1 336 ? 11.237 12.329 0.633 1.00 95.69 336 LEU A O 1
ATOM 2619 N N . LYS A 1 337 ? 12.632 12.858 2.318 1.00 94.50 337 LYS A N 1
ATOM 2620 C CA . LYS A 1 337 ? 12.756 14.284 1.964 1.00 94.50 337 LYS A CA 1
ATOM 2621 C C . LYS A 1 337 ? 13.414 14.506 0.601 1.00 94.50 337 LYS A C 1
ATOM 2623 O O . LYS A 1 337 ? 13.236 15.559 -0.004 1.00 94.50 337 LYS A O 1
ATOM 2628 N N . THR A 1 338 ? 14.142 13.513 0.087 1.00 96.31 338 THR A N 1
ATOM 2629 C CA . THR A 1 338 ? 14.719 13.554 -1.266 1.00 96.31 338 THR A CA 1
ATOM 2630 C C . THR A 1 338 ? 13.671 13.350 -2.367 1.00 96.31 338 THR A C 1
ATOM 2632 O O . THR A 1 338 ? 13.925 13.695 -3.523 1.00 96.31 338 THR A O 1
ATOM 2635 N N . HIS A 1 339 ? 12.486 12.834 -2.030 1.00 96.56 339 HIS A N 1
ATOM 2636 C CA . HIS A 1 339 ? 11.347 12.686 -2.933 1.00 96.56 339 HIS A CA 1
ATOM 2637 C C . HIS A 1 339 ? 10.338 13.819 -2.699 1.00 96.56 339 HIS A C 1
ATOM 2639 O O . HIS A 1 339 ? 9.303 13.656 -2.051 1.00 96.56 339 HIS A O 1
ATOM 2645 N N . ASP A 1 340 ? 10.657 15.000 -3.217 1.00 95.56 340 ASP A N 1
ATOM 2646 C CA . ASP A 1 340 ? 9.914 16.230 -2.947 1.00 95.56 340 ASP A CA 1
ATOM 2647 C C . ASP A 1 340 ? 9.002 16.614 -4.118 1.00 95.56 340 ASP A C 1
ATOM 2649 O O . ASP A 1 340 ? 9.424 17.228 -5.094 1.00 95.56 340 ASP A O 1
ATOM 2653 N N . ILE A 1 341 ? 7.720 16.268 -4.006 1.00 95.31 341 ILE A N 1
ATOM 2654 C CA . ILE A 1 341 ? 6.726 16.523 -5.060 1.00 95.31 341 ILE A CA 1
ATOM 2655 C C . ILE A 1 341 ? 6.365 18.002 -5.243 1.00 95.31 341 ILE A C 1
ATOM 2657 O O . ILE A 1 341 ? 5.755 18.355 -6.249 1.00 95.31 341 ILE A O 1
ATOM 2661 N N . ASP A 1 342 ? 6.696 18.861 -4.277 1.00 94.69 342 ASP A N 1
ATOM 2662 C CA . ASP A 1 342 ? 6.264 20.257 -4.290 1.00 94.69 342 ASP A CA 1
ATOM 2663 C C . ASP A 1 342 ? 7.329 21.183 -4.902 1.00 94.69 342 ASP A C 1
ATOM 2665 O O . ASP A 1 342 ? 7.013 22.321 -5.243 1.00 94.69 342 ASP A O 1
ATOM 2669 N N . ASN A 1 343 ? 8.565 20.712 -5.124 1.00 95.81 343 ASN A N 1
ATOM 2670 C CA . ASN A 1 343 ? 9.659 21.535 -5.655 1.00 95.81 343 ASN A CA 1
ATOM 2671 C C . ASN A 1 343 ? 10.355 20.886 -6.862 1.00 95.81 343 ASN A C 1
ATOM 2673 O O . ASN A 1 343 ? 11.235 20.046 -6.693 1.00 95.81 343 ASN A O 1
ATOM 2677 N N . GLY A 1 344 ? 9.999 21.298 -8.086 1.00 96.38 344 GLY A N 1
ATOM 2678 C CA . GLY A 1 344 ? 10.672 20.877 -9.327 1.00 96.38 344 GLY A CA 1
ATOM 2679 C C . GLY A 1 344 ? 10.462 19.411 -9.731 1.00 96.38 344 GLY A C 1
ATOM 2680 O O . GLY A 1 344 ? 11.200 18.896 -10.570 1.00 96.38 344 GLY A O 1
ATOM 2681 N N . TRP A 1 345 ? 9.488 18.721 -9.136 1.00 97.62 345 TRP A N 1
ATOM 2682 C CA . TRP A 1 345 ? 9.247 17.293 -9.347 1.00 97.62 345 TRP A CA 1
ATOM 2683 C C . TRP A 1 345 ? 8.767 16.964 -10.762 1.00 97.62 345 TRP A C 1
ATOM 2685 O O . TRP A 1 345 ? 7.782 17.529 -11.240 1.00 97.62 345 TRP A O 1
ATOM 2695 N N . ASP A 1 346 ? 9.396 15.992 -11.419 1.00 97.94 346 ASP A N 1
ATOM 2696 C CA . ASP A 1 346 ? 8.876 15.429 -12.660 1.00 97.94 346 ASP A CA 1
ATOM 2697 C C . ASP A 1 346 ? 7.786 14.392 -12.352 1.00 97.94 346 ASP A C 1
ATOM 2699 O O . ASP A 1 346 ? 8.065 13.231 -12.034 1.00 97.94 346 ASP A O 1
ATOM 2703 N N . TRP A 1 347 ? 6.529 14.816 -12.487 1.00 97.62 347 TRP A N 1
ATOM 2704 C CA . TRP A 1 347 ? 5.324 14.008 -12.271 1.00 97.62 347 TRP A CA 1
ATOM 2705 C C . TRP A 1 347 ? 5.185 12.807 -13.222 1.00 97.62 347 TRP A C 1
ATOM 2707 O O . TRP A 1 347 ? 4.390 11.903 -12.974 1.00 97.62 347 TRP A O 1
ATOM 2717 N N . THR A 1 348 ? 5.987 12.740 -14.290 1.00 98.00 348 THR A N 1
ATOM 2718 C CA . THR A 1 348 ? 6.042 11.565 -15.177 1.00 98.00 348 THR A CA 1
ATOM 2719 C C . THR A 1 348 ? 7.048 10.512 -14.721 1.00 98.00 348 THR A C 1
ATOM 2721 O O . THR A 1 348 ? 7.070 9.414 -15.274 1.00 98.00 348 THR A O 1
ATOM 2724 N N . ARG A 1 349 ? 7.878 10.826 -13.718 1.00 97.94 349 ARG A N 1
ATOM 2725 C CA . ARG A 1 349 ? 9.002 10.000 -13.261 1.00 97.94 349 ARG A CA 1
ATOM 2726 C C . ARG A 1 349 ? 8.885 9.615 -11.794 1.00 97.94 349 ARG A C 1
ATOM 2728 O O . ARG A 1 349 ? 9.817 9.747 -11.001 1.00 97.94 349 ARG A O 1
ATOM 2735 N N . HIS A 1 350 ? 7.715 9.112 -11.412 1.00 97.56 350 HIS A N 1
ATOM 2736 C CA . HIS A 1 350 ? 7.588 8.429 -10.131 1.00 97.56 350 HIS A CA 1
ATOM 2737 C C . HIS A 1 350 ? 8.465 7.162 -10.142 1.00 97.56 350 HIS A C 1
ATOM 2739 O O . HIS A 1 350 ? 8.358 6.378 -11.091 1.00 97.56 350 HIS A O 1
ATOM 2745 N N . PRO A 1 351 ? 9.314 6.926 -9.123 1.00 98.25 351 PRO A N 1
ATOM 2746 C CA . PRO A 1 351 ? 10.155 5.730 -9.064 1.00 98.25 351 PRO A CA 1
ATOM 2747 C C . PRO A 1 351 ? 9.357 4.431 -9.286 1.00 98.25 351 PRO A C 1
ATOM 2749 O O . PRO A 1 351 ? 8.228 4.291 -8.811 1.00 98.25 351 PRO A O 1
ATOM 2752 N N . GLY A 1 352 ? 9.904 3.513 -10.087 1.00 98.56 352 GLY A N 1
ATOM 2753 C CA . GLY A 1 352 ? 9.300 2.233 -10.487 1.00 98.56 352 GLY A CA 1
ATOM 2754 C C . GLY A 1 352 ? 8.205 2.292 -11.556 1.00 98.56 352 GLY A C 1
ATOM 2755 O O . GLY A 1 352 ? 7.877 1.266 -12.152 1.00 98.56 352 GLY A O 1
ATOM 2756 N N . THR A 1 353 ? 7.627 3.464 -11.829 1.00 98.81 353 THR A N 1
ATOM 2757 C CA . THR A 1 353 ? 6.531 3.564 -12.803 1.00 98.81 353 THR A CA 1
ATOM 2758 C C . THR A 1 353 ? 7.022 3.401 -14.238 1.00 98.81 353 THR A C 1
ATOM 2760 O O . THR A 1 353 ? 8.131 3.820 -14.575 1.00 98.81 353 THR A O 1
ATOM 2763 N N . THR A 1 354 ? 6.176 2.805 -15.084 1.00 98.88 354 THR A N 1
ATOM 2764 C CA . THR A 1 354 ? 6.308 2.874 -16.548 1.00 98.88 354 THR A CA 1
ATOM 2765 C C . THR A 1 354 ? 5.233 3.823 -17.066 1.00 98.88 354 THR A C 1
ATOM 2767 O O . THR A 1 354 ? 4.058 3.612 -16.773 1.00 98.88 354 THR A O 1
ATOM 2770 N N . THR A 1 355 ? 5.629 4.883 -17.768 1.00 98.50 355 THR A N 1
ATOM 2771 C CA . THR A 1 355 ? 4.772 6.035 -18.100 1.00 98.50 355 THR A CA 1
ATOM 2772 C C . THR A 1 355 ? 5.082 6.586 -19.489 1.00 98.50 355 THR A C 1
ATOM 2774 O O . THR A 1 355 ? 6.138 6.304 -20.058 1.00 98.50 355 THR A O 1
ATOM 2777 N N . ILE A 1 356 ? 4.185 7.424 -20.013 1.00 97.81 356 ILE A N 1
ATOM 2778 C CA . ILE A 1 356 ? 4.475 8.303 -21.149 1.00 97.81 356 ILE A CA 1
ATOM 2779 C C . ILE A 1 356 ? 5.011 9.640 -20.615 1.00 97.81 356 ILE A C 1
ATOM 2781 O O . ILE A 1 356 ? 4.423 10.225 -19.699 1.00 97.81 356 ILE A O 1
ATOM 2785 N N . LYS A 1 357 ? 6.116 10.142 -21.181 1.00 97.12 357 LYS A N 1
ATOM 2786 C CA . LYS A 1 357 ? 6.776 11.401 -20.789 1.00 97.12 357 LYS A CA 1
ATOM 2787 C C . LYS A 1 357 ? 6.009 12.629 -21.299 1.00 97.12 357 LYS A C 1
ATOM 2789 O O . LYS A 1 357 ? 6.477 13.355 -22.166 1.00 97.12 357 LYS A O 1
ATOM 2794 N N . LEU A 1 358 ? 4.822 12.843 -20.748 1.00 95.00 358 LEU A N 1
ATOM 2795 C CA . LEU A 1 358 ? 3.938 13.957 -21.081 1.00 95.00 358 LEU A CA 1
ATOM 2796 C C . LEU A 1 358 ? 4.443 15.307 -20.557 1.00 95.00 358 LEU A C 1
ATOM 2798 O O . LEU A 1 358 ? 5.210 15.383 -19.590 1.00 95.00 358 LEU A O 1
ATOM 2802 N N . ASN A 1 359 ? 3.941 16.381 -21.163 1.00 92.88 359 ASN A N 1
ATOM 2803 C CA . ASN A 1 359 ? 4.036 17.719 -20.594 1.00 92.88 359 ASN A CA 1
ATOM 2804 C C . ASN A 1 359 ? 3.105 17.839 -19.383 1.00 92.88 359 ASN A C 1
ATOM 2806 O O . ASN A 1 359 ? 2.063 17.192 -19.301 1.00 92.88 359 ASN A O 1
ATOM 2810 N N . ILE A 1 360 ? 3.454 18.708 -18.438 1.00 92.06 360 ILE A N 1
ATOM 2811 C CA . ILE A 1 360 ? 2.761 18.779 -17.147 1.00 92.06 360 ILE A CA 1
ATOM 2812 C C . ILE A 1 360 ? 1.260 19.123 -17.261 1.00 92.06 360 ILE A C 1
ATOM 2814 O O . ILE A 1 360 ? 0.464 18.567 -16.511 1.00 92.06 360 ILE A O 1
ATOM 2818 N N . ASP A 1 361 ? 0.836 19.968 -18.211 1.00 90.75 361 ASP A N 1
ATOM 2819 C CA . ASP A 1 361 ? -0.596 20.266 -18.421 1.00 90.75 361 ASP A CA 1
ATOM 2820 C C . ASP A 1 361 ? -1.389 19.075 -18.975 1.00 90.75 361 ASP A C 1
ATOM 2822 O O . ASP A 1 361 ? -2.593 18.983 -18.750 1.00 90.75 361 ASP A O 1
ATOM 2826 N N . GLN A 1 362 ? -0.721 18.130 -19.640 1.00 91.56 362 GLN A N 1
ATOM 2827 C CA . GLN A 1 362 ? -1.344 16.916 -20.178 1.00 91.56 362 GLN A CA 1
ATOM 2828 C C . GLN A 1 362 ? -1.561 15.844 -19.100 1.00 91.56 362 GLN A C 1
ATOM 2830 O O . GLN A 1 362 ? -2.244 14.857 -19.340 1.00 91.56 362 GLN A O 1
ATOM 2835 N N . LEU A 1 363 ? -1.012 16.029 -17.894 1.00 92.88 363 LEU A N 1
ATOM 2836 C CA . LEU A 1 363 ? -1.278 15.152 -16.748 1.00 92.88 363 LEU A CA 1
ATOM 2837 C C . LEU A 1 363 ? -2.600 15.479 -16.044 1.00 92.88 363 LEU A C 1
ATOM 2839 O O . LEU A 1 363 ? -3.008 14.761 -15.130 1.00 92.88 363 LEU A O 1
ATOM 2843 N N . ILE A 1 364 ? -3.263 16.567 -16.441 1.00 93.00 364 ILE A N 1
ATOM 2844 C CA . ILE A 1 364 ? -4.496 17.026 -15.812 1.00 93.00 364 ILE A CA 1
ATOM 2845 C C . ILE A 1 364 ? -5.680 16.262 -16.401 1.00 93.00 364 ILE A C 1
ATOM 2847 O O . ILE A 1 364 ? -6.243 16.639 -17.424 1.00 93.00 364 ILE A O 1
ATOM 2851 N N . SER A 1 365 ? -6.081 15.199 -15.715 1.00 91.56 365 SER A N 1
ATOM 2852 C CA . SER A 1 365 ? -7.271 14.427 -16.071 1.00 91.56 365 SER A CA 1
ATOM 2853 C C . SER A 1 365 ? -8.564 15.127 -15.628 1.00 91.56 365 SER A C 1
ATOM 2855 O O . SER A 1 365 ? -8.625 15.759 -14.571 1.00 91.56 365 SER A O 1
ATOM 2857 N N . GLU A 1 366 ? -9.620 14.968 -16.426 1.00 90.19 366 GLU A N 1
ATOM 2858 C CA . GLU A 1 366 ? -10.979 15.439 -16.139 1.00 90.19 366 GLU A CA 1
ATOM 2859 C C . GLU A 1 366 ? -11.613 14.645 -14.985 1.00 90.19 366 GLU A C 1
ATOM 2861 O O . GLU A 1 366 ? -12.157 15.217 -14.035 1.00 90.19 366 GLU A O 1
ATOM 2866 N N . ASN A 1 367 ? -11.504 13.313 -15.037 1.00 92.00 367 ASN A N 1
ATOM 2867 C CA . ASN A 1 367 ? -11.958 12.426 -13.967 1.00 92.00 367 ASN A CA 1
ATOM 2868 C C . ASN A 1 367 ? -10.795 11.955 -13.087 1.00 92.00 367 ASN A C 1
ATOM 2870 O O . ASN A 1 367 ? -9.637 12.341 -13.243 1.00 92.00 367 ASN A O 1
ATOM 2874 N N . ARG A 1 368 ? -11.129 11.135 -12.098 1.00 94.06 368 ARG A N 1
ATOM 2875 C CA . ARG A 1 368 ? -10.227 10.594 -11.082 1.00 94.06 368 ARG A CA 1
ATOM 2876 C C . ARG A 1 368 ? -10.754 9.245 -10.624 1.00 94.06 368 ARG A C 1
ATOM 2878 O O . ARG A 1 368 ? -11.936 8.955 -10.823 1.00 94.06 368 ARG A O 1
ATOM 2885 N N . ARG A 1 369 ? -9.923 8.491 -9.906 1.00 97.06 369 ARG A N 1
ATOM 2886 C CA . ARG A 1 369 ? -10.242 7.152 -9.405 1.00 97.06 369 ARG A CA 1
ATOM 2887 C C . ARG A 1 369 ? -10.618 6.222 -10.557 1.00 97.06 369 ARG A C 1
ATOM 2889 O O . ARG A 1 369 ? -11.695 5.623 -10.524 1.00 97.06 369 ARG A O 1
ATOM 2896 N N . TYR A 1 370 ? -9.770 6.151 -11.578 1.00 97.19 370 TYR A N 1
ATOM 2897 C CA . TYR A 1 370 ? -9.976 5.214 -12.671 1.00 97.19 370 TYR A CA 1
ATOM 2898 C C . TYR A 1 370 ? -9.610 3.806 -12.226 1.00 97.19 370 TYR A C 1
ATOM 2900 O O . TYR A 1 370 ? -8.627 3.585 -11.514 1.00 97.19 370 TYR A O 1
ATOM 2908 N N . TYR A 1 371 ? -10.400 2.850 -12.683 1.00 97.31 371 TYR A N 1
ATOM 2909 C CA . TYR A 1 371 ? -10.059 1.440 -12.648 1.00 97.31 371 TYR A CA 1
ATOM 2910 C C . TYR A 1 371 ? -9.514 1.042 -14.017 1.00 97.31 371 TYR A C 1
ATOM 2912 O O . TYR A 1 371 ? -9.917 1.590 -15.043 1.00 97.31 371 TYR A O 1
ATOM 2920 N N . GLN A 1 372 ? -8.596 0.081 -14.044 1.00 95.44 372 GLN A N 1
ATOM 2921 C CA . GLN A 1 372 ? -8.117 -0.484 -15.305 1.00 95.44 372 GLN A CA 1
ATOM 2922 C C . GLN A 1 372 ? -8.845 -1.794 -15.639 1.00 95.44 372 GLN A C 1
ATOM 2924 O O . GLN A 1 372 ? -9.298 -2.485 -14.724 1.00 95.44 372 GLN A O 1
ATOM 2929 N N . PRO A 1 373 ? -8.923 -2.207 -16.918 1.00 94.44 373 PRO A N 1
ATOM 2930 C CA . PRO A 1 373 ? -9.695 -3.391 -17.299 1.00 94.44 373 PRO A CA 1
ATOM 2931 C C . PRO A 1 373 ? -9.031 -4.722 -16.903 1.00 94.44 373 PRO A C 1
ATOM 2933 O O . PRO A 1 373 ? -9.669 -5.775 -16.962 1.00 94.44 373 PRO A O 1
ATOM 2936 N N . LYS A 1 374 ? -7.748 -4.719 -16.513 1.00 96.38 374 LYS A N 1
ATOM 2937 C CA . LYS A 1 374 ? -7.018 -5.947 -16.171 1.00 96.38 374 LYS A CA 1
ATOM 2938 C C . LYS A 1 374 ? -7.266 -6.390 -14.729 1.00 96.38 374 LYS A C 1
ATOM 2940 O O . LYS A 1 374 ? -7.505 -5.598 -13.815 1.00 96.38 374 LYS A O 1
ATOM 2945 N N . ARG A 1 375 ? -7.198 -7.710 -14.535 1.00 95.00 375 ARG A N 1
ATOM 2946 C CA . ARG A 1 375 ? -7.519 -8.385 -13.266 1.00 95.00 375 ARG A CA 1
ATOM 2947 C C . ARG A 1 375 ? -6.326 -8.429 -12.307 1.00 95.00 375 ARG A C 1
ATOM 2949 O O . ARG A 1 375 ? -6.528 -8.402 -11.099 1.00 95.00 375 ARG A O 1
ATOM 2956 N N . LEU A 1 376 ? -5.100 -8.491 -12.832 1.00 98.00 376 LEU A N 1
ATOM 2957 C CA . LEU A 1 376 ? -3.889 -8.667 -12.032 1.00 98.00 376 LEU A CA 1
ATOM 2958 C C . LEU A 1 376 ? -3.263 -7.325 -11.637 1.00 98.00 376 LEU A C 1
ATOM 2960 O O . LEU A 1 376 ? -2.657 -6.656 -12.472 1.00 98.00 376 LEU A O 1
ATOM 2964 N N . ALA A 1 377 ? -3.338 -6.991 -10.351 1.00 98.38 377 ALA A N 1
ATOM 2965 C CA . ALA A 1 377 ? -2.431 -6.058 -9.687 1.00 98.38 377 ALA A CA 1
ATOM 2966 C C . ALA A 1 377 ? -2.395 -6.362 -8.184 1.00 98.38 377 ALA A C 1
ATOM 2968 O O . ALA A 1 377 ? -3.433 -6.322 -7.527 1.00 98.38 377 ALA A O 1
ATOM 2969 N N . GLY A 1 378 ? -1.217 -6.664 -7.644 1.00 98.56 378 GLY A N 1
ATOM 2970 C CA . GLY A 1 378 ? -1.033 -7.011 -6.234 1.00 98.56 378 GLY A CA 1
ATOM 2971 C C . GLY A 1 378 ? 0.043 -8.078 -6.064 1.00 98.56 378 GLY A C 1
ATOM 2972 O O . GLY A 1 378 ? 0.955 -8.151 -6.884 1.00 98.56 378 GLY A O 1
ATOM 2973 N N . GLY A 1 379 ? -0.035 -8.896 -5.016 1.00 98.38 379 GLY A N 1
ATOM 2974 C CA . GLY A 1 379 ? 1.052 -9.809 -4.675 1.00 98.38 379 GLY A CA 1
ATOM 2975 C C . GLY A 1 379 ? 0.693 -11.089 -3.935 1.00 98.38 379 GLY A C 1
ATOM 2976 O O . GLY A 1 379 ? -0.473 -11.382 -3.651 1.00 98.38 379 GLY A O 1
ATOM 2977 N N . VAL A 1 380 ? 1.752 -11.829 -3.615 1.00 98.75 380 VAL A N 1
ATOM 2978 C CA . VAL A 1 380 ? 1.769 -12.988 -2.715 1.00 98.75 380 VAL A CA 1
ATOM 2979 C C . VAL A 1 380 ? 2.855 -12.782 -1.658 1.00 98.75 380 VAL A C 1
ATOM 2981 O O . VAL A 1 380 ? 3.902 -12.203 -1.957 1.00 98.75 380 VAL A O 1
ATOM 2984 N N . SER A 1 381 ? 2.602 -13.270 -0.449 1.00 97.62 381 SER A N 1
ATOM 2985 C CA . SER A 1 381 ? 3.581 -13.394 0.629 1.00 97.62 381 SER A CA 1
ATOM 2986 C C . SER A 1 381 ? 3.798 -14.871 0.953 1.00 97.62 381 SER A C 1
ATOM 2988 O O . SER A 1 381 ? 2.835 -15.638 0.974 1.00 97.62 381 SER A O 1
ATOM 2990 N N . LEU A 1 382 ? 5.042 -15.246 1.238 1.00 96.00 382 LEU A N 1
ATOM 2991 C CA . LEU A 1 382 ? 5.440 -16.586 1.670 1.00 96.00 382 LEU A CA 1
ATOM 2992 C C . LEU A 1 382 ? 6.246 -16.460 2.963 1.00 96.00 382 LEU A C 1
ATOM 2994 O O . LEU A 1 382 ? 7.270 -15.778 2.956 1.00 96.00 382 LEU A O 1
ATOM 2998 N N . VAL A 1 383 ? 5.786 -17.073 4.058 1.00 93.19 383 VAL A N 1
ATOM 2999 C CA . VAL A 1 383 ? 6.556 -17.171 5.313 1.00 93.19 383 VAL A CA 1
ATOM 3000 C C . VAL A 1 383 ? 7.683 -18.188 5.144 1.00 93.19 383 VAL A C 1
ATOM 3002 O O . VAL A 1 383 ? 8.826 -17.901 5.498 1.00 93.19 383 VAL A O 1
ATOM 3005 N N . GLY A 1 384 ? 7.379 -19.335 4.531 1.00 91.44 384 GLY A N 1
ATOM 3006 C CA . GLY A 1 384 ? 8.366 -20.363 4.230 1.00 91.44 384 GLY A CA 1
ATOM 3007 C C . GLY A 1 384 ? 8.902 -21.030 5.495 1.00 91.44 384 GLY A C 1
ATOM 3008 O O . GLY A 1 384 ? 8.232 -21.089 6.526 1.00 91.44 384 GLY A O 1
ATOM 3009 N N . GLY A 1 385 ? 10.142 -21.520 5.437 1.00 87.81 385 GLY A N 1
ATOM 3010 C CA . GLY A 1 385 ? 10.816 -22.122 6.590 1.00 87.81 385 GLY A CA 1
ATOM 3011 C C . GLY A 1 385 ? 11.439 -21.113 7.562 1.00 87.81 385 GLY A C 1
ATOM 3012 O O . GLY A 1 385 ? 12.294 -21.504 8.349 1.00 87.81 385 GLY A O 1
ATOM 3013 N N . GLY A 1 386 ? 11.124 -19.815 7.453 1.00 83.31 386 GLY A N 1
ATOM 3014 C CA . GLY A 1 386 ? 11.732 -18.741 8.249 1.00 83.31 386 GLY A CA 1
ATOM 3015 C C . GLY A 1 386 ? 10.793 -18.000 9.189 1.00 83.31 386 GLY A C 1
ATOM 3016 O O . GLY A 1 386 ? 9.594 -18.248 9.232 1.00 83.31 386 GLY A O 1
ATOM 3017 N N . ASP A 1 387 ? 11.365 -17.023 9.896 1.00 83.06 387 ASP A N 1
ATOM 3018 C CA . ASP A 1 387 ? 10.649 -16.209 10.890 1.00 83.06 387 ASP A CA 1
ATOM 3019 C C . ASP A 1 387 ? 9.920 -14.999 10.286 1.00 83.06 387 ASP A C 1
ATOM 3021 O O . ASP A 1 387 ? 9.178 -14.296 10.971 1.00 83.06 387 ASP A O 1
ATOM 3025 N N . TYR A 1 388 ? 10.165 -14.694 9.012 1.00 88.25 388 TYR A N 1
ATOM 3026 C CA . TYR A 1 388 ? 9.598 -13.535 8.335 1.00 88.25 388 TYR A CA 1
ATOM 3027 C C . TYR A 1 388 ? 9.354 -13.834 6.861 1.00 88.25 388 TYR A C 1
ATOM 3029 O O . TYR A 1 388 ? 10.086 -14.594 6.231 1.00 88.25 388 TYR A O 1
ATOM 3037 N N . SER A 1 389 ? 8.339 -13.186 6.297 1.00 92.69 389 SER A N 1
ATOM 3038 C CA . SER A 1 389 ? 7.927 -13.444 4.924 1.00 92.69 389 SER A CA 1
ATOM 3039 C C . SER A 1 389 ? 8.791 -12.753 3.864 1.00 92.69 389 SER A C 1
ATOM 3041 O O . SER A 1 389 ? 9.306 -11.638 4.040 1.00 92.69 389 SER A O 1
ATOM 3043 N N . ALA A 1 390 ? 8.883 -13.417 2.715 1.00 93.75 390 ALA A N 1
ATOM 3044 C CA . ALA A 1 390 ? 9.253 -12.852 1.423 1.00 93.75 390 ALA A CA 1
ATOM 3045 C C . ALA A 1 390 ? 7.992 -12.663 0.558 1.00 93.75 390 ALA A C 1
ATOM 3047 O O . ALA A 1 390 ? 6.881 -13.003 0.983 1.00 93.75 390 ALA A O 1
ATOM 3048 N N . GLY A 1 391 ? 8.128 -12.088 -0.637 1.00 97.12 391 GLY A N 1
ATOM 3049 C CA . GLY A 1 391 ? 6.964 -11.868 -1.489 1.00 97.12 391 GLY A CA 1
ATOM 3050 C C . GLY A 1 391 ? 7.273 -11.449 -2.916 1.00 97.12 391 GLY A C 1
ATOM 3051 O O . GLY A 1 391 ? 8.425 -11.302 -3.329 1.00 97.12 391 GLY A O 1
ATOM 3052 N N . ILE A 1 392 ? 6.198 -11.276 -3.683 1.00 98.81 392 ILE A N 1
ATOM 3053 C CA . ILE A 1 392 ? 6.227 -10.906 -5.102 1.00 98.81 392 ILE A CA 1
ATOM 3054 C C . ILE A 1 392 ? 5.080 -9.941 -5.374 1.00 98.81 392 ILE A C 1
ATOM 3056 O O . ILE A 1 392 ? 3.961 -10.162 -4.912 1.00 98.81 392 ILE A O 1
ATOM 3060 N N . PHE A 1 393 ? 5.340 -8.912 -6.174 1.00 98.94 393 PHE A N 1
ATOM 3061 C CA . PHE A 1 393 ? 4.322 -8.081 -6.806 1.00 98.94 393 PHE A CA 1
ATOM 3062 C C . PHE A 1 393 ? 4.209 -8.422 -8.297 1.00 98.94 393 PHE A C 1
ATOM 3064 O O . PHE A 1 393 ? 5.221 -8.607 -8.973 1.00 98.94 393 PHE A O 1
ATOM 3071 N N . GLY A 1 394 ? 2.990 -8.436 -8.830 1.00 98.81 394 GLY A N 1
ATOM 3072 C CA . GLY A 1 394 ? 2.700 -8.590 -10.251 1.00 98.81 394 GLY A CA 1
ATOM 3073 C C . GLY A 1 394 ? 1.569 -7.666 -10.691 1.00 98.81 394 GLY A C 1
ATOM 3074 O O . GLY A 1 394 ? 0.602 -7.453 -9.959 1.00 98.81 394 GLY A O 1
ATOM 3075 N N . MET A 1 395 ? 1.680 -7.119 -11.898 1.00 98.75 395 MET A N 1
ATOM 3076 C CA . MET A 1 395 ? 0.636 -6.306 -12.510 1.00 98.75 395 MET A CA 1
ATOM 3077 C C . MET A 1 395 ? 0.623 -6.489 -14.024 1.00 98.75 395 MET A C 1
ATOM 3079 O O . MET A 1 395 ? 1.653 -6.378 -14.686 1.00 98.75 395 MET A O 1
ATOM 3083 N N . GLU A 1 396 ? -0.569 -6.704 -14.565 1.00 98.62 396 GLU A N 1
ATOM 3084 C CA . GLU A 1 396 ? -0.862 -6.522 -15.982 1.00 98.62 396 GLU A CA 1
ATOM 3085 C C . GLU A 1 396 ? -1.602 -5.195 -16.115 1.00 98.62 396 GLU A C 1
ATOM 3087 O O . GLU A 1 396 ? -2.623 -4.993 -15.460 1.00 98.62 396 GLU A O 1
ATOM 3092 N N . PHE A 1 397 ? -1.067 -4.271 -16.905 1.00 98.56 397 PHE A N 1
ATOM 3093 C CA . PHE A 1 397 ? -1.639 -2.946 -17.087 1.00 98.56 397 PHE A CA 1
ATOM 3094 C C . PHE A 1 397 ? -2.169 -2.772 -18.500 1.00 98.56 397 PHE A C 1
ATOM 3096 O O . PHE A 1 397 ? -1.497 -3.100 -19.479 1.00 98.56 397 PHE A O 1
ATOM 3103 N N . SER A 1 398 ? -3.350 -2.180 -18.582 1.00 97.25 398 SER A N 1
ATOM 3104 C CA . SER A 1 398 ? -3.865 -1.542 -19.783 1.00 97.25 398 SER A CA 1
ATOM 3105 C C . SER A 1 398 ? -4.399 -0.179 -19.383 1.00 97.25 398 SER A C 1
ATOM 3107 O O . SER A 1 398 ? -5.139 -0.082 -18.402 1.00 97.25 398 SER A O 1
ATOM 3109 N N . GLN A 1 399 ? -4.030 0.855 -20.130 1.00 95.06 399 GLN A N 1
ATOM 3110 C CA . GLN A 1 399 ? -4.445 2.219 -19.850 1.00 95.06 399 GLN A CA 1
ATOM 3111 C C . GLN A 1 399 ? -5.982 2.307 -19.777 1.00 95.06 399 GLN A C 1
ATOM 3113 O O . GLN A 1 399 ? -6.659 1.832 -20.692 1.00 95.06 399 GLN A O 1
ATOM 3118 N N . PRO A 1 400 ? -6.542 2.862 -18.683 1.00 93.75 400 PRO A N 1
ATOM 3119 C CA . PRO A 1 400 ? -7.955 3.218 -18.618 1.00 93.75 400 PRO A CA 1
ATOM 3120 C C . PRO A 1 400 ? -8.317 4.250 -19.693 1.00 93.75 400 PRO A C 1
ATOM 3122 O O . PRO A 1 400 ? -7.429 4.957 -20.168 1.00 93.75 400 PRO A O 1
ATOM 3125 N N . PRO A 1 401 ? -9.605 4.419 -20.030 1.00 89.56 401 PRO A N 1
ATOM 3126 C CA . PRO A 1 401 ? -10.052 5.490 -20.917 1.00 89.56 401 PRO A CA 1
ATOM 3127 C C . PRO A 1 401 ? -9.955 6.851 -20.202 1.00 89.56 401 PRO A C 1
ATOM 3129 O O . PRO A 1 401 ? -10.960 7.419 -19.766 1.00 89.56 401 PRO A O 1
ATOM 3132 N N . TYR A 1 402 ? -8.730 7.345 -20.012 1.00 91.81 402 TYR A N 1
ATOM 3133 C CA . TYR A 1 402 ? -8.466 8.638 -19.399 1.00 91.81 402 TYR A CA 1
ATOM 3134 C C . TYR A 1 402 ? -9.113 9.742 -20.229 1.00 91.81 402 TYR A C 1
ATOM 3136 O O . TYR A 1 402 ? -8.923 9.821 -21.437 1.00 91.81 402 TYR A O 1
ATOM 3144 N N . ARG A 1 403 ? -9.884 10.597 -19.559 1.00 89.44 403 ARG A N 1
ATOM 3145 C CA . ARG A 1 403 ? -10.528 11.764 -20.158 1.00 89.44 403 ARG A CA 1
ATOM 3146 C C . ARG A 1 403 ? -9.817 13.034 -19.741 1.00 89.44 403 ARG A C 1
ATOM 3148 O O . ARG A 1 403 ? -9.402 13.159 -18.585 1.00 89.44 403 ARG A O 1
ATOM 3155 N N . PHE A 1 404 ? -9.741 13.981 -20.664 1.00 88.44 404 PHE A N 1
ATOM 3156 C CA . PHE A 1 404 ? -9.060 15.255 -20.481 1.00 88.44 404 PHE A CA 1
ATOM 3157 C C . PHE A 1 404 ? -10.029 16.404 -20.762 1.00 88.44 404 PHE A C 1
ATOM 3159 O O . PHE A 1 404 ? -10.925 16.240 -21.593 1.00 88.44 404 PHE A O 1
ATOM 3166 N N . PRO A 1 405 ? -9.887 17.552 -20.074 1.00 85.31 405 PRO A N 1
ATOM 3167 C CA . PRO A 1 405 ? -10.798 18.681 -20.232 1.00 85.31 405 PRO A CA 1
ATOM 3168 C C . PRO A 1 405 ? -11.030 19.085 -21.696 1.00 85.31 405 PRO A C 1
ATOM 3170 O O . PRO A 1 405 ? -10.119 19.041 -22.525 1.00 85.31 405 PRO A O 1
ATOM 3173 N N . GLU A 1 406 ? -12.247 19.526 -22.011 1.00 81.81 406 GLU A N 1
ATOM 3174 C CA . GLU A 1 406 ? -12.567 20.049 -23.341 1.00 81.81 406 GLU A CA 1
ATOM 3175 C C . GLU A 1 406 ? -11.635 21.221 -23.703 1.00 81.81 406 GLU A C 1
ATOM 3177 O O . GLU A 1 406 ? -11.300 22.059 -22.862 1.00 81.81 406 GLU A O 1
ATOM 3182 N N . GLY A 1 407 ? -11.160 21.244 -24.950 1.00 76.38 407 GLY A N 1
ATOM 3183 C CA . GLY A 1 407 ? -10.178 22.226 -25.418 1.00 76.38 407 GLY A CA 1
ATOM 3184 C C . GLY A 1 407 ? -8.736 21.988 -24.945 1.00 76.38 407 GLY A C 1
ATOM 3185 O O . GLY A 1 407 ? -7.851 22.743 -25.346 1.00 76.38 407 GLY A O 1
ATOM 3186 N N . SER A 1 408 ? -8.460 20.954 -24.134 1.00 77.12 408 SER A N 1
ATOM 3187 C CA . SER A 1 408 ? -7.088 20.506 -23.852 1.00 77.12 408 SER A CA 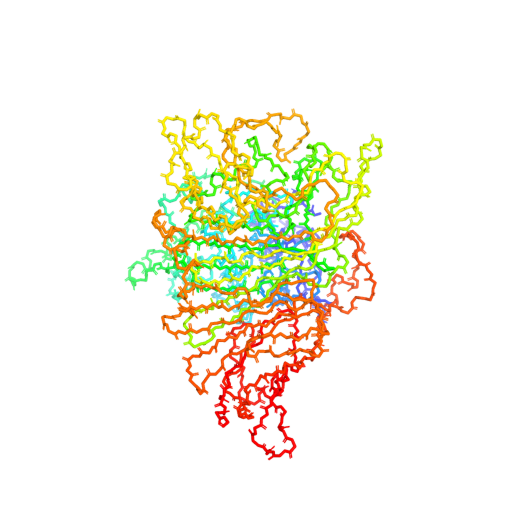1
ATOM 3188 C C . SER A 1 408 ? -6.616 19.425 -24.826 1.00 77.12 408 SER A C 1
ATOM 3190 O O . SER A 1 408 ? -7.414 18.829 -25.549 1.00 77.12 408 SER A O 1
ATOM 3192 N N . PHE A 1 409 ? -5.312 19.138 -24.802 1.00 73.69 409 PHE A N 1
ATOM 3193 C CA . PHE A 1 409 ? -4.731 18.007 -25.522 1.00 73.69 409 PHE A CA 1
ATOM 3194 C C . PHE A 1 409 ? -5.396 16.697 -25.076 1.00 73.69 409 PHE A C 1
ATOM 3196 O O . PHE A 1 409 ? -5.344 16.351 -23.895 1.00 73.69 409 PHE A O 1
ATOM 3203 N N . GLN A 1 410 ? -6.023 15.990 -26.013 1.00 80.06 410 GLN A N 1
ATOM 3204 C CA . GLN A 1 410 ? -6.616 14.680 -25.761 1.00 80.06 410 GLN A CA 1
ATOM 3205 C C . GLN A 1 410 ? -5.534 13.611 -25.903 1.00 80.06 410 GLN A C 1
ATOM 3207 O O . GLN A 1 410 ? -4.719 13.664 -26.823 1.00 80.06 410 GLN A O 1
ATOM 3212 N N . LEU A 1 411 ? -5.499 12.661 -24.970 1.00 73.56 411 LEU A N 1
ATOM 3213 C CA . LEU A 1 411 ? -4.547 11.554 -24.996 1.00 73.56 411 LEU A CA 1
ATOM 3214 C C . LEU A 1 411 ? -5.276 10.271 -25.374 1.00 73.56 411 LEU A C 1
ATOM 3216 O O . LEU A 1 411 ? -5.646 9.484 -24.505 1.00 73.56 411 LEU A O 1
ATOM 3220 N N . ASP A 1 412 ? -5.392 10.023 -26.674 1.00 83.00 412 ASP A N 1
ATOM 3221 C CA . ASP A 1 412 ? -5.891 8.755 -27.222 1.00 83.00 412 ASP A CA 1
ATOM 3222 C C . ASP A 1 412 ? -4.765 7.711 -27.330 1.00 83.00 412 ASP A C 1
ATOM 3224 O O . ASP A 1 412 ? -4.654 6.946 -28.288 1.00 83.00 412 ASP A O 1
ATOM 3228 N N . ILE A 1 413 ? -3.881 7.695 -26.327 1.00 87.56 413 ILE A N 1
ATOM 3229 C CA . ILE A 1 413 ? -2.739 6.788 -26.282 1.00 87.56 413 ILE A CA 1
ATOM 3230 C C . ILE A 1 413 ? -3.227 5.404 -25.861 1.00 87.56 413 ILE A C 1
ATOM 3232 O O . ILE A 1 413 ? -3.683 5.208 -24.734 1.00 87.56 413 ILE A O 1
ATOM 3236 N N . ASN A 1 414 ? -3.045 4.405 -26.719 1.00 93.19 414 ASN A N 1
ATOM 3237 C CA . ASN A 1 414 ? -3.106 3.024 -26.254 1.00 93.19 414 ASN A CA 1
ATOM 3238 C C . ASN A 1 414 ? -1.797 2.733 -25.535 1.00 93.19 414 ASN A C 1
ATOM 3240 O O . ASN A 1 414 ? -0.738 2.902 -26.128 1.00 93.19 414 ASN A O 1
ATOM 3244 N N . PHE A 1 415 ? -1.845 2.300 -24.278 1.00 97.62 415 PHE A N 1
ATOM 3245 C CA . PHE A 1 415 ? -0.642 1.988 -23.509 1.00 97.62 415 PHE A CA 1
ATOM 3246 C C . PHE A 1 415 ? -0.866 0.765 -22.627 1.00 97.62 415 PHE A C 1
ATOM 3248 O O . PHE A 1 415 ? -1.862 0.659 -21.911 1.00 97.62 415 PHE A O 1
ATOM 3255 N N . SER A 1 416 ? 0.057 -0.188 -22.693 1.00 98.50 416 SER A N 1
ATOM 3256 C CA . SER A 1 416 ? 0.003 -1.417 -21.907 1.00 98.50 416 SER A CA 1
ATOM 3257 C C . SER A 1 416 ? 1.405 -1.898 -21.559 1.00 98.50 416 SER A C 1
ATOM 3259 O O . SER A 1 416 ? 2.372 -1.577 -22.249 1.00 98.50 416 SER A O 1
ATOM 3261 N N . PHE A 1 417 ? 1.513 -2.646 -20.465 1.00 98.88 417 PHE A N 1
ATOM 3262 C CA . PHE A 1 417 ? 2.737 -3.338 -20.071 1.00 98.88 417 PHE A CA 1
ATOM 3263 C C . PHE A 1 417 ? 2.412 -4.408 -19.025 1.00 98.88 417 PHE A C 1
ATOM 3265 O O . PHE A 1 417 ? 1.358 -4.399 -18.381 1.00 98.88 417 PHE A O 1
ATOM 3272 N N . LYS A 1 418 ? 3.361 -5.305 -18.785 1.00 98.88 418 LYS A N 1
ATOM 3273 C CA . LYS A 1 418 ? 3.358 -6.242 -17.661 1.00 98.88 418 LYS A CA 1
ATOM 3274 C C . LYS A 1 418 ? 4.567 -5.965 -16.798 1.00 98.88 418 LYS A C 1
ATOM 3276 O O . LYS A 1 418 ? 5.656 -5.755 -17.321 1.00 98.88 418 LYS A O 1
ATOM 3281 N N . LYS A 1 419 ? 4.382 -5.958 -15.482 1.00 98.88 419 LYS A N 1
ATOM 3282 C CA . LYS A 1 419 ? 5.464 -5.717 -14.528 1.00 98.88 419 LYS A CA 1
ATOM 3283 C C . LYS A 1 419 ? 5.420 -6.691 -13.367 1.00 98.88 419 LYS A C 1
ATOM 3285 O O . LYS A 1 419 ? 4.346 -7.105 -12.929 1.00 98.88 419 LYS A O 1
ATOM 3290 N N . SER A 1 420 ? 6.589 -6.998 -12.831 1.00 98.94 420 SER A N 1
ATOM 3291 C CA . SER A 1 420 ? 6.726 -7.757 -11.595 1.00 98.94 420 SER A CA 1
ATOM 3292 C C . SER A 1 420 ? 7.920 -7.282 -10.785 1.00 98.94 420 SER A C 1
ATOM 3294 O O . SER A 1 420 ? 8.927 -6.857 -11.352 1.00 98.94 420 SER A O 1
ATOM 3296 N N . VAL A 1 421 ? 7.813 -7.407 -9.466 1.00 98.94 421 VAL A N 1
ATOM 3297 C CA . VAL A 1 421 ? 8.906 -7.149 -8.528 1.00 98.94 421 VAL A CA 1
ATOM 3298 C C . VAL A 1 421 ? 9.030 -8.354 -7.611 1.00 98.94 421 VAL A C 1
ATOM 3300 O O . VAL A 1 421 ? 8.064 -8.713 -6.939 1.00 98.94 421 VAL A O 1
ATOM 3303 N N . PHE A 1 422 ? 10.198 -8.986 -7.601 1.00 98.88 422 PHE A N 1
ATOM 3304 C CA . PHE A 1 422 ? 10.511 -10.107 -6.717 1.00 98.88 422 PHE A CA 1
ATOM 3305 C C . PHE A 1 422 ? 11.377 -9.596 -5.577 1.00 98.88 422 PHE A C 1
ATOM 3307 O O . PHE A 1 422 ? 12.384 -8.925 -5.816 1.00 98.88 422 PHE A O 1
ATOM 3314 N N . PHE A 1 423 ? 10.972 -9.887 -4.347 1.00 97.62 423 PHE A N 1
ATOM 3315 C CA . PHE A 1 423 ? 11.634 -9.362 -3.168 1.00 97.62 423 PHE A CA 1
ATOM 3316 C C . PHE A 1 423 ? 12.566 -10.418 -2.560 1.00 97.62 423 PHE A C 1
ATOM 3318 O O . PHE A 1 423 ? 12.118 -11.331 -1.869 1.00 97.62 423 PHE A O 1
ATOM 3325 N N . ALA A 1 424 ? 13.866 -10.269 -2.809 1.00 93.12 424 ALA A N 1
ATOM 3326 C CA . ALA A 1 424 ? 14.942 -11.150 -2.363 1.00 93.12 424 ALA A CA 1
ATOM 3327 C C . ALA A 1 424 ? 15.733 -10.491 -1.221 1.00 93.12 424 ALA A C 1
ATOM 3329 O O . ALA A 1 424 ? 16.823 -9.956 -1.419 1.00 93.12 424 ALA A O 1
ATOM 3330 N N . ASP A 1 425 ? 15.159 -10.491 -0.017 1.00 92.38 425 ASP A N 1
ATOM 3331 C CA . ASP A 1 425 ? 15.728 -9.834 1.169 1.00 92.38 425 ASP A CA 1
ATOM 3332 C C . ASP A 1 425 ? 16.099 -8.348 0.939 1.00 92.38 425 ASP A C 1
ATOM 3334 O O . ASP A 1 425 ? 15.210 -7.502 0.889 1.00 92.38 425 ASP A O 1
ATOM 3338 N N . TYR A 1 426 ? 17.374 -7.990 0.769 1.00 94.50 426 TYR A N 1
ATOM 3339 C CA . TYR A 1 426 ? 17.790 -6.610 0.465 1.00 94.50 426 TYR A CA 1
ATOM 3340 C C . TYR A 1 426 ? 17.885 -6.298 -1.043 1.00 94.50 426 TYR A C 1
ATOM 3342 O O . TYR A 1 426 ? 18.250 -5.176 -1.408 1.00 94.50 426 TYR A O 1
ATOM 3350 N N . VAL A 1 427 ? 17.574 -7.264 -1.916 1.00 96.88 427 VAL A N 1
ATOM 3351 C CA . VAL A 1 427 ? 17.594 -7.131 -3.379 1.00 96.88 427 VAL A CA 1
ATOM 3352 C C . VAL A 1 427 ? 16.176 -7.187 -3.948 1.00 96.88 427 VAL A C 1
ATOM 3354 O O . VAL A 1 427 ? 15.433 -8.137 -3.722 1.00 96.88 427 VAL A O 1
ATOM 3357 N N . MET A 1 428 ? 15.796 -6.186 -4.738 1.00 98.31 428 MET A N 1
ATOM 3358 C CA . MET A 1 428 ? 14.497 -6.118 -5.414 1.00 98.31 428 MET A CA 1
ATOM 3359 C C . MET A 1 428 ? 14.713 -6.288 -6.909 1.00 98.31 428 MET A C 1
ATOM 3361 O O . MET A 1 428 ? 15.395 -5.469 -7.518 1.00 98.31 428 MET A O 1
ATOM 3365 N N . ILE A 1 429 ? 14.146 -7.338 -7.498 1.00 98.88 429 ILE A N 1
ATOM 3366 C CA . ILE A 1 429 ? 14.348 -7.697 -8.907 1.00 98.88 429 ILE A CA 1
ATOM 3367 C C . ILE A 1 429 ? 13.123 -7.245 -9.698 1.00 98.88 429 ILE A C 1
ATOM 3369 O O . ILE A 1 429 ? 12.020 -7.753 -9.492 1.00 98.88 429 ILE A O 1
ATOM 3373 N N . CYS A 1 430 ? 13.313 -6.289 -10.598 1.00 98.94 430 CYS A N 1
ATOM 3374 C CA . CYS A 1 430 ? 12.254 -5.601 -11.322 1.00 98.94 430 CYS A CA 1
ATOM 3375 C C . CYS A 1 430 ? 12.251 -6.033 -12.788 1.00 98.94 430 CYS A C 1
ATOM 3377 O O . CYS A 1 430 ? 13.206 -5.760 -13.515 1.00 98.94 430 CYS A O 1
ATOM 3379 N N . LEU A 1 431 ? 11.160 -6.658 -13.241 1.00 98.94 431 LEU A N 1
ATOM 3380 C CA . LEU A 1 431 ? 10.987 -7.086 -14.632 1.00 98.94 431 LEU A CA 1
ATOM 3381 C C . LEU A 1 431 ? 9.793 -6.387 -15.281 1.00 98.94 431 LEU A C 1
ATOM 3383 O O . LEU A 1 431 ? 8.747 -6.217 -14.649 1.00 98.94 431 LEU A O 1
ATOM 3387 N N . GLY A 1 432 ? 9.942 -6.053 -16.561 1.00 98.88 432 GLY A N 1
ATOM 3388 C CA . GLY A 1 432 ? 8.870 -5.562 -17.420 1.00 98.88 432 GLY A CA 1
ATOM 3389 C C . GLY A 1 432 ? 8.892 -6.213 -18.800 1.00 98.88 432 GLY A C 1
ATOM 3390 O O . GLY A 1 432 ? 9.971 -6.497 -19.324 1.00 98.88 432 GLY A O 1
ATOM 3391 N N . THR A 1 433 ? 7.716 -6.445 -19.380 1.00 98.94 433 THR A N 1
ATOM 3392 C CA . THR A 1 433 ? 7.505 -6.966 -20.748 1.00 98.94 433 THR A CA 1
ATOM 3393 C C . THR A 1 433 ? 6.239 -6.365 -21.356 1.00 98.94 433 THR A C 1
ATOM 3395 O O . THR A 1 433 ? 5.448 -5.727 -20.650 1.00 98.94 433 THR A O 1
ATOM 3398 N N . GLY A 1 434 ? 6.025 -6.548 -22.662 1.00 98.62 434 GLY A N 1
ATOM 3399 C CA . GLY A 1 434 ? 4.795 -6.107 -23.314 1.00 98.62 434 GLY A CA 1
ATOM 3400 C C . GLY A 1 434 ? 4.617 -4.599 -23.352 1.00 98.62 434 GLY A C 1
ATOM 3401 O O . GLY A 1 434 ? 3.492 -4.150 -23.557 1.00 98.62 434 GLY A O 1
ATOM 3402 N N . ILE A 1 435 ? 5.678 -3.820 -23.115 1.00 98.88 435 ILE A N 1
ATOM 3403 C CA . ILE A 1 435 ? 5.613 -2.360 -23.082 1.00 98.88 435 ILE A CA 1
ATOM 3404 C C . ILE A 1 435 ? 5.323 -1.891 -24.498 1.00 98.88 435 ILE A C 1
ATOM 3406 O O . ILE A 1 435 ? 6.185 -1.950 -25.377 1.00 98.88 435 ILE A O 1
ATOM 3410 N N . THR A 1 436 ? 4.081 -1.473 -24.699 1.00 98.69 436 THR A N 1
ATOM 3411 C CA . THR A 1 436 ? 3.558 -1.098 -26.005 1.00 98.69 436 THR A CA 1
ATOM 3412 C C . THR A 1 436 ? 2.763 0.182 -25.876 1.00 98.69 436 THR A C 1
ATOM 3414 O O . THR A 1 436 ? 1.883 0.257 -25.011 1.00 98.69 436 THR A O 1
ATOM 3417 N N . SER A 1 437 ? 3.037 1.154 -26.747 1.00 97.44 437 SER A N 1
ATOM 3418 C CA . SER A 1 437 ? 2.144 2.291 -26.937 1.00 97.44 437 SER A CA 1
ATOM 3419 C C . SER A 1 437 ? 1.921 2.633 -28.405 1.00 97.44 437 SER A C 1
ATOM 3421 O O . SER A 1 437 ? 2.762 2.350 -29.253 1.00 97.44 437 SER A O 1
ATOM 3423 N N . SER A 1 438 ? 0.781 3.252 -28.701 1.00 95.81 438 SER A N 1
ATOM 3424 C CA . SER A 1 438 ? 0.484 3.869 -29.998 1.00 95.81 438 SER A CA 1
ATOM 3425 C C . SER A 1 438 ? -0.045 5.282 -29.781 1.00 95.81 438 SER A C 1
ATOM 3427 O O . SER A 1 438 ? -0.526 5.590 -28.692 1.00 95.81 438 SER A O 1
ATOM 3429 N N . GLU A 1 439 ? 0.033 6.135 -30.803 1.00 92.19 439 GLU A N 1
ATOM 3430 C CA . GLU A 1 439 ? -0.388 7.545 -30.726 1.00 92.19 439 GLU A CA 1
ATOM 3431 C C . GLU A 1 439 ? 0.313 8.363 -29.625 1.00 92.19 439 GLU A C 1
ATOM 3433 O O . GLU A 1 439 ? -0.155 9.425 -29.227 1.00 92.19 439 GLU A O 1
ATOM 3438 N N . SER A 1 440 ? 1.471 7.904 -29.130 1.00 91.25 440 SER A N 1
ATOM 3439 C CA . SER A 1 440 ? 2.215 8.602 -28.077 1.00 91.25 440 SER A CA 1
ATOM 3440 C C . SER A 1 440 ? 3.160 9.674 -28.609 1.00 91.25 440 SER A C 1
ATOM 3442 O O . SER A 1 440 ? 3.772 10.368 -27.809 1.00 91.25 440 SER A O 1
ATOM 3444 N N . SER A 1 441 ? 3.321 9.816 -29.928 1.00 90.81 441 SER A N 1
ATOM 3445 C CA . SER A 1 441 ? 4.255 10.774 -30.534 1.00 90.81 441 SER A CA 1
ATOM 3446 C C . SER A 1 441 ? 3.916 12.229 -30.162 1.00 90.81 441 SER A C 1
ATOM 3448 O O . SER A 1 441 ? 2.742 12.595 -30.184 1.00 90.81 441 SER A O 1
ATOM 3450 N N . PRO A 1 442 ? 4.910 13.085 -29.846 1.00 93.00 442 PRO A N 1
ATOM 3451 C CA . PRO A 1 442 ? 6.358 12.834 -29.840 1.00 93.00 442 PRO A CA 1
ATOM 3452 C C . PRO A 1 442 ? 6.895 12.292 -28.500 1.00 93.00 442 PRO A C 1
ATOM 3454 O O . PRO A 1 442 ? 8.104 12.271 -28.271 1.00 93.00 442 PRO A O 1
ATOM 3457 N N . TYR A 1 443 ? 6.021 11.895 -27.578 1.00 95.19 443 TYR A N 1
ATOM 3458 C CA . TYR A 1 443 ? 6.382 11.489 -26.225 1.00 95.19 443 TYR A CA 1
ATOM 3459 C C . TYR A 1 443 ? 6.932 10.063 -26.172 1.00 95.19 443 TYR A C 1
ATOM 3461 O O . TYR A 1 443 ? 6.362 9.109 -26.716 1.00 95.19 443 TYR A O 1
ATOM 3469 N N . ILE A 1 444 ? 8.041 9.917 -25.449 1.00 97.56 444 ILE A N 1
ATOM 3470 C CA . ILE A 1 444 ? 8.645 8.616 -25.176 1.00 97.56 444 ILE A CA 1
ATOM 3471 C C . ILE A 1 444 ? 7.864 7.864 -24.098 1.00 97.56 444 ILE A C 1
ATOM 3473 O O . ILE A 1 444 ? 7.328 8.459 -23.159 1.00 97.56 444 ILE A O 1
ATOM 3477 N N . THR A 1 445 ? 7.884 6.542 -24.192 1.00 98.69 445 THR A N 1
ATOM 3478 C CA . THR A 1 445 ? 7.581 5.655 -23.070 1.00 98.69 445 THR A CA 1
ATOM 3479 C C . THR A 1 445 ? 8.851 5.443 -22.250 1.00 98.69 445 THR A C 1
ATOM 3481 O O . THR A 1 445 ? 9.932 5.244 -22.805 1.00 98.69 445 THR A O 1
ATOM 3484 N N . GLN A 1 446 ? 8.748 5.473 -20.924 1.00 98.81 446 GLN A N 1
ATOM 3485 C CA . GLN A 1 446 ? 9.899 5.362 -20.026 1.00 98.81 446 GLN A CA 1
ATOM 3486 C C . GLN A 1 446 ? 9.576 4.529 -18.783 1.00 98.81 446 GLN A C 1
ATOM 3488 O O . GLN A 1 446 ? 8.429 4.496 -18.347 1.00 98.81 446 GLN A O 1
ATOM 3493 N N . THR A 1 447 ? 10.590 3.910 -18.176 1.00 98.94 447 THR A N 1
ATOM 3494 C CA . THR A 1 447 ? 10.508 3.333 -16.821 1.00 98.94 447 THR A CA 1
ATOM 3495 C C . THR A 1 447 ? 11.481 4.055 -15.904 1.00 98.94 447 THR A C 1
ATOM 3497 O O . THR A 1 447 ? 12.669 4.127 -16.205 1.00 98.94 447 THR A O 1
ATOM 3500 N N . THR A 1 448 ? 11.010 4.590 -14.780 1.00 98.88 448 THR A N 1
ATOM 3501 C CA . THR A 1 448 ? 11.877 5.357 -13.868 1.00 98.88 448 THR A CA 1
ATOM 3502 C C . THR A 1 448 ? 12.527 4.453 -12.828 1.00 98.88 448 THR A C 1
ATOM 3504 O O . THR A 1 448 ? 11.825 3.733 -12.122 1.00 98.88 448 THR A O 1
ATOM 3507 N N . LEU A 1 449 ? 13.851 4.535 -12.677 1.00 98.81 449 LEU A N 1
ATOM 3508 C CA . LEU A 1 449 ? 14.580 3.859 -11.599 1.00 98.81 449 LEU A CA 1
ATOM 3509 C C . LEU A 1 449 ? 14.522 4.703 -10.325 1.00 98.81 449 LEU A C 1
ATOM 3511 O O . LEU A 1 449 ? 13.986 4.251 -9.317 1.00 98.81 449 LEU A O 1
ATOM 3515 N N . PHE A 1 450 ? 15.001 5.949 -10.393 1.00 98.75 450 PHE A N 1
ATOM 3516 C CA . PHE A 1 450 ? 14.945 6.897 -9.280 1.00 98.75 450 PHE A CA 1
ATOM 3517 C C . PHE A 1 450 ? 14.845 8.350 -9.756 1.00 98.75 450 PHE A C 1
ATOM 3519 O O . PHE A 1 450 ? 15.233 8.688 -10.875 1.00 98.75 450 PHE A O 1
ATOM 3526 N N . GLN A 1 451 ? 14.349 9.205 -8.862 1.00 98.44 451 GLN A N 1
ATOM 3527 C CA . GLN A 1 451 ? 14.344 10.664 -8.961 1.00 98.44 451 GLN A CA 1
ATOM 3528 C C . GLN A 1 451 ? 14.543 11.214 -7.543 1.00 98.44 451 GLN A C 1
ATOM 3530 O O . GLN A 1 451 ? 13.663 11.062 -6.689 1.00 98.44 451 GLN A O 1
ATOM 3535 N N . THR A 1 452 ? 15.713 11.795 -7.275 1.00 98.06 452 THR A N 1
ATOM 3536 C CA . THR A 1 452 ? 16.124 12.207 -5.923 1.00 98.06 452 THR A CA 1
ATOM 3537 C C . THR A 1 452 ? 16.739 13.604 -5.902 1.00 98.06 452 THR A C 1
ATOM 3539 O O . THR A 1 452 ? 17.619 13.910 -6.710 1.00 98.06 452 THR A O 1
ATOM 3542 N N . LYS A 1 453 ? 16.267 14.441 -4.975 1.00 97.69 453 LYS A N 1
ATOM 3543 C CA . LYS A 1 453 ? 16.584 15.869 -4.852 1.00 97.69 453 LYS A CA 1
ATOM 3544 C C . LYS A 1 453 ? 17.926 16.132 -4.158 1.00 97.69 453 LYS A C 1
ATOM 3546 O O . LYS A 1 453 ? 18.315 15.414 -3.238 1.00 97.69 453 LYS A O 1
ATOM 3551 N N . LEU A 1 454 ? 18.569 17.237 -4.528 1.00 97.12 454 LEU A N 1
ATOM 3552 C CA . LEU A 1 454 ? 19.580 17.919 -3.718 1.00 97.12 454 LEU A CA 1
ATOM 3553 C C . LEU A 1 454 ? 18.907 18.646 -2.538 1.00 97.12 454 LEU A C 1
ATOM 3555 O O . LEU A 1 454 ? 18.227 19.653 -2.742 1.00 97.12 454 LEU A O 1
ATOM 3559 N N . VAL A 1 455 ? 19.060 18.124 -1.318 1.00 93.50 455 VAL A N 1
ATOM 3560 C CA . VAL A 1 455 ? 18.393 18.666 -0.115 1.00 93.50 455 VAL A CA 1
ATOM 3561 C C . VAL A 1 455 ? 19.201 19.787 0.543 1.00 93.50 455 VAL A C 1
ATOM 3563 O O . VAL A 1 455 ? 18.617 20.802 0.910 1.00 93.50 455 VAL A O 1
ATOM 3566 N N . ASP A 1 456 ? 20.523 19.630 0.639 1.00 92.56 456 ASP A N 1
ATOM 3567 C CA . ASP A 1 456 ? 21.437 20.617 1.221 1.00 92.56 456 ASP A CA 1
ATOM 3568 C C . ASP A 1 456 ? 22.437 21.098 0.161 1.00 92.56 456 ASP A C 1
ATOM 3570 O O . ASP A 1 456 ? 23.198 20.312 -0.403 1.00 92.56 456 ASP A O 1
ATOM 3574 N N . ALA A 1 457 ? 22.413 22.397 -0.138 1.00 90.75 457 ALA A N 1
ATOM 3575 C CA . ALA A 1 457 ? 23.319 23.006 -1.105 1.00 90.75 457 ALA A CA 1
ATOM 3576 C C . ALA A 1 457 ? 24.734 23.238 -0.541 1.00 90.75 457 ALA A C 1
ATOM 3578 O O . ALA A 1 457 ? 25.680 23.306 -1.324 1.00 90.75 457 ALA A O 1
ATOM 3579 N N . ALA A 1 458 ? 24.886 23.354 0.784 1.00 93.25 458 ALA A N 1
ATOM 3580 C CA . ALA A 1 458 ? 26.180 23.533 1.443 1.00 93.25 458 ALA A CA 1
ATOM 3581 C C . ALA A 1 458 ? 26.960 22.212 1.548 1.00 93.25 458 ALA A C 1
ATOM 3583 O O . ALA A 1 458 ? 28.189 22.216 1.513 1.00 93.25 458 ALA A O 1
ATOM 3584 N N . ALA A 1 459 ? 26.248 21.085 1.615 1.00 92.94 459 ALA A N 1
ATOM 3585 C CA . ALA A 1 459 ? 26.807 19.737 1.602 1.00 92.94 459 ALA A CA 1
ATOM 3586 C C . ALA A 1 459 ? 26.141 18.894 0.497 1.00 92.94 459 ALA A C 1
ATOM 3588 O O . ALA A 1 459 ? 25.287 18.048 0.783 1.00 92.94 459 ALA A O 1
ATOM 3589 N N . PRO A 1 460 ? 26.491 19.124 -0.785 1.00 92.94 460 PRO A N 1
ATOM 3590 C CA . PRO A 1 460 ? 25.759 18.529 -1.886 1.00 92.94 460 PRO A CA 1
ATOM 3591 C C . PRO A 1 460 ? 25.891 17.009 -1.913 1.00 92.94 460 PRO A C 1
ATOM 3593 O O . PRO A 1 460 ? 26.987 16.445 -1.955 1.00 92.94 460 PRO A O 1
ATOM 3596 N N . SER A 1 461 ? 24.741 16.337 -1.947 1.00 96.06 461 SER A N 1
ATOM 3597 C CA . SER A 1 461 ? 24.677 14.895 -2.148 1.00 96.06 461 SER A CA 1
ATOM 3598 C C . SER A 1 461 ? 25.204 14.506 -3.533 1.00 96.06 461 SER A C 1
ATOM 3600 O O . SER A 1 461 ? 25.346 15.331 -4.440 1.00 96.06 461 SER A O 1
ATOM 3602 N N . SER A 1 462 ? 25.527 13.227 -3.705 1.00 97.06 462 SER A N 1
ATOM 3603 C CA . SER A 1 462 ? 26.096 12.698 -4.946 1.00 97.06 462 SER A CA 1
ATOM 3604 C C . SER A 1 462 ? 25.426 11.393 -5.354 1.00 97.06 462 SER A C 1
ATOM 3606 O O . SER A 1 462 ? 24.893 10.670 -4.514 1.00 97.06 462 SER A O 1
ATOM 3608 N N . VAL A 1 463 ? 25.511 11.074 -6.643 1.00 97.94 463 VAL A N 1
ATOM 3609 C CA . VAL A 1 463 ? 25.225 9.738 -7.181 1.00 97.94 463 VAL A CA 1
ATOM 3610 C C . VAL A 1 463 ? 26.515 9.058 -7.622 1.00 97.94 463 VAL A C 1
ATOM 3612 O O . VAL A 1 463 ? 27.487 9.722 -7.980 1.00 97.94 463 VAL A O 1
ATOM 3615 N N . LEU A 1 464 ? 26.525 7.728 -7.617 1.00 97.62 464 LEU A N 1
ATOM 3616 C CA . LEU A 1 464 ? 27.607 6.926 -8.191 1.00 97.62 464 LEU A CA 1
ATOM 3617 C C . LEU A 1 464 ? 27.144 6.379 -9.540 1.00 97.6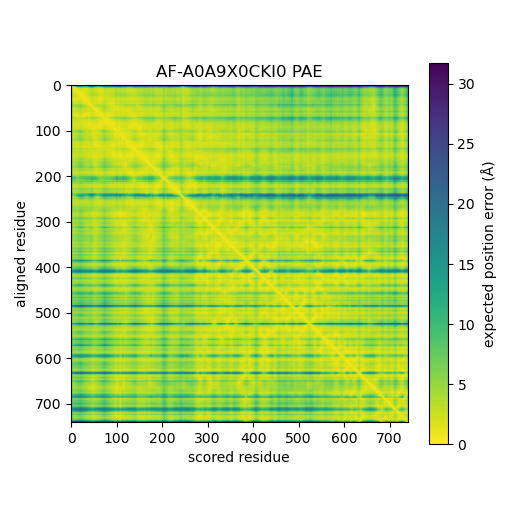2 464 LEU A C 1
ATOM 3619 O O . LEU A 1 464 ? 26.070 5.785 -9.615 1.00 97.62 464 LEU A O 1
ATOM 3623 N N . ILE A 1 465 ? 27.946 6.551 -10.588 1.00 97.38 465 ILE A N 1
ATOM 3624 C CA . ILE A 1 465 ? 27.725 5.927 -11.895 1.00 97.38 465 ILE A CA 1
ATOM 3625 C C . ILE A 1 465 ? 28.936 5.045 -12.185 1.00 97.38 465 ILE A C 1
ATOM 3627 O O . ILE A 1 465 ? 30.058 5.530 -12.317 1.00 97.38 465 ILE A O 1
ATOM 3631 N N . ASN A 1 466 ? 28.708 3.737 -12.256 1.00 94.38 466 ASN A N 1
ATOM 3632 C CA . ASN A 1 466 ? 29.729 2.694 -12.242 1.00 94.38 466 ASN A CA 1
ATOM 3633 C C . ASN A 1 466 ? 30.650 2.828 -11.017 1.00 94.38 466 ASN A C 1
ATOM 3635 O O . ASN A 1 466 ? 30.279 2.426 -9.912 1.00 94.38 466 ASN A O 1
ATOM 3639 N N . THR A 1 467 ? 31.828 3.418 -11.205 1.00 92.06 467 THR A N 1
ATOM 3640 C CA . THR A 1 467 ? 32.835 3.669 -10.163 1.00 92.06 467 THR A CA 1
ATOM 3641 C C . THR A 1 467 ? 33.096 5.160 -9.933 1.00 92.06 467 THR A C 1
ATOM 3643 O O . THR A 1 467 ? 33.916 5.509 -9.089 1.00 92.06 467 THR A O 1
ATOM 3646 N N . THR A 1 468 ? 32.412 6.054 -10.657 1.00 96.19 468 THR A N 1
ATOM 3647 C CA . THR A 1 468 ? 32.651 7.504 -10.617 1.00 96.19 468 THR A CA 1
ATOM 3648 C C . THR A 1 468 ? 31.534 8.244 -9.887 1.00 96.19 468 THR A C 1
ATOM 3650 O O . THR A 1 468 ? 30.354 8.113 -10.220 1.00 96.19 468 THR A O 1
ATOM 3653 N N . THR A 1 469 ? 31.907 9.028 -8.876 1.00 97.50 469 THR A N 1
ATOM 3654 C CA . THR A 1 469 ? 30.984 9.863 -8.096 1.00 97.50 469 THR A CA 1
ATOM 3655 C C . THR A 1 469 ? 30.692 11.173 -8.824 1.00 97.50 469 THR A C 1
ATOM 3657 O O . THR A 1 469 ? 31.603 11.829 -9.326 1.00 97.50 469 THR A O 1
ATOM 3660 N N . HIS A 1 470 ? 29.425 11.585 -8.833 1.00 98.06 470 HIS A N 1
ATOM 3661 C CA . HIS A 1 470 ? 28.959 12.828 -9.439 1.00 98.06 470 HIS A CA 1
ATOM 3662 C C . HIS A 1 470 ? 28.106 13.630 -8.451 1.00 98.06 470 HIS A C 1
ATOM 3664 O O . HIS A 1 470 ? 27.062 13.157 -7.998 1.00 98.06 470 HIS A O 1
ATOM 3670 N N . SER A 1 471 ? 28.545 14.854 -8.144 1.00 97.81 471 SER A N 1
ATOM 3671 C CA . SER A 1 471 ? 27.811 15.790 -7.285 1.00 97.81 471 SER A CA 1
ATOM 3672 C C . SER A 1 471 ? 26.527 16.279 -7.952 1.00 97.81 471 SER A C 1
ATOM 3674 O O . SER A 1 471 ? 26.529 16.616 -9.138 1.00 97.81 471 SER A O 1
ATOM 3676 N N . LEU A 1 472 ? 25.446 16.413 -7.175 1.00 97.81 472 LEU A N 1
ATOM 3677 C CA . LEU A 1 472 ? 24.195 17.007 -7.653 1.00 97.81 472 LEU A CA 1
ATOM 3678 C C . LEU A 1 472 ? 24.304 18.520 -7.938 1.00 97.81 472 LEU A C 1
ATOM 3680 O O . LEU A 1 472 ? 23.420 19.096 -8.582 1.00 97.81 472 LEU A O 1
ATOM 3684 N N . SER A 1 473 ? 25.382 19.176 -7.496 1.00 96.75 473 SER A N 1
ATOM 3685 C CA . SER A 1 473 ? 25.648 20.594 -7.776 1.00 96.75 473 SER A CA 1
ATOM 3686 C C . SER A 1 473 ? 26.041 20.872 -9.231 1.00 96.75 473 SER A C 1
ATOM 3688 O O . SER A 1 473 ? 25.968 22.018 -9.662 1.00 96.75 473 SER A O 1
ATOM 3690 N N . THR A 1 474 ? 26.433 19.848 -9.993 1.00 97.31 474 THR A N 1
ATOM 3691 C CA . THR A 1 474 ? 26.969 19.995 -11.354 1.00 97.31 474 THR A CA 1
ATOM 3692 C C . THR A 1 474 ? 26.037 19.335 -12.362 1.00 97.31 474 THR A C 1
ATOM 3694 O O . THR A 1 474 ? 25.548 18.233 -12.121 1.00 97.31 474 THR A O 1
ATOM 3697 N N . ASP A 1 475 ? 25.751 20.009 -13.478 1.00 98.38 475 ASP A N 1
ATOM 3698 C CA . ASP A 1 475 ? 24.928 19.423 -14.539 1.00 98.38 475 ASP A CA 1
ATOM 3699 C C . ASP A 1 475 ? 25.615 18.181 -15.125 1.00 98.38 475 ASP A C 1
ATOM 3701 O O . ASP A 1 475 ? 26.826 18.150 -15.349 1.00 98.38 475 ASP A O 1
ATOM 3705 N N . LEU A 1 476 ? 24.823 17.144 -15.381 1.00 98.44 476 LEU A N 1
ATOM 3706 C CA . LEU A 1 476 ? 25.286 15.884 -15.943 1.00 98.44 476 LEU A CA 1
ATOM 3707 C C . LEU A 1 476 ? 24.214 15.316 -16.860 1.00 98.44 476 LEU A C 1
ATOM 3709 O O . LEU A 1 476 ? 23.039 15.291 -16.505 1.00 98.44 476 LEU A O 1
ATOM 3713 N N . THR A 1 477 ? 24.617 14.802 -18.016 1.00 98.38 477 THR A N 1
ATOM 3714 C CA . THR A 1 477 ? 23.754 13.993 -18.881 1.00 98.38 477 THR A CA 1
ATOM 3715 C C . THR A 1 477 ? 24.555 12.797 -19.377 1.00 98.38 477 THR A C 1
ATOM 3717 O O . THR A 1 477 ? 25.625 12.964 -19.962 1.00 98.38 477 THR A O 1
ATOM 3720 N N . LYS A 1 478 ? 24.063 11.592 -19.086 1.00 98.19 478 LYS A N 1
ATOM 3721 C CA . LYS A 1 478 ? 24.587 10.311 -19.563 1.00 98.19 478 LYS A CA 1
ATOM 3722 C C . LYS A 1 478 ? 23.468 9.592 -20.302 1.00 98.19 478 LYS A C 1
ATOM 3724 O O . LYS A 1 478 ? 22.529 9.110 -19.672 1.00 98.19 478 LYS A O 1
ATOM 3729 N N . GLU A 1 479 ? 23.589 9.549 -21.620 1.00 97.19 479 GLU A N 1
ATOM 3730 C CA . GLU A 1 479 ? 22.674 8.818 -22.495 1.00 97.19 479 GLU A CA 1
ATOM 3731 C C . GLU A 1 479 ? 23.064 7.334 -22.577 1.00 97.19 479 GLU A C 1
ATOM 3733 O O . GLU A 1 479 ? 24.159 6.947 -22.166 1.00 97.19 479 GLU A O 1
ATOM 3738 N N . ALA A 1 480 ? 22.202 6.501 -23.159 1.00 96.25 480 ALA A N 1
ATOM 3739 C CA . ALA A 1 480 ? 22.387 5.046 -23.228 1.00 96.25 480 ALA A CA 1
ATOM 3740 C C . ALA A 1 480 ? 23.755 4.597 -23.773 1.00 96.25 480 ALA A C 1
ATOM 3742 O O . ALA A 1 480 ? 24.343 3.641 -23.263 1.00 96.25 480 ALA A O 1
ATOM 3743 N N . THR A 1 481 ? 24.300 5.300 -24.766 1.00 94.88 481 THR A N 1
ATOM 3744 C CA . THR A 1 481 ? 25.596 4.982 -25.391 1.00 94.88 481 THR A CA 1
ATOM 3745 C C . THR A 1 481 ? 26.794 5.163 -24.455 1.00 94.88 481 THR A C 1
ATOM 3747 O O . THR A 1 481 ? 27.851 4.592 -24.707 1.00 94.88 481 THR A O 1
ATOM 3750 N N . PHE A 1 482 ? 26.648 5.902 -23.349 1.00 96.12 482 PHE A N 1
ATOM 3751 C CA . PHE A 1 482 ? 27.699 6.045 -22.337 1.00 96.12 482 PHE A CA 1
ATOM 3752 C C . PHE A 1 482 ? 28.023 4.720 -21.629 1.00 96.12 482 PHE A C 1
ATOM 3754 O O . PHE A 1 482 ? 29.150 4.524 -21.181 1.00 96.12 482 PHE A O 1
ATOM 3761 N N . PHE A 1 483 ? 27.047 3.817 -21.510 1.00 94.19 483 PHE A N 1
ATOM 3762 C CA . PHE A 1 483 ? 27.167 2.605 -20.696 1.00 94.19 483 PHE A CA 1
ATOM 3763 C C . PHE A 1 483 ? 27.833 1.418 -21.411 1.00 94.19 483 PHE A C 1
ATOM 3765 O O . PHE A 1 483 ? 27.927 0.342 -20.827 1.00 94.19 483 PHE A O 1
ATOM 3772 N N . GLY A 1 484 ? 28.352 1.621 -22.625 1.00 90.31 484 GLY A N 1
ATOM 3773 C CA . GLY A 1 484 ? 29.104 0.618 -23.376 1.00 90.31 484 GLY A CA 1
ATOM 3774 C C . GLY A 1 484 ? 28.295 -0.057 -24.486 1.00 90.31 484 GLY A C 1
ATOM 3775 O O . GLY A 1 484 ? 27.389 0.533 -25.067 1.00 90.31 484 GLY A O 1
ATOM 3776 N N . GLY A 1 485 ? 28.697 -1.281 -24.836 1.00 84.94 485 GLY A N 1
ATOM 3777 C CA . GLY A 1 485 ? 28.062 -2.098 -25.877 1.00 84.94 485 GLY A CA 1
ATOM 3778 C C . GLY A 1 485 ? 26.883 -2.944 -25.378 1.00 84.94 485 GLY A C 1
ATOM 3779 O O . GLY A 1 485 ? 26.470 -2.856 -24.223 1.00 84.94 485 GLY A O 1
ATOM 3780 N N . GLU A 1 486 ? 26.371 -3.821 -26.245 1.00 76.88 486 GLU A N 1
ATOM 3781 C CA . GLU A 1 486 ? 25.081 -4.514 -26.067 1.00 76.88 486 GLU A CA 1
ATOM 3782 C C . GLU A 1 486 ? 24.960 -5.376 -24.793 1.00 76.88 486 GLU A C 1
ATOM 3784 O O . GLU A 1 486 ? 23.855 -5.542 -24.281 1.00 76.88 486 GLU A O 1
ATOM 3789 N N . ASN A 1 487 ? 26.082 -5.850 -24.238 1.00 84.31 487 ASN A N 1
ATOM 3790 C CA . ASN A 1 487 ? 26.124 -6.755 -23.079 1.00 84.31 487 ASN A CA 1
ATOM 3791 C C . ASN A 1 487 ? 26.703 -6.126 -21.797 1.00 84.31 487 ASN A C 1
ATOM 3793 O O . ASN A 1 487 ? 27.011 -6.835 -20.838 1.00 84.31 487 ASN A O 1
ATOM 3797 N N . PHE A 1 488 ? 26.900 -4.805 -21.763 1.00 91.56 488 PHE A N 1
ATOM 3798 C CA . PHE A 1 488 ? 27.474 -4.148 -20.588 1.00 91.56 488 PHE A CA 1
ATOM 3799 C C . PHE A 1 488 ? 26.422 -3.905 -19.507 1.00 91.56 488 PHE A C 1
ATOM 3801 O O . PHE A 1 488 ? 25.364 -3.324 -19.756 1.00 91.56 488 PHE A O 1
ATOM 3808 N N . ALA A 1 489 ? 26.735 -4.326 -18.283 1.00 95.62 489 ALA A N 1
ATOM 3809 C CA . ALA A 1 489 ? 25.952 -3.966 -17.114 1.00 95.62 489 ALA A CA 1
ATOM 3810 C C . ALA A 1 489 ? 26.419 -2.620 -16.545 1.00 95.62 489 ALA A C 1
ATOM 3812 O O . ALA A 1 489 ? 27.618 -2.371 -16.427 1.00 95.62 489 ALA A O 1
ATOM 3813 N N . ALA A 1 490 ? 25.468 -1.783 -16.140 1.00 97.50 490 ALA A N 1
ATOM 3814 C CA . ALA A 1 490 ? 25.735 -0.564 -15.388 1.00 97.50 490 ALA A CA 1
ATOM 3815 C C . ALA A 1 490 ? 25.406 -0.768 -13.908 1.00 97.50 490 ALA A C 1
ATOM 3817 O O . ALA A 1 490 ? 24.435 -1.450 -13.561 1.00 97.50 490 ALA A O 1
ATOM 3818 N N . THR A 1 491 ? 26.175 -0.120 -13.035 1.00 98.00 491 THR A N 1
ATOM 3819 C CA . THR A 1 491 ? 25.823 0.012 -11.617 1.00 98.00 491 THR A CA 1
ATOM 3820 C C . THR A 1 491 ? 25.623 1.475 -11.263 1.00 98.00 491 THR A C 1
ATOM 3822 O O . THR A 1 491 ? 26.499 2.290 -11.534 1.00 98.00 491 THR A O 1
ATOM 3825 N N . LEU A 1 492 ? 24.509 1.822 -10.629 1.00 98.44 492 LEU A N 1
ATOM 3826 C CA . LEU A 1 492 ? 24.244 3.171 -10.128 1.00 98.44 492 LEU A CA 1
ATOM 3827 C C . LEU A 1 492 ? 24.111 3.155 -8.605 1.00 98.44 492 LEU A C 1
ATOM 3829 O O . LEU A 1 492 ? 23.792 2.119 -8.025 1.00 98.44 492 LEU A O 1
ATOM 3833 N N . ARG A 1 493 ? 24.284 4.308 -7.960 1.00 98.00 493 ARG A N 1
ATOM 3834 C CA . ARG A 1 493 ? 23.855 4.532 -6.574 1.00 98.00 493 ARG A CA 1
ATOM 3835 C C . ARG A 1 493 ? 23.159 5.880 -6.454 1.00 98.00 493 ARG A C 1
ATOM 3837 O O . ARG A 1 493 ? 23.732 6.880 -6.885 1.00 98.00 493 ARG A O 1
ATOM 3844 N N . ASP A 1 494 ? 21.951 5.897 -5.897 1.00 97.81 494 ASP A N 1
ATOM 3845 C CA . ASP A 1 494 ? 21.208 7.138 -5.650 1.00 97.81 494 ASP A CA 1
ATOM 3846 C C . ASP A 1 494 ? 21.724 7.885 -4.406 1.00 97.81 494 ASP A C 1
ATOM 3848 O O . ASP A 1 494 ? 22.585 7.394 -3.670 1.00 97.81 494 ASP A O 1
ATOM 3852 N N . VAL A 1 495 ? 21.184 9.082 -4.160 1.00 96.25 495 VAL A N 1
ATOM 3853 C CA . VAL A 1 495 ? 21.594 9.930 -3.026 1.00 96.25 495 VAL A CA 1
ATOM 3854 C C . VAL A 1 495 ? 21.218 9.346 -1.660 1.00 96.25 495 VAL A C 1
ATOM 3856 O O . VAL A 1 495 ? 21.813 9.726 -0.658 1.00 96.25 495 VAL A O 1
ATOM 3859 N N . ASN A 1 496 ? 20.246 8.427 -1.613 1.00 95.81 496 ASN A N 1
ATOM 3860 C CA . ASN A 1 496 ? 19.837 7.727 -0.393 1.00 95.81 496 ASN A CA 1
ATOM 3861 C C . ASN A 1 496 ? 20.718 6.498 -0.125 1.00 95.81 496 ASN A C 1
ATOM 3863 O O . ASN A 1 496 ? 20.572 5.839 0.905 1.00 95.81 496 ASN A O 1
ATOM 3867 N N . GLY A 1 497 ? 21.640 6.187 -1.039 1.00 95.44 497 GLY A N 1
ATOM 3868 C CA . GLY A 1 497 ? 22.582 5.088 -0.924 1.00 95.44 497 GLY A CA 1
ATOM 3869 C C . GLY A 1 497 ? 22.087 3.762 -1.499 1.00 95.44 497 GLY A C 1
ATOM 3870 O O . GLY A 1 497 ? 22.782 2.759 -1.317 1.00 95.44 497 GLY A O 1
ATOM 3871 N N . ASN A 1 498 ? 20.952 3.733 -2.204 1.00 98.25 498 ASN A N 1
ATOM 3872 C CA . ASN A 1 498 ? 20.455 2.517 -2.850 1.00 98.25 498 ASN A CA 1
ATOM 3873 C C . ASN A 1 498 ? 21.221 2.254 -4.141 1.00 98.25 498 ASN A C 1
ATOM 3875 O O . ASN A 1 498 ? 21.404 3.156 -4.958 1.00 98.25 498 ASN A O 1
ATOM 3879 N N . GLY A 1 499 ? 21.672 1.016 -4.317 1.00 98.38 499 GLY A N 1
ATOM 3880 C CA . GLY A 1 499 ? 22.367 0.568 -5.516 1.00 98.38 499 GLY A CA 1
ATOM 3881 C C . GLY A 1 499 ? 21.394 0.071 -6.580 1.00 98.38 499 GLY A C 1
ATOM 3882 O O . GLY A 1 499 ? 20.390 -0.546 -6.249 1.00 98.38 499 GLY A O 1
ATOM 3883 N N . TYR A 1 500 ? 21.706 0.278 -7.854 1.00 98.81 500 TYR A N 1
ATOM 3884 C CA . TYR A 1 500 ? 20.933 -0.238 -8.981 1.00 98.81 500 TYR A CA 1
ATOM 3885 C C . TYR A 1 500 ? 21.863 -1.005 -9.912 1.00 98.81 500 TYR A C 1
ATOM 3887 O O . TYR A 1 500 ? 22.870 -0.460 -10.350 1.00 98.81 500 TYR A O 1
ATOM 3895 N N . TYR A 1 501 ? 21.525 -2.251 -10.221 1.00 98.56 501 TYR A N 1
ATOM 3896 C CA . TYR A 1 501 ? 22.190 -3.063 -11.236 1.00 98.56 501 TYR A CA 1
ATOM 3897 C C . TYR A 1 501 ? 21.295 -3.141 -12.471 1.00 98.56 501 TYR A C 1
ATOM 3899 O O . TYR A 1 501 ? 20.145 -3.571 -12.371 1.00 98.56 501 TYR A O 1
ATOM 3907 N N . VAL A 1 502 ? 21.818 -2.730 -13.624 1.00 98.62 502 VAL A N 1
ATOM 3908 C CA . VAL A 1 502 ? 21.094 -2.730 -14.900 1.00 98.62 502 VAL A CA 1
ATOM 3909 C C . VAL A 1 502 ? 21.893 -3.565 -15.905 1.00 98.62 502 VAL A C 1
ATOM 3911 O O . VAL A 1 502 ? 22.901 -3.066 -16.410 1.00 98.62 502 VAL A O 1
ATOM 3914 N N . PRO A 1 503 ? 21.506 -4.822 -16.196 1.00 97.38 503 PRO A N 1
ATOM 3915 C CA . PRO A 1 503 ? 22.150 -5.605 -17.254 1.00 97.38 503 PRO A CA 1
ATOM 3916 C C . PRO A 1 503 ? 21.923 -4.942 -18.620 1.00 97.38 503 PRO A C 1
ATOM 3918 O O . PRO A 1 503 ? 20.930 -4.250 -18.793 1.00 97.38 503 PRO A O 1
ATOM 3921 N N . ASN A 1 504 ? 22.796 -5.141 -19.609 1.00 96.19 504 ASN A N 1
ATOM 3922 C CA . ASN A 1 504 ? 22.595 -4.651 -20.988 1.00 96.19 504 ASN A CA 1
ATOM 3923 C C . ASN A 1 504 ? 22.124 -3.178 -21.054 1.00 96.19 504 ASN A C 1
ATOM 3925 O O . ASN A 1 504 ? 21.158 -2.843 -21.745 1.00 96.19 504 ASN A O 1
ATOM 3929 N N . ALA A 1 505 ? 22.752 -2.308 -20.259 1.00 97.31 505 ALA A N 1
ATOM 3930 C CA . ALA A 1 505 ? 22.234 -0.987 -19.907 1.00 97.31 505 ALA A CA 1
ATOM 3931 C C . ALA A 1 505 ? 21.935 -0.111 -21.133 1.00 97.31 505 ALA A C 1
ATOM 3933 O O . ALA A 1 505 ? 20.908 0.570 -21.180 1.00 97.31 505 ALA A O 1
ATOM 3934 N N . THR A 1 506 ? 22.790 -0.177 -22.153 1.00 96.81 506 THR A N 1
ATOM 3935 C CA . THR A 1 506 ? 22.605 0.544 -23.416 1.00 96.81 506 THR A CA 1
ATOM 3936 C C . THR A 1 506 ? 21.383 0.048 -24.191 1.00 96.81 506 THR A C 1
ATOM 3938 O O . THR A 1 506 ? 20.581 0.864 -24.641 1.00 96.81 506 THR A O 1
ATOM 3941 N N . MET A 1 507 ? 21.168 -1.270 -24.277 1.00 96.19 507 MET A N 1
ATOM 3942 C CA . MET A 1 507 ? 20.026 -1.864 -24.994 1.00 96.19 507 MET A CA 1
ATOM 3943 C C . MET A 1 507 ? 18.683 -1.598 -24.316 1.00 96.19 507 MET A C 1
ATOM 3945 O O . MET A 1 507 ? 17.651 -1.536 -24.981 1.00 96.19 507 MET A O 1
ATOM 3949 N N . GLN A 1 508 ? 18.695 -1.416 -22.996 1.00 97.12 508 GLN A N 1
ATOM 3950 C CA . GLN A 1 508 ? 17.517 -1.013 -22.229 1.00 97.12 508 GLN A CA 1
ATOM 3951 C C . GLN A 1 508 ? 17.250 0.500 -22.272 1.00 97.12 508 GLN A C 1
ATOM 3953 O O . GLN A 1 508 ? 16.281 0.968 -21.677 1.00 97.12 508 GLN A O 1
ATOM 3958 N N . GLY A 1 509 ? 18.108 1.283 -22.936 1.00 97.75 509 GLY A N 1
ATOM 3959 C CA . GLY A 1 509 ? 17.961 2.731 -23.022 1.00 97.75 509 GLY A CA 1
ATOM 3960 C C . GLY A 1 509 ? 18.197 3.438 -21.686 1.00 97.75 509 GLY A C 1
ATOM 3961 O O . GLY A 1 509 ? 17.455 4.365 -21.361 1.00 97.75 509 GLY A O 1
ATOM 3962 N N . LEU A 1 510 ? 19.173 3.000 -20.881 1.00 98.81 510 LEU A N 1
ATOM 3963 C CA . LEU A 1 510 ? 19.474 3.635 -19.594 1.00 98.81 510 LEU A CA 1
ATOM 3964 C C . LEU A 1 510 ? 19.975 5.071 -19.774 1.00 98.81 510 LEU A C 1
ATOM 3966 O O . LEU A 1 510 ? 20.921 5.328 -20.506 1.00 98.81 510 LEU A O 1
ATOM 3970 N N . ASN A 1 511 ? 19.374 5.996 -19.039 1.00 98.75 511 ASN A N 1
ATOM 3971 C CA . ASN A 1 511 ? 19.748 7.400 -19.003 1.00 98.75 511 ASN A CA 1
ATOM 3972 C C . ASN A 1 511 ? 19.919 7.867 -17.560 1.00 98.75 511 ASN A C 1
ATOM 3974 O O . ASN A 1 511 ? 19.164 7.446 -16.681 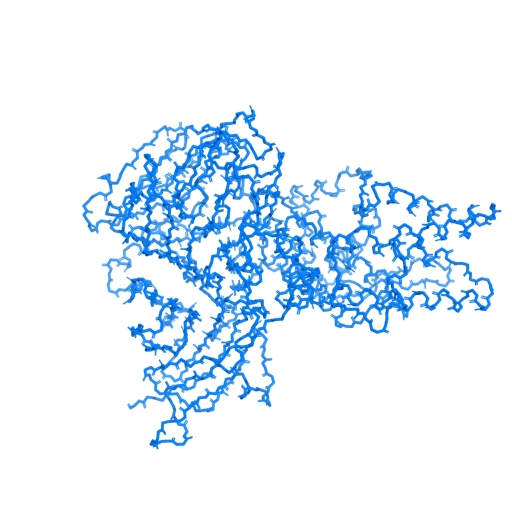1.00 98.75 511 ASN A O 1
ATOM 3978 N N . VAL A 1 512 ? 20.876 8.768 -17.326 1.00 98.81 512 VAL A N 1
ATOM 3979 C CA . VAL A 1 512 ? 21.069 9.455 -16.042 1.00 98.81 512 VAL A CA 1
ATOM 3980 C C . VAL A 1 512 ? 21.262 10.945 -16.287 1.00 98.81 512 VAL A C 1
ATOM 3982 O O . VAL A 1 512 ? 22.108 11.348 -17.084 1.00 98.81 512 VAL A O 1
ATOM 3985 N N . LYS A 1 513 ? 20.501 11.776 -15.574 1.00 98.69 513 LYS A N 1
ATOM 3986 C CA . LYS A 1 513 ? 20.600 13.234 -15.653 1.00 98.69 513 LYS A CA 1
ATOM 3987 C C . LYS A 1 513 ? 20.678 13.853 -14.266 1.00 98.69 513 LYS A C 1
ATOM 3989 O O . LYS A 1 513 ? 19.898 13.488 -13.391 1.00 98.69 513 LYS A O 1
ATOM 3994 N N . ILE A 1 514 ? 21.590 14.806 -14.097 1.00 98.75 514 ILE A N 1
ATOM 3995 C CA . ILE A 1 514 ? 21.611 15.751 -12.982 1.00 98.75 514 ILE A CA 1
ATOM 3996 C C . ILE A 1 514 ? 21.355 17.128 -13.575 1.00 98.75 514 ILE A C 1
ATOM 3998 O O . ILE A 1 514 ? 22.129 17.587 -14.413 1.00 98.75 514 ILE A O 1
ATOM 4002 N N . SER A 1 515 ? 20.273 17.784 -13.175 1.00 98.31 515 SER A N 1
ATOM 4003 C CA . SER A 1 515 ? 19.989 19.149 -13.621 1.00 98.31 515 SER A CA 1
ATOM 4004 C C . SER A 1 515 ? 19.002 19.848 -12.698 1.00 98.31 515 SER A C 1
ATOM 4006 O O . SER A 1 515 ? 18.312 19.209 -11.899 1.00 98.31 515 SER A O 1
ATOM 4008 N N . LEU A 1 516 ? 18.883 21.168 -12.855 1.00 98.25 516 LEU A N 1
ATOM 4009 C CA . LEU A 1 516 ? 17.702 21.891 -12.391 1.00 98.25 516 LEU A CA 1
ATOM 4010 C C . LEU A 1 516 ? 16.472 21.360 -13.143 1.00 98.25 516 LEU A C 1
ATOM 4012 O O . LEU A 1 516 ? 16.481 21.266 -14.371 1.00 98.25 516 LEU A O 1
ATOM 4016 N N . GLN A 1 517 ? 15.435 20.979 -12.406 1.00 97.94 517 GLN A N 1
ATOM 4017 C CA . GLN A 1 517 ? 14.129 20.631 -12.951 1.00 97.94 517 GLN A CA 1
ATOM 4018 C C . GLN A 1 517 ? 13.131 21.716 -12.555 1.00 97.94 517 GLN A C 1
ATOM 4020 O O . GLN A 1 517 ? 13.099 22.119 -11.391 1.00 97.94 517 GLN A O 1
ATOM 4025 N N . THR A 1 518 ? 12.308 22.148 -13.508 1.00 96.69 518 THR A N 1
ATOM 4026 C CA . THR A 1 518 ? 11.205 23.093 -13.293 1.00 96.69 518 THR A CA 1
ATOM 4027 C C . THR A 1 518 ? 9.880 22.364 -13.480 1.00 96.69 518 THR A C 1
ATOM 4029 O O . THR A 1 518 ? 9.736 21.545 -14.387 1.00 96.69 518 THR A O 1
ATOM 4032 N N . SER A 1 519 ? 8.926 22.622 -12.590 1.00 96.56 519 SER A N 1
ATOM 4033 C CA . SER A 1 519 ? 7.624 21.957 -12.531 1.00 96.56 519 SER A CA 1
ATOM 4034 C C . SER A 1 519 ? 6.610 22.838 -11.791 1.00 96.56 519 SER A C 1
ATOM 4036 O O . SER A 1 519 ? 6.807 24.045 -11.672 1.00 96.56 519 SER A O 1
ATOM 4038 N N . ARG A 1 520 ? 5.519 22.248 -11.293 1.00 95.50 520 ARG A N 1
ATOM 4039 C CA . ARG A 1 520 ? 4.529 22.879 -10.409 1.00 95.50 520 ARG A CA 1
ATOM 4040 C C . ARG A 1 520 ? 4.228 21.982 -9.211 1.00 95.50 520 ARG A C 1
ATOM 4042 O O . ARG A 1 520 ? 4.356 20.758 -9.303 1.00 95.50 520 ARG A O 1
ATOM 4049 N N . ASP A 1 521 ? 3.824 22.603 -8.104 1.00 94.06 521 ASP A N 1
ATOM 4050 C CA . ASP A 1 521 ? 3.417 21.882 -6.895 1.00 94.06 521 ASP A CA 1
ATOM 4051 C C . ASP A 1 521 ? 2.067 21.160 -7.069 1.00 94.06 521 ASP A C 1
ATOM 4053 O O . ASP A 1 521 ? 1.330 21.368 -8.036 1.00 94.06 521 ASP A O 1
ATOM 4057 N N . GLN A 1 522 ? 1.709 20.291 -6.121 1.00 93.81 522 GLN A N 1
ATOM 4058 C CA . GLN A 1 522 ? 0.488 19.482 -6.239 1.00 93.81 522 GLN A CA 1
ATOM 4059 C C . GLN A 1 522 ? -0.827 20.285 -6.148 1.00 93.81 522 GLN A C 1
ATOM 4061 O O . GLN A 1 522 ? -1.900 19.729 -6.413 1.00 93.81 522 GLN A O 1
ATOM 4066 N N . ARG A 1 523 ? -0.776 21.564 -5.735 1.00 89.75 523 ARG A N 1
ATOM 4067 C CA . ARG A 1 523 ? -1.952 22.375 -5.379 1.00 89.75 523 ARG A CA 1
ATOM 4068 C C . ARG A 1 523 ? -2.555 23.138 -6.549 1.00 89.75 523 ARG A C 1
ATOM 4070 O O . ARG A 1 523 ? -3.672 23.631 -6.406 1.00 89.75 523 ARG A O 1
ATOM 4077 N N . GLY A 1 524 ? -1.876 23.279 -7.684 1.00 73.00 524 GLY A N 1
ATOM 4078 C CA . GLY A 1 524 ? -2.457 24.053 -8.776 1.00 73.00 524 GLY A CA 1
ATOM 4079 C C . GLY A 1 524 ? -1.588 24.237 -10.009 1.00 73.00 524 GLY A C 1
ATOM 4080 O O . GLY A 1 524 ? -0.465 23.759 -10.106 1.00 73.00 524 GLY A O 1
ATOM 4081 N N . ARG A 1 525 ? -2.153 24.967 -10.974 1.00 73.50 525 ARG A N 1
ATOM 4082 C CA . ARG A 1 525 ? -1.584 25.173 -12.314 1.00 73.50 525 ARG A CA 1
ATOM 4083 C C . ARG A 1 525 ? -0.625 26.362 -12.422 1.00 73.50 525 ARG A C 1
ATOM 4085 O O . ARG A 1 525 ? -0.040 26.538 -13.483 1.00 73.50 525 ARG A O 1
ATOM 4092 N N . THR A 1 526 ? -0.488 27.186 -11.385 1.00 80.00 526 THR A N 1
ATOM 4093 C CA . THR A 1 526 ? 0.128 28.521 -11.512 1.00 80.00 526 THR A CA 1
ATOM 4094 C C . THR A 1 526 ? 1.449 28.691 -10.773 1.00 80.00 526 THR A C 1
ATOM 4096 O O . THR A 1 526 ? 2.245 29.532 -11.170 1.00 80.00 526 THR A O 1
ATOM 4099 N N . ARG A 1 527 ? 1.705 27.928 -9.703 1.00 90.00 527 ARG A N 1
ATOM 4100 C CA . ARG A 1 527 ? 2.947 28.059 -8.933 1.00 90.00 527 ARG A CA 1
ATOM 4101 C C . ARG A 1 527 ? 4.037 27.192 -9.545 1.00 90.00 527 ARG A C 1
ATOM 4103 O O . ARG A 1 527 ? 4.089 25.993 -9.277 1.00 90.00 527 ARG A O 1
ATOM 4110 N N . GLU A 1 528 ? 4.898 27.811 -10.340 1.00 95.00 528 GLU A N 1
ATOM 4111 C CA . GLU A 1 528 ? 6.130 27.181 -10.802 1.00 95.00 528 GLU A CA 1
ATOM 4112 C C . GLU A 1 528 ? 7.085 26.944 -9.632 1.00 95.00 528 GLU A C 1
ATOM 4114 O O . GLU A 1 528 ? 7.213 27.765 -8.720 1.00 95.00 528 GLU A O 1
ATOM 4119 N N . THR A 1 529 ? 7.738 25.790 -9.644 1.00 96.88 529 THR A N 1
ATOM 4120 C CA . THR A 1 529 ? 8.705 25.386 -8.628 1.00 96.88 529 THR A CA 1
ATOM 4121 C C . THR A 1 529 ? 9.901 24.727 -9.292 1.00 96.88 529 THR A C 1
ATOM 4123 O O . THR A 1 529 ? 9.797 24.170 -10.386 1.00 96.88 529 THR A O 1
ATOM 4126 N N . SER A 1 530 ? 11.058 24.778 -8.639 1.00 97.12 530 SER A N 1
ATOM 4127 C CA . SER A 1 530 ? 12.283 24.209 -9.193 1.00 97.12 530 SER A CA 1
ATOM 4128 C C . SER A 1 530 ? 13.191 23.648 -8.11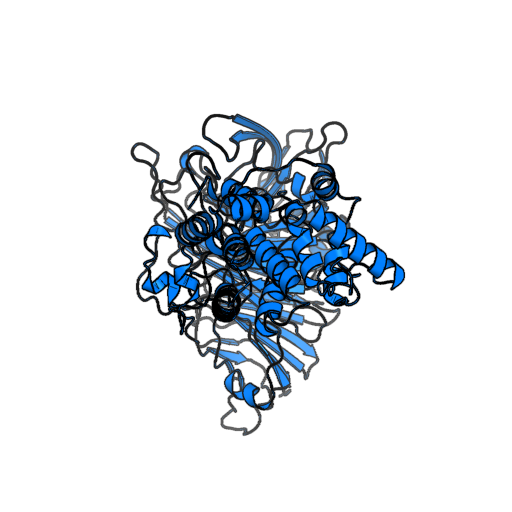3 1.00 97.12 530 SER A C 1
ATOM 4130 O O . SER A 1 530 ? 13.299 24.228 -7.034 1.00 97.12 530 SER A O 1
ATOM 4132 N N . ALA A 1 531 ? 13.886 22.558 -8.419 1.00 97.62 531 ALA A N 1
ATOM 4133 C CA . ALA A 1 531 ? 14.990 22.050 -7.612 1.00 97.62 531 ALA A CA 1
ATOM 4134 C C . ALA A 1 531 ? 15.923 21.185 -8.467 1.00 97.62 531 ALA A C 1
ATOM 4136 O O . ALA A 1 531 ? 15.557 20.757 -9.564 1.00 97.62 531 ALA A O 1
ATOM 4137 N N . ARG A 1 532 ? 17.148 20.946 -7.985 1.00 98.00 532 ARG A N 1
ATOM 4138 C CA . ARG A 1 532 ? 18.099 20.054 -8.660 1.00 98.00 532 ARG A CA 1
ATOM 4139 C C . ARG A 1 532 ? 17.832 18.608 -8.264 1.00 98.00 532 ARG A C 1
ATOM 4141 O O . ARG A 1 532 ? 17.731 18.301 -7.076 1.00 98.00 532 ARG A O 1
ATOM 4148 N N . TYR A 1 533 ? 17.749 17.737 -9.262 1.00 98.62 533 TYR A N 1
ATOM 4149 C CA . TYR A 1 533 ? 17.527 16.304 -9.090 1.00 98.62 533 TYR A CA 1
ATOM 4150 C C . TYR A 1 533 ? 18.584 15.507 -9.835 1.00 98.62 533 TYR A C 1
ATOM 4152 O O . TYR A 1 533 ? 19.027 15.914 -10.909 1.00 98.62 533 TYR A O 1
ATOM 4160 N N . ALA A 1 534 ? 18.921 14.344 -9.283 1.00 98.62 534 ALA A N 1
ATOM 4161 C CA . ALA A 1 534 ? 19.463 13.234 -10.046 1.00 98.62 534 ALA A CA 1
ATOM 4162 C C . ALA A 1 534 ? 18.319 12.280 -10.411 1.00 98.62 534 ALA A C 1
ATOM 4164 O O . ALA A 1 534 ? 17.562 11.847 -9.537 1.00 98.62 534 ALA A O 1
ATOM 4165 N N . THR A 1 535 ? 18.213 11.942 -11.692 1.00 98.75 535 THR A N 1
ATOM 4166 C CA . THR A 1 535 ? 17.127 11.122 -12.232 1.00 98.75 535 THR A CA 1
ATOM 4167 C C . THR A 1 535 ? 17.697 10.064 -13.167 1.00 98.75 535 THR A C 1
ATOM 4169 O O . THR A 1 535 ? 18.464 10.396 -14.072 1.00 98.75 535 THR A O 1
ATOM 4172 N N . ALA A 1 536 ? 17.301 8.805 -12.975 1.00 98.88 536 ALA A N 1
ATOM 4173 C CA . ALA A 1 536 ? 17.666 7.690 -13.844 1.00 98.88 536 ALA A CA 1
ATOM 4174 C C . ALA A 1 536 ? 16.422 6.981 -14.386 1.00 98.88 536 ALA A C 1
ATOM 4176 O O . ALA A 1 536 ? 15.485 6.690 -13.637 1.00 98.88 536 ALA A O 1
ATOM 4177 N N . TRP A 1 537 ? 16.405 6.695 -15.687 1.00 98.88 537 TRP A N 1
ATOM 4178 C CA . TRP A 1 537 ? 15.274 6.049 -16.353 1.00 98.88 537 TRP A CA 1
ATOM 4179 C C . TRP A 1 537 ? 15.722 5.199 -17.542 1.00 98.88 537 TRP A C 1
ATOM 4181 O O . TRP A 1 537 ? 16.782 5.419 -18.119 1.00 98.88 537 TRP A O 1
ATOM 4191 N N . LEU A 1 538 ? 14.881 4.242 -17.914 1.00 98.88 538 LEU A N 1
ATOM 4192 C CA . LEU A 1 538 ? 14.977 3.465 -19.143 1.00 98.88 538 LEU A CA 1
ATOM 4193 C C . LEU A 1 538 ? 14.077 4.117 -20.192 1.00 98.88 538 LEU A C 1
ATOM 4195 O O . LEU A 1 538 ? 12.900 4.361 -19.920 1.00 98.88 538 LEU A O 1
ATOM 4199 N N . ASN A 1 539 ? 14.626 4.440 -21.358 1.00 98.69 539 ASN A N 1
ATOM 4200 C CA . ASN A 1 539 ? 13.904 5.023 -22.484 1.00 98.69 539 ASN A CA 1
ATOM 4201 C C . ASN A 1 539 ? 13.502 3.918 -23.469 1.00 98.69 539 ASN A C 1
ATOM 4203 O O . ASN A 1 539 ? 14.358 3.337 -24.131 1.00 98.69 539 ASN A O 1
ATOM 4207 N N . HIS A 1 540 ? 12.198 3.664 -23.594 1.00 98.56 540 HIS A N 1
ATOM 4208 C CA . HIS A 1 540 ? 11.649 2.641 -24.492 1.00 98.56 540 HIS A CA 1
ATOM 4209 C C . HIS A 1 540 ? 11.352 3.176 -25.900 1.00 98.56 540 HIS A C 1
ATOM 4211 O O . HIS A 1 540 ? 10.959 2.407 -26.774 1.00 98.56 540 HIS A O 1
ATOM 4217 N N . GLY A 1 541 ? 11.564 4.473 -26.133 1.00 98.00 541 GLY A N 1
ATOM 4218 C CA . GLY A 1 541 ? 11.286 5.152 -27.395 1.00 98.00 541 GLY A CA 1
ATOM 4219 C C . GLY A 1 541 ? 9.843 5.644 -27.524 1.00 98.00 541 GLY A C 1
ATOM 4220 O O . GLY A 1 541 ? 9.042 5.563 -26.591 1.00 98.00 541 GLY A O 1
ATOM 4221 N N . ILE A 1 542 ? 9.528 6.193 -28.696 1.00 97.38 542 ILE A N 1
ATOM 4222 C CA . ILE A 1 542 ? 8.174 6.606 -29.094 1.00 97.38 542 ILE A CA 1
ATOM 4223 C C . ILE A 1 542 ? 7.461 5.389 -29.680 1.00 97.38 542 ILE A C 1
ATOM 4225 O O . ILE A 1 542 ? 8.068 4.664 -30.466 1.00 97.38 542 ILE A O 1
ATOM 4229 N N . ASN A 1 543 ? 6.189 5.185 -29.320 1.00 96.88 543 ASN A N 1
ATOM 4230 C CA . ASN A 1 543 ? 5.380 4.053 -29.781 1.00 96.88 543 ASN A CA 1
ATOM 4231 C C . ASN A 1 543 ? 6.124 2.697 -29.734 1.00 96.88 543 ASN A C 1
ATOM 4233 O O . ASN A 1 543 ? 6.209 2.010 -30.758 1.00 96.88 543 ASN A O 1
ATOM 4237 N N . PRO A 1 544 ? 6.733 2.307 -28.592 1.00 98.00 544 PRO A N 1
ATOM 4238 C CA . PRO A 1 544 ? 7.352 0.996 -28.479 1.00 98.00 544 PRO A CA 1
ATOM 4239 C C . PRO A 1 544 ? 6.361 -0.112 -28.824 1.00 98.00 544 PRO A C 1
ATOM 4241 O O . PRO A 1 544 ? 5.163 -0.001 -28.568 1.00 98.00 544 PRO A O 1
ATOM 4244 N N . SER A 1 545 ? 6.895 -1.215 -29.336 1.00 98.00 545 SER A N 1
ATOM 4245 C CA . SER A 1 545 ? 6.176 -2.470 -29.509 1.00 98.00 545 SER A CA 1
ATOM 4246 C C . SER A 1 545 ? 6.932 -3.561 -28.763 1.00 98.00 545 SER A C 1
ATOM 4248 O O . SER A 1 545 ? 8.127 -3.751 -29.000 1.00 98.00 545 SER A O 1
ATOM 4250 N N . ASP A 1 546 ? 6.243 -4.207 -27.821 1.00 98.00 546 ASP A N 1
ATOM 4251 C CA . ASP A 1 546 ? 6.733 -5.332 -27.017 1.00 98.00 546 ASP A CA 1
ATOM 4252 C C . ASP A 1 546 ? 8.132 -5.133 -26.399 1.00 98.00 546 ASP A C 1
ATOM 4254 O O . ASP A 1 546 ? 8.972 -6.034 -26.367 1.00 98.00 546 ASP A O 1
ATOM 4258 N N . LYS A 1 547 ? 8.411 -3.923 -25.897 1.00 98.50 547 LYS A N 1
ATOM 4259 C CA . LYS A 1 547 ? 9.648 -3.658 -25.151 1.00 98.50 547 LYS A CA 1
ATOM 4260 C C . LYS A 1 547 ? 9.572 -4.267 -23.748 1.00 98.50 547 LYS A C 1
ATOM 4262 O O . LYS A 1 547 ? 8.500 -4.562 -23.213 1.00 98.50 547 LYS A O 1
ATOM 4267 N N . GLY A 1 548 ? 10.731 -4.434 -23.124 1.00 98.44 548 GLY A N 1
ATOM 4268 C CA . GLY A 1 548 ? 10.845 -4.943 -21.764 1.00 98.44 548 GLY A CA 1
ATOM 4269 C C . GLY A 1 548 ? 12.063 -4.382 -21.047 1.00 98.44 548 GLY A C 1
ATOM 4270 O O . GLY A 1 548 ? 12.935 -3.781 -21.667 1.00 98.44 548 GLY A O 1
ATOM 4271 N N . TYR A 1 549 ? 12.122 -4.596 -19.735 1.00 98.81 549 TYR A N 1
ATOM 4272 C CA . TYR A 1 549 ? 13.254 -4.192 -18.906 1.00 98.81 549 TYR A CA 1
ATOM 4273 C C . TYR A 1 549 ? 13.574 -5.208 -17.815 1.00 98.81 549 TYR A C 1
ATOM 4275 O O . TYR A 1 549 ? 12.742 -6.040 -17.449 1.00 98.81 549 TYR A O 1
ATOM 4283 N N . GLU A 1 550 ? 14.795 -5.149 -17.309 1.00 98.75 550 GLU A N 1
ATOM 4284 C CA . GLU A 1 550 ? 15.294 -5.847 -16.132 1.00 98.75 550 GLU A CA 1
ATOM 4285 C C . GLU A 1 550 ? 16.257 -4.935 -15.382 1.00 98.75 550 GLU A C 1
ATOM 4287 O O . GLU A 1 550 ? 17.183 -4.383 -15.968 1.00 98.75 550 GLU A O 1
ATOM 4292 N N . TYR A 1 551 ? 16.052 -4.783 -14.083 1.00 98.88 551 TYR A N 1
ATOM 4293 C CA . TYR A 1 551 ? 17.043 -4.184 -13.199 1.00 98.88 551 TYR A CA 1
ATOM 4294 C C . TYR A 1 551 ? 16.848 -4.719 -11.784 1.00 98.88 551 TYR A C 1
ATOM 4296 O O . TYR A 1 551 ? 15.771 -5.203 -11.436 1.00 98.88 551 TYR A O 1
ATOM 4304 N N . ALA A 1 552 ? 17.885 -4.619 -10.961 1.00 98.75 552 ALA A N 1
ATOM 4305 C CA . ALA A 1 552 ? 17.811 -4.952 -9.548 1.00 98.75 552 ALA A CA 1
ATOM 4306 C C . ALA A 1 552 ? 18.175 -3.745 -8.682 1.00 98.75 552 ALA A C 1
ATOM 4308 O O . ALA A 1 552 ? 19.026 -2.944 -9.062 1.00 98.75 552 ALA A O 1
ATOM 4309 N N . ILE A 1 553 ? 17.544 -3.631 -7.516 1.00 98.75 553 ILE A N 1
ATOM 4310 C CA . ILE A 1 553 ? 17.820 -2.595 -6.517 1.00 98.75 553 ILE A CA 1
ATOM 4311 C C . ILE A 1 553 ? 18.425 -3.258 -5.282 1.00 98.75 553 ILE A C 1
ATOM 4313 O O . ILE A 1 553 ? 17.844 -4.199 -4.756 1.00 98.75 553 ILE A O 1
ATOM 4317 N N . VAL A 1 554 ? 19.555 -2.749 -4.801 1.00 98.25 554 VAL A N 1
ATOM 4318 C CA . VAL A 1 554 ? 20.185 -3.100 -3.524 1.00 98.25 554 VAL A CA 1
ATOM 4319 C C . VAL A 1 554 ? 19.847 -2.005 -2.516 1.00 98.25 554 VAL A C 1
ATOM 4321 O O . VAL A 1 554 ? 20.267 -0.860 -2.688 1.00 98.25 554 VAL A O 1
ATOM 4324 N N . VAL A 1 555 ? 19.100 -2.337 -1.465 1.00 97.31 555 VAL A N 1
ATOM 4325 C CA . VAL A 1 555 ? 18.553 -1.338 -0.532 1.00 97.31 555 VAL A CA 1
ATOM 4326 C C . VAL A 1 555 ? 19.395 -1.198 0.725 1.00 97.31 555 VAL A C 1
ATOM 4328 O O . VAL A 1 555 ? 19.699 -2.187 1.387 1.00 97.31 555 VAL A O 1
ATOM 4331 N N . SER A 1 556 ? 19.741 0.051 1.054 1.00 91.88 556 SER A N 1
ATOM 4332 C CA . SER A 1 556 ? 20.420 0.438 2.299 1.00 91.88 556 SER A CA 1
ATOM 4333 C C . SER A 1 556 ? 21.661 -0.411 2.642 1.00 91.88 556 SER A C 1
ATOM 4335 O O . SER A 1 556 ? 21.840 -0.881 3.767 1.00 91.88 556 SER A O 1
ATOM 4337 N N . LYS A 1 557 ? 22.535 -0.650 1.656 1.00 93.00 557 LYS A N 1
ATOM 4338 C CA . LYS A 1 557 ? 23.809 -1.367 1.846 1.00 93.00 557 LYS A CA 1
ATOM 4339 C C . LYS A 1 557 ? 25.023 -0.483 1.517 1.00 93.00 557 LYS A C 1
ATOM 4341 O O . LYS A 1 557 ? 24.878 0.541 0.834 1.00 93.00 557 LYS A O 1
ATOM 4346 N N . PRO A 1 558 ? 26.229 -0.859 1.995 1.00 92.50 558 PRO A N 1
ATOM 4347 C CA . PRO A 1 558 ? 27.472 -0.203 1.604 1.00 92.50 558 PRO A CA 1
ATOM 4348 C C . PRO A 1 558 ? 27.633 -0.126 0.083 1.00 92.50 558 PRO A C 1
ATOM 4350 O O . PRO A 1 558 ? 27.141 -0.983 -0.654 1.00 92.50 558 PRO A O 1
ATOM 4353 N N . SER A 1 559 ? 28.321 0.915 -0.393 1.00 85.94 559 SER A N 1
ATOM 4354 C CA . SER A 1 559 ? 28.382 1.248 -1.821 1.00 85.94 559 SER A CA 1
ATOM 4355 C C . SER A 1 559 ? 28.922 0.121 -2.693 1.00 85.94 559 SER A C 1
ATOM 4357 O O . SER A 1 559 ? 28.450 -0.004 -3.813 1.00 85.94 559 SER A O 1
ATOM 4359 N N . ASN A 1 560 ? 29.840 -0.707 -2.184 1.00 91.25 560 ASN A N 1
ATOM 4360 C CA . ASN A 1 560 ? 30.448 -1.822 -2.911 1.00 91.25 560 ASN A CA 1
ATOM 4361 C C . ASN A 1 560 ? 29.479 -2.984 -3.199 1.00 91.25 560 ASN A C 1
ATOM 4363 O O . ASN A 1 560 ? 29.754 -3.803 -4.075 1.00 91.25 560 ASN A O 1
ATOM 4367 N N . ILE A 1 561 ? 28.360 -3.096 -2.473 1.00 94.75 561 ILE A N 1
ATOM 4368 C CA . ILE A 1 561 ? 27.469 -4.261 -2.576 1.00 94.75 561 ILE A CA 1
ATOM 4369 C C . ILE A 1 561 ? 26.783 -4.341 -3.945 1.00 94.75 561 ILE A C 1
ATOM 4371 O O . ILE A 1 561 ? 26.542 -5.442 -4.436 1.00 94.75 561 ILE A O 1
ATOM 4375 N N . VAL A 1 562 ? 26.527 -3.213 -4.617 1.00 96.12 562 VAL A N 1
ATOM 4376 C CA . VAL A 1 562 ? 25.972 -3.244 -5.982 1.00 96.12 562 VAL A CA 1
ATOM 4377 C C . VAL A 1 562 ? 26.988 -3.766 -7.002 1.00 96.12 562 VAL A C 1
ATOM 4379 O O . VAL A 1 562 ? 26.609 -4.503 -7.910 1.00 96.12 562 VAL A O 1
ATOM 4382 N N . GLN A 1 563 ? 28.281 -3.469 -6.835 1.00 94.50 563 GLN A N 1
ATOM 4383 C CA . GLN A 1 563 ? 29.333 -4.055 -7.668 1.00 94.50 563 GLN A CA 1
ATOM 4384 C C . GLN A 1 563 ? 29.528 -5.537 -7.342 1.00 94.50 563 GLN A C 1
ATOM 4386 O O . GLN A 1 563 ? 29.692 -6.330 -8.259 1.00 94.50 563 GLN A O 1
ATOM 4391 N N . VAL A 1 564 ? 29.431 -5.942 -6.068 1.00 94.75 564 VAL A N 1
ATOM 4392 C CA . VAL A 1 564 ? 29.437 -7.368 -5.690 1.00 94.75 564 VAL A CA 1
ATOM 4393 C C . VAL A 1 564 ? 28.274 -8.108 -6.354 1.00 94.75 564 VAL A C 1
ATOM 4395 O O . VAL A 1 564 ? 28.483 -9.184 -6.911 1.00 94.75 564 VAL A O 1
ATOM 4398 N N . LEU A 1 565 ? 27.069 -7.524 -6.355 1.00 96.00 565 LEU A N 1
ATOM 4399 C CA . LEU A 1 565 ? 25.929 -8.068 -7.092 1.00 96.00 565 LEU A CA 1
ATOM 4400 C C . LEU A 1 565 ? 26.253 -8.185 -8.587 1.00 96.00 565 LEU A C 1
ATOM 4402 O O . LEU A 1 565 ? 26.055 -9.253 -9.152 1.00 96.00 565 LEU A O 1
ATOM 4406 N N . ALA A 1 566 ? 26.787 -7.134 -9.216 1.00 96.06 566 ALA A N 1
ATOM 4407 C CA . ALA A 1 566 ? 27.147 -7.158 -10.633 1.00 96.06 566 ALA A CA 1
ATOM 4408 C C . ALA A 1 566 ? 28.166 -8.265 -10.964 1.00 96.06 566 ALA A C 1
ATOM 4410 O O . ALA A 1 566 ? 27.959 -9.018 -11.915 1.00 96.06 566 ALA A O 1
ATOM 4411 N N . THR A 1 567 ? 29.211 -8.421 -10.144 1.00 95.94 567 THR A N 1
ATOM 4412 C CA . THR A 1 567 ? 30.209 -9.493 -10.274 1.00 95.94 567 THR A CA 1
ATOM 4413 C C . THR A 1 567 ? 29.569 -10.870 -10.136 1.00 95.94 567 THR A C 1
ATOM 4415 O O . THR A 1 567 ? 29.831 -11.750 -10.953 1.00 95.94 567 THR A O 1
ATOM 4418 N N . ARG A 1 568 ?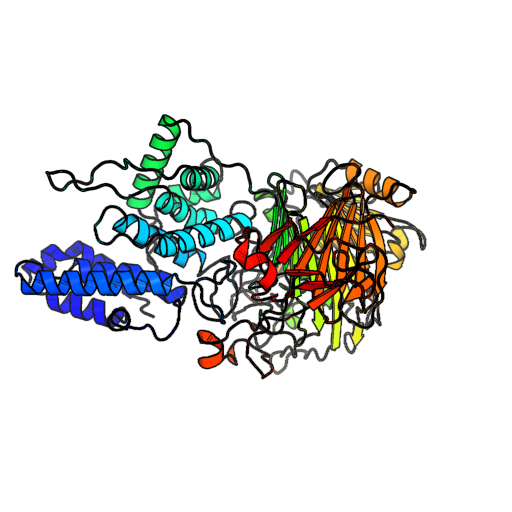 28.688 -11.064 -9.145 1.00 95.69 568 ARG A N 1
ATOM 4419 C CA . ARG A 1 568 ? 27.961 -12.330 -8.975 1.00 95.69 568 ARG A CA 1
ATOM 4420 C C . ARG A 1 568 ? 27.059 -12.634 -10.169 1.00 95.69 568 ARG A C 1
ATOM 4422 O O . ARG A 1 568 ? 27.083 -13.759 -10.657 1.00 95.69 568 ARG A O 1
ATOM 4429 N N . GLN A 1 569 ? 26.324 -11.643 -10.676 1.00 96.38 569 GLN A N 1
ATOM 4430 C CA . GLN A 1 569 ? 25.440 -11.803 -11.838 1.00 96.38 569 GLN A CA 1
ATOM 4431 C C . GLN A 1 569 ? 26.196 -12.126 -13.136 1.00 96.38 569 GLN A C 1
ATOM 4433 O O . GLN A 1 569 ? 25.623 -12.761 -14.021 1.00 96.38 569 GLN A O 1
ATOM 4438 N N . ALA A 1 570 ? 27.468 -11.730 -13.241 1.00 94.31 570 ALA A N 1
ATOM 4439 C CA . ALA A 1 570 ? 28.359 -12.073 -14.351 1.00 94.31 570 ALA A CA 1
ATOM 4440 C C . ALA A 1 570 ? 29.056 -13.443 -14.199 1.00 94.31 570 ALA A C 1
ATOM 4442 O O . ALA A 1 570 ? 29.773 -13.862 -15.103 1.00 94.31 570 ALA A O 1
ATOM 4443 N N . SER A 1 571 ? 28.863 -14.131 -13.071 1.00 94.56 571 SER A N 1
ATOM 4444 C CA . SER A 1 571 ? 29.460 -15.438 -12.768 1.00 94.56 571 SER A CA 1
ATOM 4445 C C . SER A 1 571 ? 28.415 -16.560 -12.785 1.00 94.56 571 SER A C 1
ATOM 4447 O O . SER A 1 571 ? 27.221 -16.301 -12.943 1.00 94.56 571 SER A O 1
ATOM 4449 N N . ASP A 1 572 ? 28.844 -17.800 -12.541 1.00 92.56 572 ASP A N 1
ATOM 4450 C CA . ASP A 1 572 ? 27.934 -18.933 -12.312 1.00 92.56 572 ASP A CA 1
ATOM 4451 C C . ASP A 1 572 ? 27.264 -18.892 -10.922 1.00 92.56 572 ASP A C 1
ATOM 4453 O O . ASP A 1 572 ? 26.272 -19.574 -10.683 1.00 92.56 572 ASP A O 1
ATOM 4457 N N . ASN A 1 573 ? 27.753 -18.049 -10.001 1.00 92.88 573 ASN A N 1
ATOM 4458 C CA . ASN A 1 573 ? 27.199 -17.859 -8.656 1.00 92.88 573 ASN A CA 1
ATOM 4459 C C . ASN A 1 573 ? 26.258 -16.638 -8.579 1.00 92.88 573 ASN A C 1
ATOM 4461 O O . ASN A 1 573 ? 26.477 -15.688 -7.811 1.00 92.88 573 ASN A O 1
ATOM 4465 N N . LYS A 1 574 ? 25.214 -16.647 -9.408 1.00 96.19 574 LYS A N 1
ATOM 4466 C CA . LYS A 1 574 ? 24.242 -15.550 -9.513 1.00 96.19 574 LYS A CA 1
ATOM 4467 C C . LYS A 1 574 ? 23.383 -15.439 -8.255 1.00 96.19 574 LYS A C 1
ATOM 4469 O O . LYS A 1 574 ? 22.935 -16.446 -7.718 1.00 96.19 574 LYS A O 1
ATOM 4474 N N . VAL A 1 575 ? 23.084 -14.213 -7.827 1.00 95.94 575 VAL A N 1
ATOM 4475 C CA . VAL A 1 575 ? 22.097 -13.945 -6.760 1.00 95.94 575 VAL A CA 1
ATOM 4476 C C . VAL A 1 575 ? 20.688 -14.280 -7.248 1.00 95.94 575 VAL A C 1
ATOM 4478 O O . VAL A 1 575 ? 19.866 -14.790 -6.492 1.00 95.94 575 VAL A O 1
ATOM 4481 N N . TYR A 1 576 ? 20.407 -14.018 -8.524 1.00 98.00 576 TYR A N 1
ATOM 4482 C CA . TYR A 1 576 ? 19.153 -14.414 -9.149 1.00 98.00 576 TYR A CA 1
ATOM 4483 C C . TYR A 1 576 ? 19.329 -14.760 -10.624 1.00 98.00 576 TYR A C 1
ATOM 4485 O O . TYR A 1 576 ? 20.219 -14.248 -11.306 1.00 98.00 576 TYR A O 1
ATOM 4493 N N . GLU A 1 577 ? 18.422 -15.590 -11.122 1.00 98.25 577 GLU A N 1
ATOM 4494 C CA . GLU A 1 577 ? 18.342 -16.016 -12.511 1.00 98.25 577 GLU A CA 1
ATOM 4495 C C . GLU A 1 577 ? 16.927 -15.760 -13.033 1.00 98.25 577 GLU A C 1
ATOM 4497 O O . GLU A 1 577 ? 15.943 -16.272 -12.490 1.00 98.25 577 GLU A O 1
ATOM 4502 N N . VAL A 1 578 ? 16.808 -14.981 -14.108 1.00 98.44 578 VAL A N 1
ATOM 4503 C CA . VAL A 1 578 ? 15.544 -14.841 -14.835 1.00 98.44 578 VAL A CA 1
ATOM 4504 C C . VAL A 1 578 ? 15.367 -16.077 -15.710 1.00 98.44 578 VAL A C 1
ATOM 4506 O O . VAL A 1 578 ? 15.937 -16.178 -16.792 1.00 98.44 578 VAL A O 1
ATOM 4509 N N . LEU A 1 579 ? 14.594 -17.045 -15.219 1.00 98.62 579 LEU A N 1
ATOM 4510 C CA . LEU A 1 579 ? 14.398 -18.321 -15.905 1.00 98.62 579 LEU A CA 1
ATOM 4511 C C . LEU A 1 579 ? 13.431 -18.207 -17.089 1.00 98.62 579 LEU A C 1
ATOM 4513 O O . LEU A 1 579 ? 13.510 -18.986 -18.036 1.00 98.62 579 LEU A O 1
ATOM 4517 N N . TYR A 1 580 ? 12.470 -17.288 -17.006 1.00 98.50 580 TYR A N 1
ATOM 4518 C CA . TYR A 1 580 ? 11.480 -17.063 -18.055 1.00 98.50 580 TYR A CA 1
ATOM 4519 C C . TYR A 1 580 ? 10.944 -15.635 -17.969 1.00 98.50 580 TYR A C 1
ATOM 4521 O O . TYR A 1 580 ? 10.603 -15.168 -16.882 1.00 98.50 580 TYR A O 1
ATOM 4529 N N . LYS A 1 581 ? 10.864 -14.933 -19.099 1.00 98.31 581 LYS A N 1
ATOM 4530 C CA . LYS A 1 581 ? 10.400 -13.544 -19.150 1.00 98.31 581 LYS A CA 1
ATOM 4531 C C . LYS A 1 581 ? 9.821 -13.229 -20.522 1.00 98.31 581 LYS A C 1
ATOM 4533 O O . LYS A 1 581 ? 10.552 -12.934 -21.461 1.00 98.31 581 LYS A O 1
ATOM 4538 N N . ASP A 1 582 ? 8.502 -13.277 -20.613 1.00 98.31 582 ASP A N 1
ATOM 4539 C CA . ASP A 1 582 ? 7.742 -12.852 -21.784 1.00 98.31 582 ASP A CA 1
ATOM 4540 C C . ASP A 1 582 ? 6.357 -12.324 -21.360 1.00 98.31 582 ASP A C 1
ATOM 4542 O O . ASP A 1 582 ? 6.061 -12.135 -20.177 1.00 98.31 582 ASP A O 1
ATOM 4546 N N . ASN A 1 583 ? 5.471 -12.140 -22.338 1.00 98.25 583 ASN A N 1
ATOM 4547 C CA . ASN A 1 583 ? 4.098 -11.702 -22.116 1.00 98.25 583 ASN A CA 1
ATOM 4548 C C . ASN A 1 583 ? 3.175 -12.716 -21.413 1.00 98.25 583 ASN A C 1
ATOM 4550 O O . ASN A 1 583 ? 2.044 -12.364 -21.082 1.00 98.25 583 ASN A O 1
ATOM 4554 N N . LYS A 1 584 ? 3.608 -13.957 -21.194 1.00 98.56 584 LYS A N 1
ATOM 4555 C CA . LYS A 1 584 ? 2.831 -15.031 -20.566 1.00 98.56 584 LYS A CA 1
ATOM 4556 C C . LYS A 1 584 ? 3.233 -15.271 -19.118 1.00 98.56 584 LYS A C 1
ATOM 4558 O O . LYS A 1 584 ? 2.356 -15.571 -18.304 1.00 98.56 584 LYS A O 1
ATOM 4563 N N . ALA A 1 585 ? 4.514 -15.137 -18.777 1.00 98.88 585 ALA A N 1
ATOM 4564 C CA . ALA A 1 585 ? 4.969 -15.214 -17.392 1.00 98.88 585 ALA A CA 1
ATOM 4565 C C . ALA A 1 585 ? 6.310 -14.515 -17.148 1.00 98.88 585 ALA A C 1
ATOM 4567 O O . ALA A 1 585 ? 7.170 -14.443 -18.024 1.00 98.88 585 ALA A O 1
ATOM 4568 N N . HIS A 1 586 ? 6.512 -14.097 -15.900 1.00 98.94 586 HIS A N 1
ATOM 4569 C CA . HIS A 1 586 ? 7.821 -13.762 -15.348 1.00 98.94 586 HIS A CA 1
ATOM 4570 C C . HIS A 1 586 ? 8.185 -14.794 -14.275 1.00 98.94 586 HIS A C 1
ATOM 4572 O O . HIS A 1 586 ? 7.419 -14.997 -13.329 1.00 98.94 586 HIS A O 1
ATOM 4578 N N . VAL A 1 587 ? 9.339 -15.444 -14.424 1.00 98.88 587 VAL A N 1
ATOM 4579 C CA . VAL A 1 587 ? 9.839 -16.480 -13.516 1.00 98.88 587 VAL A CA 1
ATOM 4580 C C . VAL A 1 587 ? 11.271 -16.173 -13.122 1.00 98.88 587 VAL A C 1
ATOM 4582 O O . VAL A 1 587 ? 12.147 -16.061 -13.981 1.00 98.88 587 VAL A O 1
ATOM 4585 N N . VAL A 1 588 ? 11.506 -16.078 -11.817 1.00 98.81 588 VAL A N 1
ATOM 4586 C CA . VAL A 1 588 ? 12.820 -15.779 -11.246 1.00 98.81 588 VAL A CA 1
ATOM 4587 C C . VAL A 1 588 ? 13.180 -16.850 -10.231 1.00 98.81 588 VAL A C 1
ATOM 4589 O O . VAL A 1 588 ? 12.370 -17.180 -9.368 1.00 98.81 588 VAL A O 1
ATOM 4592 N N . LYS A 1 589 ? 14.397 -17.377 -10.336 1.00 98.25 589 LYS A N 1
ATOM 4593 C CA . LYS A 1 589 ? 15.053 -18.167 -9.295 1.00 98.25 589 LYS A CA 1
ATOM 4594 C C . LYS A 1 589 ? 15.956 -17.241 -8.491 1.00 98.25 589 LYS A C 1
ATOM 4596 O O . LYS A 1 589 ? 16.686 -16.444 -9.072 1.00 98.25 589 LYS A O 1
ATOM 4601 N N . ILE A 1 590 ? 15.883 -17.328 -7.175 1.00 96.81 590 ILE A N 1
ATOM 4602 C CA . ILE A 1 590 ? 16.616 -16.497 -6.226 1.00 96.81 590 ILE A CA 1
ATOM 4603 C C . ILE A 1 590 ? 17.469 -17.446 -5.391 1.00 96.81 590 ILE A C 1
ATOM 4605 O O . ILE A 1 590 ? 16.932 -18.313 -4.703 1.00 96.81 590 ILE A O 1
ATOM 4609 N N . ASN A 1 591 ? 18.784 -17.293 -5.483 1.00 93.94 591 ASN A N 1
ATOM 4610 C CA . ASN A 1 591 ? 19.751 -18.133 -4.787 1.00 93.94 591 ASN A CA 1
ATOM 4611 C C . ASN A 1 591 ? 20.162 -17.469 -3.463 1.00 93.94 591 ASN A C 1
ATOM 4613 O O . ASN A 1 591 ? 20.147 -16.242 -3.348 1.00 93.94 591 ASN A O 1
ATOM 4617 N N . ASP A 1 592 ? 20.549 -18.276 -2.475 1.00 88.81 592 ASP A N 1
ATOM 4618 C CA . ASP A 1 592 ? 20.956 -17.827 -1.134 1.00 88.81 592 ASP A CA 1
ATOM 4619 C C . ASP A 1 592 ? 19.906 -16.950 -0.424 1.00 88.81 592 ASP A C 1
ATOM 4621 O O . ASP A 1 592 ? 20.241 -16.037 0.336 1.00 88.81 592 ASP A O 1
ATOM 4625 N N . CYS A 1 593 ? 18.621 -17.207 -0.680 1.00 85.69 593 CYS A N 1
ATOM 4626 C CA . CYS A 1 593 ? 17.499 -16.441 -0.143 1.00 85.69 593 CYS A CA 1
ATOM 4627 C C . CYS A 1 593 ? 16.348 -17.390 0.241 1.00 85.69 593 CYS A C 1
ATOM 4629 O O . CYS A 1 593 ? 16.046 -18.301 -0.531 1.00 85.69 593 CYS A O 1
ATOM 4631 N N . PRO A 1 594 ? 15.712 -17.220 1.420 1.00 78.56 594 PRO A N 1
ATOM 4632 C CA . PRO A 1 594 ? 15.935 -16.160 2.412 1.00 78.56 594 PRO A CA 1
ATOM 4633 C C . PRO A 1 594 ? 17.178 -16.397 3.285 1.00 78.56 594 PRO A C 1
ATOM 4635 O O . PRO A 1 594 ? 17.508 -15.563 4.125 1.00 78.56 594 PRO A O 1
ATOM 4638 N N . ARG A 1 595 ? 17.857 -17.537 3.110 1.00 85.88 595 ARG A N 1
ATOM 4639 C CA . ARG A 1 595 ? 19.038 -17.952 3.872 1.00 85.88 595 ARG A CA 1
ATOM 4640 C C . ARG A 1 595 ? 20.114 -18.520 2.933 1.00 85.88 595 ARG A C 1
ATOM 4642 O O . ARG A 1 595 ? 19.760 -19.029 1.867 1.00 85.88 595 ARG A O 1
ATOM 4649 N N . PRO A 1 596 ? 21.401 -18.488 3.329 1.00 86.00 596 PRO A N 1
ATOM 4650 C CA . PRO A 1 596 ? 22.486 -19.091 2.553 1.00 86.00 596 PRO A CA 1
ATOM 4651 C C . PRO A 1 596 ? 22.204 -20.552 2.180 1.00 86.00 596 PRO A C 1
ATOM 4653 O O . PRO A 1 596 ? 21.736 -21.320 3.021 1.00 86.00 596 PRO A O 1
ATOM 4656 N N . GLY A 1 597 ? 22.480 -20.932 0.929 1.00 85.44 597 GLY A N 1
ATOM 4657 C CA . GLY A 1 597 ? 22.275 -22.295 0.426 1.00 85.44 597 GLY A CA 1
ATOM 4658 C C . GLY A 1 597 ? 20.826 -22.674 0.092 1.00 85.44 597 GLY A C 1
ATOM 4659 O O . GLY A 1 597 ? 20.602 -23.757 -0.443 1.00 85.44 597 GLY A O 1
ATOM 4660 N N . GLN A 1 598 ? 19.847 -21.807 0.361 1.00 87.88 598 GLN A N 1
ATOM 4661 C CA . GLN A 1 598 ? 18.443 -22.045 0.013 1.00 87.88 598 GLN A CA 1
ATOM 4662 C C . GLN A 1 598 ? 18.044 -21.327 -1.272 1.00 87.88 598 GLN A C 1
ATOM 4664 O O . GLN A 1 598 ? 18.645 -20.320 -1.652 1.00 87.88 598 GLN A O 1
ATOM 4669 N N . THR A 1 599 ? 17.018 -21.859 -1.941 1.00 92.31 599 THR A N 1
ATOM 4670 C CA . THR A 1 599 ? 16.521 -21.316 -3.207 1.00 92.31 599 THR A CA 1
ATOM 4671 C C . THR A 1 599 ? 15.040 -20.983 -3.111 1.00 92.31 599 THR A C 1
ATOM 4673 O O . THR A 1 599 ? 14.219 -21.805 -2.697 1.00 92.31 599 THR A O 1
ATOM 4676 N N . GLN A 1 600 ? 14.686 -19.787 -3.572 1.00 95.50 600 GLN A N 1
ATOM 4677 C CA . GLN A 1 600 ? 13.306 -19.383 -3.797 1.00 95.50 600 GLN A CA 1
ATOM 4678 C C . GLN A 1 600 ? 13.016 -19.246 -5.289 1.00 95.50 600 GLN A C 1
ATOM 4680 O O . GLN A 1 600 ? 13.874 -18.875 -6.087 1.00 95.50 600 GLN A O 1
ATOM 4685 N N . TYR A 1 601 ? 11.770 -19.502 -5.670 1.00 97.94 601 TYR A N 1
ATOM 4686 C CA . TYR A 1 601 ? 11.274 -19.273 -7.017 1.00 97.94 601 TYR A CA 1
ATOM 4687 C C . TYR A 1 601 ? 10.029 -18.410 -6.960 1.00 97.94 601 TYR A C 1
ATOM 4689 O O . TYR A 1 601 ? 9.101 -18.674 -6.195 1.00 97.94 601 TYR A O 1
ATOM 4697 N N . GLY A 1 602 ? 9.991 -17.399 -7.813 1.00 98.50 602 GLY A N 1
ATOM 4698 C CA . GLY A 1 602 ? 8.821 -16.569 -8.002 1.00 98.50 602 GLY A CA 1
ATOM 4699 C C . GLY A 1 602 ? 8.221 -16.739 -9.383 1.00 98.50 602 GLY A C 1
ATOM 4700 O O . GLY A 1 602 ? 8.942 -16.768 -10.376 1.00 98.50 602 GLY A O 1
ATOM 4701 N N . TYR A 1 603 ? 6.894 -16.791 -9.437 1.00 98.88 603 TYR A N 1
ATOM 4702 C CA . TYR A 1 603 ? 6.110 -16.952 -10.653 1.00 98.88 603 TYR A CA 1
ATOM 4703 C C . TYR A 1 603 ? 5.004 -15.904 -10.693 1.00 98.88 603 TYR A C 1
ATOM 4705 O O . TYR A 1 603 ? 4.069 -15.949 -9.895 1.00 98.88 603 TYR A O 1
ATOM 4713 N N . VAL A 1 604 ? 5.066 -14.995 -11.661 1.00 98.94 604 VAL A N 1
ATOM 4714 C CA . VAL A 1 604 ? 3.929 -14.150 -12.041 1.00 98.94 604 VAL A CA 1
ATOM 4715 C C . VAL A 1 604 ? 3.408 -14.679 -13.366 1.00 98.94 604 VAL A C 1
ATOM 4717 O O . VAL A 1 604 ? 4.046 -14.493 -14.400 1.00 98.94 604 VAL A O 1
ATOM 4720 N N . ILE A 1 605 ? 2.281 -15.391 -13.335 1.00 98.81 605 ILE A N 1
ATOM 4721 C CA . ILE A 1 605 ? 1.704 -16.038 -14.516 1.00 98.81 605 ILE A CA 1
ATOM 4722 C C . ILE A 1 605 ? 0.533 -15.195 -15.011 1.00 98.81 605 ILE A C 1
ATOM 4724 O O . ILE A 1 605 ? -0.492 -15.078 -14.338 1.00 98.81 605 ILE A O 1
ATOM 4728 N N . PHE A 1 606 ? 0.687 -14.630 -16.205 1.00 98.62 606 PHE A N 1
ATOM 4729 C CA . PHE A 1 606 ? -0.331 -13.828 -16.884 1.00 98.62 606 PHE A CA 1
ATOM 4730 C C . PHE A 1 606 ? -1.254 -14.705 -17.741 1.00 98.62 606 PHE A C 1
ATOM 4732 O O . PHE A 1 606 ? -2.454 -14.453 -17.811 1.00 98.62 606 PHE A O 1
ATOM 4739 N N . ASP A 1 607 ? -0.713 -15.772 -18.339 1.00 98.06 607 ASP A N 1
ATOM 4740 C CA . ASP A 1 607 ? -1.428 -16.672 -19.251 1.00 98.06 607 ASP A CA 1
ATOM 4741 C C . ASP A 1 607 ? -1.209 -18.148 -18.870 1.00 98.06 607 ASP A C 1
ATOM 4743 O O . ASP A 1 607 ? -0.081 -18.631 -18.788 1.00 98.06 607 ASP A O 1
ATOM 4747 N N . LYS A 1 608 ? -2.299 -18.904 -18.682 1.00 97.56 608 LYS A N 1
ATOM 4748 C CA . LYS A 1 608 ? -2.280 -20.325 -18.276 1.00 97.56 608 LYS A CA 1
ATOM 4749 C C . LYS A 1 608 ? -1.695 -21.287 -19.325 1.00 97.56 608 LYS A C 1
ATOM 4751 O O . LYS A 1 608 ? -1.397 -22.445 -19.016 1.00 97.56 608 LYS A O 1
ATOM 4756 N N . SER A 1 609 ? -1.570 -20.852 -20.579 1.00 98.12 609 SER A N 1
ATOM 4757 C CA . SER A 1 609 ? -0.965 -21.644 -21.656 1.00 98.12 609 SER A CA 1
ATOM 4758 C C . SER A 1 609 ? 0.535 -21.853 -21.445 1.00 98.12 609 SER A C 1
ATOM 4760 O O . SER A 1 609 ? 1.090 -22.821 -21.969 1.00 98.12 609 SER A O 1
ATOM 4762 N N . VAL A 1 610 ? 1.179 -20.999 -20.641 1.00 98.12 610 VAL A N 1
ATOM 4763 C CA . VAL A 1 610 ? 2.616 -21.054 -20.378 1.00 98.12 610 VAL A CA 1
ATOM 4764 C C . VAL A 1 610 ? 3.041 -22.386 -19.757 1.00 98.12 610 VAL A C 1
ATOM 4766 O O . VAL A 1 610 ? 2.305 -23.040 -19.005 1.00 98.12 610 VAL A O 1
ATOM 4769 N N . ARG A 1 611 ? 4.263 -22.800 -20.081 1.00 97.81 611 ARG A N 1
ATOM 4770 C CA . ARG A 1 611 ? 4.976 -23.878 -19.399 1.00 97.81 611 ARG A CA 1
ATOM 4771 C C . ARG A 1 611 ? 6.252 -23.285 -18.840 1.00 97.81 611 ARG A C 1
ATOM 4773 O O . ARG A 1 611 ? 7.053 -22.751 -19.596 1.00 97.81 611 ARG A O 1
ATOM 4780 N N . THR A 1 612 ? 6.401 -23.344 -17.527 1.00 97.88 612 THR A N 1
ATOM 4781 C CA . THR A 1 612 ? 7.451 -22.619 -16.817 1.00 97.88 612 THR A CA 1
ATOM 4782 C C . THR A 1 612 ? 8.588 -23.547 -16.373 1.00 97.88 612 THR A C 1
ATOM 4784 O O . THR A 1 612 ? 8.356 -24.722 -16.061 1.00 97.88 612 THR A O 1
ATOM 4787 N N . PRO A 1 613 ? 9.833 -23.043 -16.353 1.00 97.38 613 PRO A N 1
ATOM 4788 C CA . PRO A 1 613 ? 10.967 -23.702 -15.706 1.00 97.38 613 PRO A CA 1
ATOM 4789 C C . PRO A 1 613 ? 10.872 -23.642 -14.164 1.00 97.38 613 PRO A C 1
ATOM 4791 O O . PRO A 1 613 ? 9.963 -23.036 -13.600 1.00 97.38 613 PRO A O 1
ATOM 4794 N N . GLY A 1 614 ? 11.809 -24.297 -13.467 1.00 95.38 614 GLY A N 1
ATOM 4795 C CA . GLY A 1 614 ? 11.776 -24.434 -11.998 1.00 95.38 614 GLY A CA 1
ATOM 4796 C C . GLY A 1 614 ? 10.706 -25.419 -11.481 1.00 95.38 614 GLY A C 1
ATOM 4797 O O . GLY A 1 614 ? 10.206 -26.216 -12.284 1.00 95.38 614 GLY A O 1
ATOM 4798 N N . PRO A 1 615 ? 10.378 -25.411 -10.174 1.00 95.81 615 PRO A N 1
ATOM 4799 C CA . PRO A 1 615 ? 9.468 -26.368 -9.533 1.00 95.81 615 PRO A CA 1
ATOM 4800 C C . PRO A 1 615 ? 8.024 -26.323 -10.044 1.00 95.81 615 PRO A C 1
ATOM 4802 O O . PRO A 1 615 ? 7.388 -27.373 -10.151 1.00 95.81 615 PRO A O 1
ATOM 4805 N N . VAL A 1 616 ? 7.494 -25.151 -10.409 1.00 98.00 616 VAL A N 1
ATOM 4806 C CA . VAL A 1 616 ? 6.135 -25.023 -10.965 1.00 98.00 616 VAL A CA 1
ATOM 4807 C C . VAL A 1 616 ? 6.190 -25.152 -12.483 1.00 98.00 616 VAL A C 1
ATOM 4809 O O . VAL A 1 616 ? 6.814 -24.341 -13.159 1.00 98.00 616 VAL A O 1
ATOM 4812 N N . ARG A 1 617 ? 5.509 -26.161 -13.040 1.00 97.69 617 ARG A N 1
ATOM 4813 C CA . ARG A 1 617 ? 5.459 -26.430 -14.489 1.00 97.69 617 ARG A CA 1
ATOM 4814 C C . ARG A 1 617 ? 4.361 -25.642 -15.198 1.00 97.69 617 ARG A C 1
ATOM 4816 O O . ARG A 1 617 ? 4.536 -25.265 -16.355 1.00 97.69 617 ARG A O 1
ATOM 4823 N N . ARG A 1 618 ? 3.193 -25.509 -14.565 1.00 97.94 618 ARG A N 1
ATOM 4824 C CA . ARG A 1 618 ? 2.023 -24.785 -15.090 1.00 97.94 618 ARG A CA 1
ATOM 4825 C C . ARG A 1 618 ? 0.957 -24.601 -14.017 1.00 97.94 618 ARG A C 1
ATOM 4827 O O . ARG A 1 618 ? 0.985 -25.263 -12.982 1.00 97.94 618 ARG A O 1
ATOM 4834 N N . VAL A 1 619 ? -0.047 -23.807 -14.359 1.00 98.44 619 VAL A N 1
ATOM 4835 C CA . VAL A 1 619 ? -1.306 -23.649 -13.622 1.00 98.44 619 VAL A CA 1
ATOM 4836 C C . VAL A 1 619 ? -2.490 -23.935 -14.549 1.00 98.44 619 VAL A C 1
ATOM 4838 O O . VAL A 1 619 ? -2.330 -23.960 -15.772 1.00 98.44 619 VAL A O 1
ATOM 4841 N N . ASP A 1 620 ? -3.672 -24.205 -14.002 1.00 98.12 620 ASP A N 1
ATOM 4842 C CA . ASP A 1 620 ? -4.910 -24.359 -14.786 1.00 98.12 620 ASP A CA 1
ATOM 4843 C C . ASP A 1 620 ? -5.697 -23.047 -14.961 1.00 98.12 620 ASP A C 1
ATOM 4845 O O . ASP A 1 620 ? -6.477 -22.917 -15.911 1.00 98.12 620 ASP A O 1
ATOM 4849 N N . LYS A 1 621 ? -5.462 -22.060 -14.089 1.00 97.62 621 LYS A N 1
ATOM 4850 C CA . LYS A 1 621 ? -6.062 -20.722 -14.132 1.00 97.62 621 LYS A CA 1
ATOM 4851 C C . LYS A 1 621 ? -5.001 -19.633 -14.003 1.00 97.62 621 LYS A C 1
ATOM 4853 O O . LYS A 1 621 ? -4.011 -19.789 -13.300 1.00 97.62 621 LYS A O 1
ATOM 4858 N N . ALA A 1 622 ? -5.245 -18.531 -14.699 1.00 97.00 622 ALA A N 1
ATOM 4859 C CA . ALA A 1 622 ? -4.432 -17.324 -14.704 1.00 97.00 622 ALA A CA 1
ATOM 4860 C C . ALA A 1 622 ? -5.369 -16.100 -14.831 1.00 97.00 622 ALA A C 1
ATOM 4862 O O . ALA A 1 622 ? -6.491 -16.260 -15.331 1.00 97.00 622 ALA A O 1
ATOM 4863 N N . PRO A 1 623 ? -4.943 -14.899 -14.410 1.00 97.75 623 PRO A N 1
ATOM 4864 C CA . PRO A 1 623 ? -3.639 -14.612 -13.816 1.00 97.75 623 PRO A CA 1
ATOM 4865 C C . PRO A 1 623 ? -3.511 -15.125 -12.372 1.00 97.75 623 PRO A C 1
ATOM 4867 O O . PRO A 1 623 ? -4.496 -15.168 -11.639 1.00 97.75 623 PRO A O 1
ATOM 4870 N N . ILE A 1 624 ? -2.303 -15.523 -11.969 1.00 98.50 624 ILE A N 1
ATOM 4871 C CA . ILE A 1 624 ? -1.996 -16.013 -10.615 1.00 98.50 624 ILE A CA 1
ATOM 4872 C C . ILE A 1 624 ? -0.534 -15.717 -10.265 1.00 98.50 624 ILE A C 1
ATOM 4874 O O . ILE A 1 624 ? 0.328 -15.695 -11.148 1.00 98.50 624 ILE A O 1
ATOM 4878 N N . ILE A 1 625 ? -0.250 -15.501 -8.980 1.00 98.88 625 ILE A N 1
ATOM 4879 C CA . ILE A 1 625 ? 1.118 -15.378 -8.472 1.00 98.88 625 ILE A CA 1
ATOM 4880 C C . ILE A 1 625 ? 1.406 -16.567 -7.558 1.00 98.88 625 ILE A C 1
ATOM 4882 O O . ILE A 1 625 ? 0.607 -16.877 -6.673 1.00 98.88 625 ILE A O 1
ATOM 4886 N N . VAL A 1 626 ? 2.541 -17.227 -7.785 1.00 98.81 626 VAL A N 1
ATOM 4887 C CA . VAL A 1 626 ? 3.011 -18.364 -6.989 1.00 98.81 626 VAL A CA 1
ATOM 4888 C C . VAL A 1 626 ? 4.437 -18.092 -6.524 1.00 98.81 626 VAL A C 1
ATOM 4890 O O . VAL A 1 626 ? 5.266 -17.617 -7.298 1.00 98.81 626 VAL A O 1
ATOM 4893 N N . MET A 1 627 ? 4.726 -18.400 -5.266 1.00 98.19 627 MET A N 1
ATOM 4894 C CA . MET A 1 627 ? 6.071 -18.354 -4.701 1.00 98.19 627 MET A CA 1
ATOM 4895 C C . MET A 1 627 ? 6.399 -19.704 -4.076 1.00 98.19 627 MET A C 1
ATOM 4897 O O . MET A 1 627 ? 5.535 -20.320 -3.455 1.00 98.19 627 MET A O 1
ATOM 4901 N N . VAL A 1 628 ? 7.629 -20.168 -4.267 1.00 97.19 628 VAL A N 1
ATOM 4902 C CA . VAL A 1 628 ? 8.112 -21.461 -3.783 1.00 97.19 628 VAL A CA 1
ATOM 4903 C C . VAL A 1 628 ? 9.429 -21.262 -3.048 1.00 97.19 628 VAL A C 1
ATOM 4905 O O . VAL A 1 628 ? 10.278 -20.513 -3.522 1.00 97.19 628 VAL A O 1
ATOM 4908 N N . GLU A 1 629 ? 9.610 -21.955 -1.932 1.00 94.69 629 GLU A N 1
ATOM 4909 C CA . GLU A 1 629 ? 10.878 -22.065 -1.212 1.00 94.69 629 GLU A CA 1
ATOM 4910 C C . GLU A 1 629 ? 11.245 -23.544 -1.076 1.00 94.69 629 GLU A C 1
ATOM 4912 O O . GLU A 1 629 ? 10.487 -24.333 -0.505 1.00 94.69 629 GLU A O 1
ATOM 4917 N N . GLU A 1 630 ? 12.404 -23.908 -1.622 1.00 89.44 630 GLU A N 1
ATOM 4918 C CA . GLU A 1 630 ? 13.026 -25.220 -1.443 1.00 89.44 630 GLU A CA 1
ATOM 4919 C C . GLU A 1 630 ? 14.027 -25.097 -0.287 1.00 89.44 630 GLU A C 1
ATOM 4921 O O . GLU A 1 630 ? 15.066 -24.442 -0.413 1.00 89.44 630 GLU A O 1
ATOM 4926 N N . VAL A 1 631 ? 13.674 -25.666 0.869 1.00 78.94 631 VAL A N 1
ATOM 4927 C CA . VAL A 1 631 ? 14.487 -25.570 2.095 1.00 78.94 631 VAL A CA 1
ATOM 4928 C C . VAL A 1 631 ? 15.574 -26.641 2.124 1.00 78.94 631 VAL A C 1
ATOM 4930 O O . VAL A 1 631 ? 16.705 -26.354 2.511 1.00 78.94 631 VAL A O 1
ATOM 4933 N N . ASP A 1 632 ? 15.224 -27.858 1.712 1.00 76.56 632 ASP A N 1
ATOM 4934 C CA . ASP A 1 632 ? 16.102 -29.022 1.587 1.00 76.56 632 ASP A CA 1
ATOM 4935 C C . ASP A 1 632 ? 15.527 -29.995 0.532 1.00 76.56 632 ASP A C 1
ATOM 4937 O O . ASP A 1 632 ? 14.576 -29.658 -0.176 1.00 76.56 632 ASP A O 1
ATOM 4941 N N . SER A 1 633 ? 16.090 -31.203 0.403 1.00 72.94 633 SER A N 1
ATOM 4942 C CA . SER A 1 633 ? 15.634 -32.201 -0.581 1.00 72.94 633 SER A CA 1
ATOM 4943 C C . SER A 1 633 ? 14.217 -32.736 -0.332 1.00 72.94 633 SER A C 1
ATOM 4945 O O . SER A 1 633 ? 13.628 -33.342 -1.229 1.00 72.94 633 SER A O 1
ATOM 4947 N N . ASN A 1 634 ? 13.679 -32.538 0.872 1.00 83.19 634 ASN A N 1
ATOM 4948 C CA . ASN A 1 634 ? 12.457 -33.163 1.364 1.00 83.19 634 ASN A CA 1
ATOM 4949 C C . ASN A 1 634 ? 11.360 -32.143 1.707 1.00 83.19 634 ASN A C 1
ATOM 4951 O O . ASN A 1 634 ? 10.219 -32.555 1.874 1.00 83.19 634 ASN A O 1
ATOM 4955 N N . ASN A 1 635 ? 11.659 -30.847 1.836 1.00 87.00 635 ASN A N 1
ATOM 4956 C CA . ASN A 1 635 ? 10.706 -29.827 2.282 1.00 87.00 635 ASN A CA 1
ATOM 4957 C C . ASN A 1 635 ? 10.515 -28.706 1.253 1.00 87.00 635 ASN A C 1
ATOM 4959 O O . ASN A 1 635 ? 11.442 -27.960 0.923 1.00 87.00 635 ASN A O 1
ATOM 4963 N N . LEU A 1 636 ? 9.259 -28.526 0.839 1.00 91.56 636 LEU A N 1
ATOM 4964 C CA . LEU A 1 636 ? 8.808 -27.490 -0.084 1.00 91.56 636 LEU A CA 1
ATOM 4965 C C . LEU A 1 636 ? 7.745 -26.621 0.588 1.00 91.56 636 LEU A C 1
ATOM 4967 O O . LEU A 1 636 ? 6.704 -27.124 1.013 1.00 91.56 636 LEU A O 1
ATOM 4971 N N . TYR A 1 637 ? 7.959 -25.310 0.610 1.00 95.38 637 TYR A N 1
ATOM 4972 C CA . TYR A 1 637 ? 6.901 -24.354 0.925 1.00 95.38 637 TYR A CA 1
ATOM 4973 C C . TYR A 1 637 ? 6.408 -23.719 -0.364 1.00 95.38 637 TYR A C 1
ATOM 4975 O O . TYR A 1 637 ? 7.200 -23.328 -1.221 1.00 95.38 637 TYR A O 1
ATOM 4983 N N . ILE A 1 638 ? 5.093 -23.610 -0.510 1.00 97.62 638 ILE A N 1
ATOM 4984 C CA . ILE A 1 638 ? 4.483 -22.997 -1.685 1.00 97.62 638 ILE A CA 1
ATOM 4985 C C . ILE A 1 638 ? 3.301 -22.132 -1.280 1.00 97.62 638 ILE A C 1
ATOM 4987 O O . ILE A 1 638 ? 2.389 -22.587 -0.592 1.00 97.62 638 ILE A O 1
ATOM 4991 N N . ALA A 1 639 ? 3.313 -20.887 -1.748 1.00 98.12 639 ALA A N 1
ATOM 4992 C CA . ALA A 1 639 ? 2.226 -19.939 -1.587 1.00 98.12 639 ALA A CA 1
ATOM 4993 C C . ALA A 1 639 ? 1.632 -19.556 -2.940 1.00 98.12 639 ALA A C 1
ATOM 4995 O O . ALA A 1 639 ? 2.358 -19.318 -3.906 1.00 98.12 639 ALA A O 1
ATOM 4996 N N . ALA A 1 640 ? 0.308 -19.451 -2.997 1.00 98.62 640 ALA A N 1
ATOM 4997 C CA . ALA A 1 640 ? -0.423 -18.937 -4.143 1.00 98.62 640 ALA A CA 1
ATOM 4998 C C . ALA A 1 640 ? -1.357 -17.801 -3.715 1.00 98.62 640 ALA A C 1
ATOM 5000 O O . ALA A 1 640 ? -1.939 -17.819 -2.631 1.00 98.62 640 ALA A O 1
ATOM 5001 N N . SER A 1 641 ? -1.511 -16.813 -4.590 1.00 98.25 641 SER A N 1
ATOM 5002 C CA . SER A 1 641 ? -2.470 -15.722 -4.431 1.00 98.25 641 SER A CA 1
ATOM 5003 C C . SER A 1 641 ? -3.057 -15.358 -5.786 1.00 98.25 641 SER A C 1
ATOM 5005 O O . SER A 1 641 ? -2.340 -15.299 -6.789 1.00 98.25 641 SER A O 1
ATOM 5007 N N . SER A 1 642 ? -4.361 -15.078 -5.798 1.00 97.19 642 SER A N 1
ATOM 5008 C CA . SER A 1 642 ? -5.038 -14.386 -6.893 1.00 97.19 642 SER A CA 1
ATOM 5009 C C . SER A 1 642 ? -5.295 -12.944 -6.475 1.00 97.19 642 SER A C 1
ATOM 5011 O O . SER A 1 642 ? -6.286 -12.697 -5.791 1.00 97.19 642 SER A O 1
ATOM 5013 N N . PRO A 1 643 ? -4.462 -11.975 -6.896 1.00 96.38 643 PRO A N 1
ATOM 5014 C CA . PRO A 1 643 ? -4.691 -10.573 -6.556 1.00 96.38 643 PRO A CA 1
ATOM 5015 C C . PRO A 1 643 ? -5.995 -9.991 -7.118 1.00 96.38 643 PRO A C 1
ATOM 5017 O O . PRO A 1 643 ? -6.423 -8.931 -6.667 1.00 96.38 643 PRO A O 1
ATOM 5020 N N . ASP A 1 644 ? -6.644 -10.662 -8.082 1.00 94.81 644 ASP A N 1
ATOM 5021 C CA . ASP A 1 644 ? -8.025 -10.336 -8.439 1.00 94.81 644 ASP A CA 1
ATOM 5022 C C . ASP A 1 644 ? -8.918 -10.583 -7.218 1.00 94.81 644 ASP A C 1
ATOM 5024 O O . ASP A 1 644 ? -9.190 -11.734 -6.872 1.00 94.81 644 ASP A O 1
ATOM 5028 N N . LEU A 1 645 ? -9.405 -9.499 -6.601 1.00 96.06 645 LEU A N 1
ATOM 5029 C CA . LEU A 1 645 ? -10.379 -9.560 -5.504 1.00 96.06 645 LEU A CA 1
ATOM 5030 C C . LEU A 1 645 ? -11.659 -10.298 -5.915 1.00 96.06 645 LEU A C 1
ATOM 5032 O O . LEU A 1 645 ? -12.411 -10.728 -5.048 1.00 96.06 645 LEU A O 1
ATOM 5036 N N . ASN A 1 646 ? -11.899 -10.459 -7.221 1.00 95.94 646 ASN A N 1
ATOM 5037 C CA . ASN A 1 646 ? -12.952 -11.288 -7.793 1.00 95.94 646 ASN A CA 1
ATOM 5038 C C . ASN A 1 646 ? -14.322 -11.013 -7.163 1.00 95.94 646 ASN A C 1
ATOM 5040 O O . ASN A 1 646 ? -15.063 -11.935 -6.826 1.00 95.94 646 ASN A O 1
ATOM 5044 N N . PHE A 1 647 ? -14.636 -9.729 -6.970 1.00 97.12 647 PHE A N 1
ATOM 5045 C CA . PHE A 1 647 ? -15.943 -9.331 -6.479 1.00 97.12 647 PHE A CA 1
ATOM 5046 C C . PHE A 1 647 ? -17.042 -9.810 -7.425 1.00 97.12 647 PHE A C 1
ATOM 5048 O O . PHE A 1 647 ? -16.847 -9.851 -8.642 1.00 97.12 647 PHE A O 1
ATOM 5055 N N . ASN A 1 648 ? -18.213 -10.113 -6.870 1.00 96.12 648 ASN A N 1
ATOM 5056 C CA . ASN A 1 648 ? -19.448 -10.443 -7.592 1.00 96.12 648 ASN A CA 1
ATOM 5057 C C . ASN A 1 648 ? -20.057 -9.244 -8.361 1.00 96.12 648 ASN A C 1
ATOM 5059 O O . ASN A 1 648 ? -21.274 -9.104 -8.457 1.00 96.12 648 ASN A O 1
ATOM 5063 N N . ILE A 1 649 ? -19.210 -8.389 -8.934 1.00 94.56 649 ILE A N 1
ATOM 5064 C CA . ILE A 1 649 ? -19.571 -7.272 -9.802 1.00 94.56 649 ILE A CA 1
ATOM 5065 C C . ILE A 1 649 ? -19.358 -7.730 -11.246 1.00 94.56 649 ILE A C 1
ATOM 5067 O O . ILE A 1 649 ? -18.234 -8.017 -11.659 1.00 94.56 649 ILE A O 1
ATOM 5071 N N . THR A 1 650 ? -20.442 -7.820 -12.013 1.00 87.88 650 THR A N 1
ATOM 5072 C CA . THR A 1 650 ? -20.422 -8.359 -13.384 1.00 87.88 650 THR A CA 1
ATOM 5073 C C . THR A 1 650 ? -20.080 -7.319 -14.445 1.00 87.88 650 THR A C 1
ATOM 5075 O O . THR A 1 650 ? -19.558 -7.675 -15.500 1.00 87.88 650 THR A O 1
ATOM 5078 N N . ARG A 1 651 ? -20.357 -6.036 -14.186 1.00 92.19 651 ARG A N 1
ATOM 5079 C CA . ARG A 1 651 ? -20.061 -4.945 -15.121 1.00 92.19 651 ARG A CA 1
ATOM 5080 C C . ARG A 1 651 ? -18.647 -4.395 -14.942 1.00 92.19 651 ARG A C 1
ATOM 5082 O O . ARG A 1 651 ? -18.050 -4.500 -13.873 1.00 92.19 651 ARG A O 1
ATOM 5089 N N . VAL A 1 652 ? -18.148 -3.735 -15.982 1.00 91.94 652 VAL A N 1
ATOM 5090 C CA . VAL A 1 652 ? -16.886 -2.994 -15.925 1.00 91.94 652 VAL A CA 1
ATOM 5091 C C . VAL A 1 652 ? -17.088 -1.712 -15.114 1.00 91.94 652 VAL A C 1
ATOM 5093 O O . VAL A 1 652 ? -18.047 -0.968 -15.328 1.00 91.94 652 VAL A O 1
ATOM 5096 N N . LEU A 1 653 ? -16.187 -1.473 -14.164 1.00 93.75 653 LEU A N 1
ATOM 5097 C CA . LEU A 1 653 ? -16.040 -0.187 -13.496 1.00 93.75 653 LEU A CA 1
ATOM 5098 C C . LEU A 1 653 ? -14.933 0.573 -14.219 1.00 93.75 653 LEU A C 1
ATOM 5100 O O . LEU A 1 653 ? -13.835 0.045 -14.354 1.00 93.75 653 LEU A O 1
ATOM 5104 N N . GLU A 1 654 ? -15.206 1.790 -14.676 1.00 94.62 654 GLU A N 1
ATOM 5105 C CA . GLU A 1 654 ? -14.194 2.649 -15.306 1.00 94.62 654 GLU A CA 1
ATOM 5106 C C . GLU A 1 654 ? -13.723 3.729 -14.340 1.00 94.62 654 GLU A C 1
ATOM 5108 O O . GLU A 1 654 ? -12.530 3.993 -14.239 1.00 94.62 654 GLU A O 1
ATOM 5113 N N . VAL A 1 655 ? -14.653 4.327 -13.589 1.00 95.38 655 VAL A N 1
ATOM 5114 C CA . VAL A 1 655 ? -14.369 5.403 -12.630 1.00 95.38 655 VAL A CA 1
ATOM 5115 C C . VAL A 1 655 ? -15.126 5.213 -11.320 1.00 95.38 655 VAL A C 1
ATOM 5117 O O . VAL A 1 655 ? -16.245 4.698 -11.277 1.00 95.38 655 VAL A O 1
ATOM 5120 N N . GLY A 1 656 ? -14.541 5.685 -10.219 1.00 93.75 656 GLY A N 1
ATOM 5121 C CA . GLY A 1 656 ? -15.097 5.529 -8.872 1.00 93.75 656 GLY A CA 1
ATOM 5122 C C . GLY A 1 656 ? -16.502 6.112 -8.662 1.00 93.75 656 GLY A C 1
ATOM 5123 O O . GLY A 1 656 ? -17.206 5.654 -7.762 1.00 93.75 656 GLY A O 1
ATOM 5124 N N . SER A 1 657 ? -16.928 7.092 -9.468 1.00 93.38 657 SER A N 1
ATOM 5125 C CA . SER A 1 657 ? -18.278 7.680 -9.416 1.00 93.38 657 SER A CA 1
ATOM 5126 C C . SER A 1 657 ? -19.371 6.743 -9.930 1.00 93.38 657 SER A C 1
ATOM 5128 O O . SER A 1 657 ? -20.522 6.903 -9.537 1.00 93.38 657 SER A O 1
ATOM 5130 N N . GLN A 1 658 ? -19.024 5.749 -10.754 1.00 94.00 658 GLN A N 1
ATOM 5131 C CA . GLN A 1 658 ? -19.984 4.775 -11.271 1.00 94.00 658 GLN A CA 1
ATOM 5132 C C . GLN A 1 658 ? -20.407 3.751 -10.209 1.00 94.00 658 GLN A C 1
ATOM 5134 O O . GLN A 1 658 ? -21.430 3.106 -10.397 1.00 94.00 658 GLN A O 1
ATOM 5139 N N . VAL A 1 659 ? -19.643 3.557 -9.126 1.00 95.31 659 VAL A N 1
ATOM 5140 C CA . VAL A 1 659 ? -19.926 2.533 -8.101 1.00 95.31 659 VAL A CA 1
ATOM 5141 C C . VAL A 1 659 ? -21.233 2.851 -7.368 1.00 95.31 659 VAL A C 1
ATOM 5143 O O . VAL A 1 659 ? -21.295 3.829 -6.606 1.00 95.31 659 VAL A O 1
ATOM 5146 N N . ASN A 1 660 ? -22.246 2.001 -7.557 1.00 95.06 660 ASN A N 1
ATOM 5147 C CA . ASN A 1 660 ? -23.570 2.159 -6.950 1.00 95.06 660 ASN A CA 1
ATOM 5148 C C . ASN A 1 660 ? -23.615 1.624 -5.503 1.00 95.06 660 ASN A C 1
ATOM 5150 O O . ASN A 1 660 ? -22.628 1.095 -4.992 1.00 95.06 660 ASN A O 1
ATOM 5154 N N . GLY A 1 661 ? -24.752 1.788 -4.818 1.00 94.06 661 GLY A N 1
ATOM 5155 C CA . GLY A 1 661 ? -24.921 1.329 -3.433 1.00 94.06 661 GLY A CA 1
ATOM 5156 C C . GLY A 1 661 ? -24.736 -0.182 -3.273 1.00 94.06 661 GLY A C 1
ATOM 5157 O O . GLY A 1 661 ? -24.004 -0.607 -2.381 1.00 94.06 661 GLY A O 1
ATOM 5158 N N . GLN A 1 662 ? -25.311 -0.977 -4.181 1.00 94.31 662 GLN A N 1
ATOM 5159 C CA . GLN A 1 662 ? -25.233 -2.435 -4.116 1.00 94.31 662 GLN A CA 1
ATOM 5160 C C . GLN A 1 662 ? -23.779 -2.919 -4.158 1.00 94.31 662 GLN A C 1
ATOM 5162 O O . GLN A 1 662 ? -23.316 -3.641 -3.281 1.00 94.31 662 GLN A O 1
ATOM 5167 N N . GLU A 1 663 ? -23.027 -2.449 -5.147 1.00 95.25 663 GLU A N 1
ATOM 5168 C CA . GLU A 1 663 ? -21.620 -2.808 -5.332 1.00 95.25 663 GLU A CA 1
ATOM 5169 C C . GLU A 1 663 ? -20.745 -2.271 -4.203 1.00 95.25 663 GLU A C 1
ATOM 5171 O O . GLU A 1 663 ? -19.764 -2.897 -3.799 1.00 95.25 663 GLU A O 1
ATOM 5176 N N . ARG A 1 664 ? -21.085 -1.092 -3.682 1.00 95.62 664 ARG A N 1
ATOM 5177 C CA . ARG A 1 664 ? -20.314 -0.473 -2.616 1.00 95.62 664 ARG A CA 1
ATOM 5178 C C . ARG A 1 664 ? -20.410 -1.281 -1.328 1.00 95.62 664 ARG A C 1
ATOM 5180 O O . ARG A 1 664 ? -19.369 -1.588 -0.757 1.00 95.62 664 ARG A O 1
ATOM 5187 N N . PHE A 1 665 ? -21.620 -1.605 -0.881 1.00 94.94 665 PHE A N 1
ATOM 5188 C CA . PHE A 1 665 ? -21.860 -2.161 0.454 1.00 94.94 665 PHE A CA 1
ATOM 5189 C C . PHE A 1 665 ? -21.918 -3.690 0.501 1.00 94.94 665 PHE A C 1
ATOM 5191 O O . PHE A 1 665 ? -21.527 -4.254 1.522 1.00 94.94 665 PHE A O 1
ATOM 5198 N N . TYR A 1 666 ? -22.337 -4.344 -0.588 1.00 95.62 666 TYR A N 1
ATOM 5199 C CA . TYR A 1 666 ? -22.691 -5.771 -0.595 1.00 95.62 666 TYR A CA 1
ATOM 5200 C C . TYR A 1 666 ? -21.819 -6.637 -1.508 1.00 95.62 666 TYR A C 1
ATOM 5202 O O . TYR A 1 666 ? -22.084 -7.831 -1.657 1.00 95.62 666 TYR A O 1
ATOM 5210 N N . SER A 1 667 ? -20.787 -6.066 -2.135 1.00 95.94 667 SER A N 1
ATOM 5211 C CA . SER A 1 667 ? -19.849 -6.882 -2.907 1.00 95.94 667 SER A CA 1
ATOM 5212 C C . SER A 1 667 ? -19.066 -7.817 -1.993 1.00 95.94 667 SER A C 1
ATOM 5214 O O . SER A 1 667 ? -18.576 -7.399 -0.946 1.00 95.94 667 SER A O 1
ATOM 5216 N N . ILE A 1 668 ? -18.905 -9.064 -2.424 1.00 96.44 668 ILE A N 1
ATOM 5217 C CA . ILE A 1 668 ? -18.130 -10.089 -1.718 1.00 96.44 668 ILE A CA 1
ATOM 5218 C C . ILE A 1 668 ? -17.092 -10.690 -2.651 1.00 96.44 668 ILE A C 1
ATOM 5220 O O . ILE A 1 668 ? -17.319 -10.796 -3.860 1.00 96.44 668 ILE A O 1
ATOM 5224 N N . SER A 1 669 ? -15.937 -11.062 -2.100 1.00 97.00 669 SER A N 1
ATOM 5225 C CA . SER A 1 669 ? -14.884 -11.709 -2.883 1.00 97.00 669 SER A CA 1
ATOM 5226 C C . SER A 1 669 ? -15.275 -13.158 -3.151 1.00 97.00 669 SER A C 1
ATOM 5228 O O . SER A 1 669 ? -15.424 -13.946 -2.219 1.00 97.00 669 SER A O 1
ATOM 5230 N N . MET A 1 670 ? -15.445 -13.525 -4.420 1.00 96.69 670 MET A N 1
ATOM 5231 C CA . MET A 1 670 ? -15.813 -14.891 -4.783 1.00 96.69 670 MET A CA 1
ATOM 5232 C C . MET A 1 670 ? -14.562 -15.778 -4.810 1.00 96.69 670 MET A C 1
ATOM 5234 O O . MET A 1 670 ? -13.594 -15.430 -5.499 1.00 96.69 670 MET A O 1
ATOM 5238 N N . PRO A 1 671 ? -14.557 -16.927 -4.109 1.00 95.81 671 PRO A N 1
ATOM 5239 C CA . PRO A 1 671 ? -13.399 -17.808 -4.073 1.00 95.81 671 PRO A CA 1
ATOM 5240 C C . PRO A 1 671 ? -13.113 -18.387 -5.456 1.00 95.81 671 PRO A C 1
ATOM 5242 O O . PRO A 1 671 ? -14.023 -18.689 -6.233 1.00 95.81 671 PRO A O 1
ATOM 5245 N N . ILE A 1 672 ? -11.832 -18.589 -5.748 1.00 96.12 672 ILE A N 1
ATOM 5246 C CA . ILE A 1 672 ? -11.389 -19.340 -6.913 1.00 96.12 672 ILE A CA 1
ATOM 5247 C C . ILE A 1 672 ? -10.558 -20.543 -6.487 1.00 96.12 672 ILE A C 1
ATOM 5249 O O . ILE A 1 672 ? -9.700 -20.480 -5.610 1.00 96.12 672 ILE A O 1
ATOM 5253 N N . GLU A 1 673 ? -10.806 -21.650 -7.169 1.00 97.69 673 GLU A N 1
ATOM 5254 C CA . GLU A 1 673 ? -9.993 -22.853 -7.071 1.00 97.69 673 GLU A CA 1
ATOM 5255 C C . GLU A 1 673 ? -8.907 -22.835 -8.150 1.00 97.69 673 GLU A C 1
ATOM 5257 O O . GLU A 1 673 ? -9.233 -22.605 -9.316 1.00 97.69 673 GLU A O 1
ATOM 5262 N N . VAL A 1 674 ? -7.650 -23.103 -7.794 1.00 97.94 674 VAL A N 1
ATOM 5263 C CA . VAL A 1 674 ? -6.511 -23.140 -8.725 1.00 97.94 674 VAL A CA 1
ATOM 5264 C C . VAL A 1 674 ? -5.667 -24.386 -8.485 1.00 97.94 674 VAL A C 1
ATOM 5266 O O . VAL A 1 674 ? -5.349 -24.732 -7.348 1.00 97.94 674 VAL A O 1
ATOM 5269 N N . GLN A 1 675 ? -5.272 -25.054 -9.567 1.00 97.94 675 GLN A N 1
ATOM 5270 C CA . GLN A 1 675 ? -4.339 -26.174 -9.548 1.00 97.94 675 GLN A CA 1
ATOM 5271 C C . GLN A 1 675 ? -2.955 -25.726 -10.008 1.00 97.94 675 GLN A C 1
ATOM 5273 O O . GLN A 1 675 ? -2.773 -25.248 -11.132 1.00 97.94 675 GLN A O 1
ATOM 5278 N N . VAL A 1 676 ? -1.964 -25.956 -9.153 1.00 98.31 676 VAL A N 1
ATOM 5279 C CA . VAL A 1 676 ? -0.546 -25.760 -9.438 1.00 98.31 676 VAL A CA 1
ATOM 5280 C C . VAL A 1 676 ? 0.092 -27.117 -9.711 1.00 98.31 676 VAL A C 1
ATOM 5282 O O . VAL A 1 676 ? 0.041 -28.028 -8.886 1.00 98.31 676 VAL A O 1
ATOM 5285 N N . PHE A 1 677 ? 0.683 -27.267 -10.894 1.00 97.62 677 PHE A N 1
ATOM 5286 C CA . PHE A 1 677 ? 1.330 -28.502 -11.326 1.00 97.62 677 PHE A CA 1
ATOM 5287 C C . PHE A 1 677 ? 2.826 -28.389 -11.058 1.00 97.62 677 PHE A C 1
ATOM 5289 O O . PHE A 1 677 ? 3.505 -27.586 -11.704 1.00 97.62 677 PHE A O 1
ATOM 5296 N N . VAL A 1 678 ? 3.332 -29.199 -10.135 1.00 95.69 678 VAL A N 1
ATOM 5297 C CA . VAL A 1 678 ? 4.746 -29.216 -9.743 1.00 95.69 678 VAL A CA 1
ATOM 5298 C C . VAL A 1 678 ? 5.518 -30.309 -10.486 1.00 95.69 678 VAL A C 1
ATOM 5300 O O . VAL A 1 678 ? 4.935 -31.292 -10.954 1.00 95.69 678 VAL A O 1
ATOM 5303 N N . LYS A 1 679 ? 6.829 -30.114 -10.666 1.00 92.81 679 LYS A N 1
ATOM 5304 C CA . LYS A 1 679 ? 7.707 -31.097 -11.322 1.00 92.81 679 LYS A CA 1
ATOM 5305 C C . LYS A 1 679 ? 7.958 -32.308 -10.429 1.00 92.81 679 LYS A C 1
ATOM 5307 O O . LYS A 1 679 ? 7.701 -33.433 -10.855 1.00 92.81 679 LYS A O 1
ATOM 5312 N N . THR A 1 680 ? 8.430 -32.059 -9.213 1.00 90.12 680 THR A N 1
ATOM 5313 C CA . THR A 1 680 ? 8.687 -33.093 -8.207 1.00 90.12 680 THR A CA 1
ATOM 5314 C C . THR A 1 680 ? 7.379 -33.487 -7.546 1.00 90.12 680 THR A C 1
ATOM 5316 O O . THR A 1 680 ? 6.506 -32.649 -7.321 1.00 90.12 680 THR A O 1
ATOM 5319 N N . ALA A 1 681 ? 7.214 -34.781 -7.292 1.00 90.94 681 ALA A N 1
ATOM 5320 C CA . ALA A 1 681 ? 6.026 -35.257 -6.615 1.00 90.94 681 ALA A CA 1
ATOM 5321 C C . ALA A 1 681 ? 6.077 -34.874 -5.129 1.00 90.94 681 ALA A C 1
ATOM 5323 O O . ALA A 1 681 ? 7.152 -34.807 -4.540 1.00 90.94 681 ALA A O 1
ATOM 5324 N N . VAL A 1 682 ? 4.918 -34.618 -4.541 1.00 92.62 682 VAL A N 1
ATOM 5325 C CA . VAL A 1 682 ? 4.757 -34.236 -3.139 1.00 92.62 682 VAL A CA 1
ATOM 5326 C C . VAL A 1 682 ? 3.787 -35.188 -2.456 1.00 92.62 682 VAL A C 1
ATOM 5328 O O . VAL A 1 682 ? 2.881 -35.725 -3.106 1.00 92.62 682 VAL A O 1
ATOM 5331 N N . ASP A 1 683 ? 3.992 -35.404 -1.163 1.00 89.88 683 ASP A N 1
ATOM 5332 C CA . ASP A 1 683 ? 3.085 -36.193 -0.335 1.00 89.88 683 ASP A CA 1
ATOM 5333 C C . ASP A 1 683 ? 1.711 -35.509 -0.220 1.00 89.88 683 ASP A C 1
ATOM 5335 O O . ASP A 1 683 ? 1.598 -34.279 -0.281 1.00 89.88 683 ASP A O 1
ATOM 5339 N N . ILE A 1 684 ? 0.654 -36.309 -0.082 1.00 83.88 684 ILE A N 1
ATOM 5340 C CA . ILE A 1 684 ? -0.704 -35.811 0.140 1.00 83.88 684 ILE A CA 1
ATOM 5341 C C . ILE A 1 684 ? -0.936 -35.286 1.555 1.00 83.88 684 ILE A C 1
ATOM 5343 O O . ILE A 1 684 ? -1.856 -34.489 1.754 1.00 83.88 684 ILE A O 1
ATOM 5347 N N . ALA A 1 685 ? -0.118 -35.710 2.518 1.00 82.00 685 ALA A N 1
ATOM 5348 C CA . ALA A 1 685 ? -0.104 -35.182 3.867 1.00 82.00 685 ALA A CA 1
ATOM 5349 C C . ALA A 1 685 ? 0.438 -33.747 3.837 1.00 82.00 685 ALA A C 1
ATOM 5351 O O . ALA A 1 685 ? 1.640 -33.497 3.740 1.00 82.00 685 ALA A O 1
ATOM 5352 N N . THR A 1 686 ? -0.475 -32.781 3.903 1.00 77.00 686 THR A N 1
ATOM 5353 C CA . THR A 1 686 ? -0.120 -31.367 4.010 1.00 77.00 686 THR A CA 1
ATOM 5354 C C . THR A 1 686 ? 0.343 -31.062 5.428 1.00 77.00 686 THR A C 1
ATOM 5356 O O . THR A 1 686 ? -0.347 -31.414 6.386 1.00 77.00 686 THR A O 1
ATOM 5359 N N . GLY A 1 687 ? 1.470 -30.364 5.564 1.00 88.25 687 GLY A N 1
ATOM 5360 C CA . GLY A 1 687 ? 1.886 -29.783 6.835 1.00 88.25 687 GLY A CA 1
ATOM 5361 C C . GLY A 1 687 ? 1.004 -28.594 7.219 1.00 88.25 687 GLY A C 1
ATOM 5362 O O . GLY A 1 687 ? -0.210 -28.582 7.006 1.00 88.25 687 GLY A O 1
ATOM 5363 N N . ASP A 1 688 ? 1.608 -27.561 7.792 1.00 92.12 688 ASP A N 1
ATOM 5364 C CA . ASP A 1 688 ? 0.878 -26.332 8.088 1.00 92.12 688 ASP A CA 1
ATOM 5365 C C . ASP A 1 688 ? 0.338 -25.682 6.815 1.00 92.12 688 ASP A C 1
ATOM 5367 O O . ASP A 1 688 ? 1.064 -25.507 5.830 1.00 92.12 688 ASP A O 1
ATOM 5371 N N . VAL A 1 689 ? -0.930 -25.276 6.878 1.00 95.88 689 VAL A N 1
ATOM 5372 C CA . VAL A 1 689 ? -1.557 -24.388 5.902 1.00 95.88 689 VAL A CA 1
ATOM 5373 C C . VAL A 1 689 ? -1.712 -23.028 6.563 1.00 95.88 689 VAL A C 1
ATOM 5375 O O . VAL A 1 689 ? -2.178 -22.938 7.700 1.00 95.88 689 VAL A O 1
ATOM 5378 N N . ARG A 1 690 ? -1.319 -21.964 5.862 1.00 96.44 690 ARG A N 1
ATOM 5379 C CA . ARG A 1 690 ? -1.507 -20.583 6.312 1.00 96.44 690 ARG A CA 1
ATOM 5380 C C . ARG A 1 690 ? -2.367 -19.817 5.322 1.00 96.44 690 ARG A C 1
ATOM 5382 O O . ARG A 1 690 ? -2.165 -19.920 4.115 1.00 96.44 690 ARG A O 1
ATOM 5389 N N . VAL A 1 691 ? -3.288 -19.003 5.823 1.00 96.56 691 VAL A N 1
ATOM 5390 C CA . VAL A 1 691 ? -4.071 -18.055 5.021 1.00 96.56 691 VAL A CA 1
ATOM 5391 C C . VAL A 1 691 ? -3.815 -16.657 5.557 1.00 96.56 691 VAL A C 1
ATOM 5393 O O . VAL A 1 691 ? -4.054 -16.368 6.726 1.00 96.56 691 VAL A O 1
ATOM 5396 N N . ASN A 1 692 ? -3.287 -15.783 4.697 1.00 93.81 692 ASN A N 1
ATOM 5397 C CA . ASN A 1 692 ? -2.878 -14.424 5.056 1.00 93.81 692 ASN A CA 1
ATOM 5398 C C . ASN A 1 692 ? -1.934 -14.384 6.281 1.00 93.81 692 ASN A C 1
ATOM 5400 O O . ASN A 1 692 ? -2.048 -13.516 7.145 1.00 93.81 692 ASN A O 1
ATOM 5404 N N . GLY A 1 693 ? -1.031 -15.367 6.371 1.00 90.38 693 GLY A N 1
ATOM 5405 C CA . GLY A 1 693 ? -0.061 -15.524 7.460 1.00 90.38 693 GLY A CA 1
ATOM 5406 C C . GLY A 1 693 ? -0.588 -16.206 8.730 1.00 90.38 693 GLY A C 1
ATOM 5407 O O . GLY A 1 693 ? 0.220 -16.583 9.573 1.00 90.38 693 GLY A O 1
ATOM 5408 N N . ALA A 1 694 ? -1.901 -16.412 8.872 1.00 92.31 694 ALA A N 1
ATOM 5409 C CA . ALA A 1 694 ? -2.480 -17.127 10.010 1.00 92.31 694 ALA A CA 1
ATOM 5410 C C . ALA A 1 694 ? -2.513 -18.638 9.749 1.00 92.31 694 ALA A C 1
ATOM 5412 O O . ALA A 1 694 ? -2.898 -19.057 8.659 1.00 92.31 694 ALA A O 1
ATOM 5413 N N . VAL A 1 695 ? -2.123 -19.447 10.739 1.00 94.44 695 VAL A N 1
ATOM 5414 C CA . VAL A 1 695 ? -2.202 -20.916 10.665 1.00 94.44 695 VAL A CA 1
ATOM 5415 C C . VAL A 1 695 ? -3.666 -21.347 10.700 1.00 94.44 695 VAL A C 1
ATOM 5417 O O . VAL A 1 695 ? -4.429 -20.891 11.549 1.00 94.44 695 VAL A O 1
ATOM 5420 N N . VAL A 1 696 ? -4.043 -22.209 9.761 1.00 95.12 696 VAL A N 1
ATOM 5421 C CA . VAL A 1 696 ? -5.376 -22.809 9.670 1.00 95.12 696 VAL A CA 1
ATOM 5422 C C . VAL A 1 696 ? -5.451 -24.023 10.611 1.00 95.12 696 VAL A C 1
ATOM 5424 O O . VAL A 1 696 ? -4.498 -24.812 10.611 1.00 95.12 696 VAL A O 1
ATOM 5427 N N . PRO A 1 697 ? -6.549 -24.207 11.375 1.00 95.00 697 PRO A N 1
ATOM 5428 C CA . PRO A 1 697 ? -6.777 -25.407 12.186 1.00 95.00 697 PRO A CA 1
ATOM 5429 C C . PRO A 1 697 ? -6.670 -26.704 11.373 1.00 95.00 697 PRO A C 1
ATOM 5431 O O . PRO A 1 697 ? -7.003 -26.731 10.186 1.00 95.00 697 PRO A O 1
ATOM 5434 N N . ASP A 1 698 ? -6.219 -27.792 12.002 1.00 92.25 698 ASP A N 1
ATOM 5435 C CA . ASP A 1 698 ? -5.940 -29.062 11.317 1.00 92.25 698 ASP A CA 1
ATOM 5436 C C . ASP A 1 698 ? -7.166 -29.620 10.574 1.00 92.25 698 ASP A C 1
ATOM 5438 O O . ASP A 1 698 ? -7.050 -30.063 9.428 1.00 92.25 698 ASP A O 1
ATOM 5442 N N . GLU A 1 699 ? -8.349 -29.522 11.182 1.00 93.38 699 GLU A N 1
ATOM 5443 C CA . GLU A 1 699 ? -9.631 -29.956 10.622 1.00 93.38 699 GLU A CA 1
ATOM 5444 C C . GLU A 1 699 ? -10.047 -29.188 9.353 1.00 93.38 699 GLU A C 1
ATOM 5446 O O . GLU A 1 699 ? -10.777 -29.720 8.513 1.00 93.38 699 GLU A O 1
ATOM 5451 N N . GLU A 1 700 ? -9.542 -27.967 9.160 1.00 92.81 700 GLU A N 1
ATOM 5452 C CA . GLU A 1 700 ? -9.891 -27.098 8.034 1.00 92.81 700 GLU A CA 1
ATOM 5453 C C . GLU A 1 700 ? -8.855 -27.130 6.901 1.00 92.81 700 GLU A C 1
ATOM 5455 O O . GLU A 1 700 ? -9.176 -26.740 5.773 1.00 92.81 700 GLU A O 1
ATOM 5460 N N . LYS A 1 701 ? -7.635 -27.644 7.127 1.00 92.94 701 LYS A N 1
ATOM 5461 C CA . LYS A 1 701 ? -6.531 -27.636 6.138 1.00 92.94 701 LYS A CA 1
ATOM 5462 C C . LYS A 1 701 ? -6.954 -28.137 4.757 1.00 92.94 701 LYS A C 1
ATOM 5464 O O . LYS A 1 701 ? -6.689 -27.487 3.740 1.00 92.94 701 LYS A O 1
ATOM 5469 N N . THR A 1 702 ? -7.681 -29.254 4.718 1.00 91.38 702 THR A N 1
ATOM 5470 C CA . THR A 1 702 ? -8.112 -29.903 3.468 1.00 91.38 702 THR A CA 1
ATOM 5471 C C . THR A 1 702 ? -9.168 -29.110 2.691 1.00 91.38 702 THR A C 1
ATOM 5473 O O . THR A 1 702 ? -9.378 -29.374 1.500 1.00 91.38 702 THR A O 1
ATOM 5476 N N . THR A 1 703 ? -9.829 -28.135 3.323 1.00 92.88 703 THR A N 1
ATOM 5477 C CA . THR A 1 703 ? -10.779 -27.221 2.669 1.00 92.88 703 THR A CA 1
ATOM 5478 C C . THR A 1 703 ? -10.069 -26.106 1.907 1.00 92.88 703 THR A C 1
ATOM 5480 O O . THR A 1 703 ? -10.606 -25.622 0.912 1.00 92.88 703 THR A O 1
ATOM 5483 N N . HIS A 1 704 ? -8.837 -25.769 2.301 1.00 94.44 704 HIS A N 1
ATOM 5484 C CA . HIS A 1 704 ? -8.015 -24.743 1.665 1.00 94.44 704 HIS A CA 1
ATOM 5485 C C . HIS A 1 704 ? -7.054 -25.322 0.634 1.00 94.44 704 HIS A C 1
ATOM 5487 O O . HIS A 1 704 ? -6.940 -24.783 -0.469 1.00 94.44 704 HIS A O 1
ATOM 5493 N N . VAL A 1 705 ? -6.373 -26.419 0.971 1.00 96.19 705 VAL A N 1
ATOM 5494 C CA . VAL A 1 705 ? -5.355 -27.032 0.116 1.00 96.19 705 VAL A CA 1
ATOM 5495 C C . VAL A 1 705 ? -5.504 -28.548 0.114 1.00 96.19 705 VAL A C 1
ATOM 5497 O O . VAL A 1 705 ? -5.767 -29.165 1.138 1.00 96.19 705 VAL A O 1
ATOM 5500 N N . ALA A 1 706 ? -5.337 -29.169 -1.050 1.00 94.75 706 ALA A N 1
ATOM 5501 C CA . ALA A 1 706 ? -5.202 -30.617 -1.165 1.00 94.75 706 ALA A CA 1
ATOM 5502 C C . ALA A 1 706 ? -4.203 -30.973 -2.261 1.00 94.75 706 ALA A C 1
ATOM 5504 O O . ALA A 1 706 ? -4.074 -30.251 -3.246 1.00 94.75 706 ALA A O 1
ATOM 5505 N N . VAL A 1 707 ? -3.545 -32.118 -2.143 1.00 93.69 707 VAL A N 1
ATOM 5506 C CA . VAL A 1 707 ? -2.716 -32.672 -3.216 1.00 93.69 707 VAL A CA 1
ATOM 5507 C C . VAL A 1 707 ? -3.495 -33.791 -3.898 1.00 93.69 707 VAL A C 1
ATOM 5509 O O . VAL A 1 707 ? -4.037 -34.671 -3.235 1.00 93.69 707 VAL A O 1
ATOM 5512 N N . GLN A 1 708 ? -3.577 -33.762 -5.230 1.00 91.06 708 GLN A N 1
ATOM 5513 C CA . GLN A 1 708 ? -4.209 -34.838 -5.992 1.00 91.06 708 GLN A CA 1
ATOM 5514 C C . GLN A 1 708 ? -3.198 -35.974 -6.228 1.00 91.06 708 GLN A C 1
ATOM 5516 O O . GLN A 1 708 ? -2.170 -35.719 -6.872 1.00 91.06 708 GLN A O 1
ATOM 5521 N N . PRO A 1 709 ? -3.491 -37.214 -5.788 1.00 86.69 709 PRO A N 1
ATOM 5522 C CA . PRO A 1 709 ? -2.620 -38.358 -6.028 1.00 86.69 709 PRO A CA 1
ATOM 5523 C C . PRO A 1 709 ? -2.459 -38.660 -7.522 1.00 86.69 709 PRO A C 1
ATOM 5525 O O . PRO A 1 709 ? -3.350 -38.399 -8.340 1.00 86.69 709 PRO A O 1
ATOM 5528 N N . LYS A 1 710 ? -1.312 -39.231 -7.893 1.00 86.44 710 LYS A N 1
ATOM 5529 C CA . LYS A 1 710 ? -1.112 -39.812 -9.228 1.00 86.44 710 LYS A CA 1
ATOM 5530 C C . LYS A 1 710 ? -1.938 -41.102 -9.354 1.00 86.44 710 LYS A C 1
ATOM 5532 O O . LYS A 1 710 ? -2.119 -41.787 -8.360 1.00 86.44 710 LYS A O 1
ATOM 5537 N N . PRO A 1 711 ? -2.351 -41.525 -10.563 1.00 84.50 711 PRO A N 1
ATOM 5538 C CA . PRO A 1 711 ? -3.069 -42.796 -10.737 1.00 84.50 711 PRO A CA 1
ATOM 5539 C C . PRO A 1 711 ? -2.339 -44.023 -10.162 1.00 84.50 711 PRO A C 1
ATOM 5541 O O . PRO A 1 711 ? -2.976 -44.996 -9.786 1.00 84.50 711 PRO A O 1
ATOM 5544 N N . SER A 1 712 ? -1.006 -43.969 -10.090 1.00 83.75 712 SER A N 1
ATOM 5545 C CA . SER A 1 712 ? -0.141 -45.042 -9.594 1.00 83.75 712 SER A CA 1
ATOM 5546 C C . SER A 1 712 ? 0.184 -44.963 -8.095 1.00 83.75 712 SER A C 1
ATOM 5548 O O . SER A 1 712 ? 1.010 -45.741 -7.628 1.00 83.75 712 SER A O 1
ATOM 5550 N N . SER A 1 713 ? -0.366 -44.003 -7.343 1.00 84.25 713 SER A N 1
ATOM 5551 C CA . SER A 1 713 ? -0.066 -43.825 -5.917 1.00 84.25 713 SER A CA 1
ATOM 5552 C C . SER A 1 713 ? -1.274 -43.284 -5.162 1.00 84.25 713 SER A C 1
ATOM 5554 O O . SER A 1 713 ? -1.961 -42.387 -5.635 1.00 84.25 713 SER A O 1
ATOM 5556 N N . THR A 1 714 ? -1.510 -43.793 -3.956 1.00 81.75 714 THR A N 1
ATOM 5557 C CA . THR A 1 714 ? -2.530 -43.256 -3.047 1.00 81.75 714 THR A CA 1
ATOM 5558 C C . THR A 1 714 ? -2.002 -42.123 -2.172 1.00 81.75 714 THR A C 1
ATOM 5560 O O . THR A 1 714 ? -2.811 -41.377 -1.633 1.00 81.75 714 THR A O 1
ATOM 5563 N N . THR A 1 715 ? -0.678 -41.966 -2.054 1.00 84.50 715 THR A N 1
ATOM 5564 C CA . THR A 1 715 ? -0.031 -41.038 -1.111 1.00 84.50 715 THR A CA 1
ATOM 5565 C C . THR A 1 715 ? 0.780 -39.926 -1.773 1.00 84.50 715 THR A C 1
ATOM 5567 O O . THR A 1 715 ? 1.171 -38.977 -1.106 1.00 84.50 715 THR A O 1
ATOM 5570 N N . VAL A 1 716 ? 1.030 -39.995 -3.085 1.00 90.38 716 VAL A N 1
ATOM 5571 C CA . VAL A 1 716 ? 1.943 -39.071 -3.775 1.00 90.38 716 VAL A CA 1
ATOM 5572 C C . VAL A 1 716 ? 1.291 -38.457 -5.012 1.00 90.38 716 VAL A C 1
ATOM 5574 O O . VAL A 1 716 ? 0.741 -39.152 -5.871 1.00 90.38 716 VAL A O 1
ATOM 5577 N N . GLY A 1 717 ? 1.397 -37.134 -5.138 1.00 92.50 717 GLY A N 1
ATOM 5578 C CA . GLY A 1 717 ? 0.791 -36.338 -6.202 1.00 92.50 717 GLY A CA 1
ATOM 5579 C C . GLY A 1 717 ? 1.751 -35.343 -6.845 1.00 92.50 717 GLY A C 1
ATOM 5580 O O . GLY A 1 717 ? 2.855 -35.117 -6.373 1.00 92.50 717 GLY A O 1
ATOM 5581 N N . ASN A 1 718 ? 1.350 -34.731 -7.958 1.00 94.19 718 ASN A N 1
ATOM 5582 C CA . ASN A 1 718 ? 2.085 -33.608 -8.569 1.00 94.19 718 ASN A CA 1
ATOM 5583 C C . ASN A 1 718 ? 1.183 -32.409 -8.888 1.00 94.19 718 ASN A C 1
ATOM 5585 O O . ASN A 1 718 ? 1.531 -31.542 -9.693 1.00 94.19 718 ASN A O 1
ATOM 5589 N N . ARG A 1 719 ? -0.007 -32.386 -8.286 1.00 95.75 719 ARG A N 1
ATOM 5590 C CA . ARG A 1 719 ? -1.003 -31.336 -8.474 1.00 95.75 719 ARG A CA 1
ATOM 5591 C C . ARG A 1 719 ? -1.440 -30.861 -7.105 1.00 95.75 719 ARG A C 1
ATOM 5593 O O . ARG A 1 719 ? -2.053 -31.619 -6.358 1.00 95.75 719 ARG A O 1
ATOM 5600 N N . ILE A 1 720 ? -1.119 -29.615 -6.803 1.00 97.19 720 ILE A N 1
ATOM 5601 C CA . ILE A 1 720 ? -1.497 -28.953 -5.564 1.00 97.19 720 ILE A CA 1
ATOM 5602 C C . ILE A 1 720 ? -2.709 -28.095 -5.885 1.00 97.19 720 ILE A C 1
ATOM 5604 O O . ILE A 1 720 ? -2.670 -27.225 -6.753 1.00 97.19 720 ILE A O 1
ATOM 5608 N N . LYS A 1 721 ? -3.812 -28.386 -5.218 1.00 97.38 721 LYS A N 1
ATOM 5609 C CA . LYS A 1 721 ? -5.109 -27.770 -5.420 1.00 97.38 721 LYS A CA 1
ATOM 5610 C C . LYS A 1 721 ? -5.354 -26.771 -4.298 1.00 97.38 721 LYS A C 1
ATOM 5612 O O . LYS A 1 721 ? -5.679 -27.171 -3.184 1.00 97.38 721 LYS A O 1
ATOM 5617 N N . PHE A 1 722 ? -5.233 -25.487 -4.607 1.00 97.81 722 PHE A N 1
ATOM 5618 C CA . PHE A 1 722 ? -5.677 -24.401 -3.740 1.00 97.81 722 PHE A CA 1
ATOM 5619 C C . PHE A 1 722 ? -7.176 -24.215 -3.967 1.00 97.81 722 PHE A C 1
ATOM 5621 O O . PHE A 1 722 ? -7.595 -23.693 -4.997 1.00 97.81 722 PHE A O 1
ATOM 5628 N N . LYS A 1 723 ? -7.992 -24.723 -3.046 1.00 96.12 723 LYS A N 1
ATOM 5629 C CA . LYS A 1 723 ? -9.452 -24.817 -3.187 1.00 96.12 723 LYS A CA 1
ATOM 5630 C C . LYS A 1 723 ? -10.171 -23.490 -2.937 1.00 96.12 723 LYS A C 1
ATOM 5632 O O . LYS A 1 723 ? -11.244 -23.280 -3.493 1.00 96.12 723 LYS A O 1
ATOM 5637 N N . GLN A 1 724 ? -9.589 -22.609 -2.123 1.00 92.00 724 GLN A N 1
ATOM 5638 C CA . GLN A 1 724 ? -10.233 -21.373 -1.668 1.00 92.00 724 GLN A CA 1
ATOM 5639 C C . GLN A 1 724 ? -9.281 -20.169 -1.691 1.00 92.00 724 GLN A C 1
ATOM 5641 O O . GLN A 1 724 ? -8.989 -19.573 -0.655 1.00 92.00 724 GLN A O 1
ATOM 5646 N N . LEU A 1 725 ? -8.796 -19.780 -2.874 1.00 97.12 725 LEU A N 1
ATOM 5647 C CA . LEU A 1 725 ? -8.131 -18.483 -3.013 1.00 97.12 725 LEU A CA 1
ATOM 5648 C C . LEU A 1 725 ? -9.199 -17.391 -3.074 1.00 97.12 725 LEU A C 1
ATOM 5650 O O . LEU A 1 725 ? -9.970 -17.317 -4.029 1.00 97.12 725 LEU A O 1
ATOM 5654 N N . VAL A 1 726 ? -9.265 -16.557 -2.043 1.00 97.06 726 VAL A N 1
ATOM 5655 C CA . VAL A 1 726 ? -10.308 -15.539 -1.871 1.00 97.06 726 VAL A CA 1
ATOM 5656 C C . VAL A 1 726 ? -9.713 -14.295 -1.217 1.00 97.06 726 VAL A C 1
ATOM 5658 O O . VAL A 1 726 ? -8.656 -14.374 -0.591 1.00 97.06 726 VAL A O 1
ATOM 5661 N N . LYS A 1 727 ? -10.355 -13.131 -1.376 1.00 97.06 727 LYS A N 1
ATOM 5662 C CA . LYS A 1 727 ? -9.947 -11.839 -0.776 1.00 97.06 727 LYS A CA 1
ATOM 5663 C C . LYS A 1 727 ? -8.566 -11.344 -1.228 1.00 97.06 727 LYS A C 1
ATOM 5665 O O . LYS A 1 727 ? -7.997 -10.433 -0.632 1.00 97.06 727 LYS A O 1
ATOM 5670 N N . GLY A 1 728 ? -8.005 -11.963 -2.269 1.00 96.69 728 GLY A N 1
ATOM 5671 C CA . GLY A 1 728 ? -6.605 -11.800 -2.645 1.00 96.69 728 GLY A CA 1
ATOM 5672 C C . GLY A 1 728 ? -5.626 -12.236 -1.555 1.00 96.69 728 GLY A C 1
ATOM 5673 O O . GLY A 1 728 ? -4.497 -11.763 -1.532 1.00 96.69 728 GLY A O 1
ATOM 5674 N N . PHE A 1 729 ? -6.027 -13.085 -0.613 1.00 98.12 729 PHE A N 1
ATOM 5675 C CA . PHE A 1 729 ? -5.118 -13.548 0.427 1.00 98.12 729 PHE A CA 1
ATOM 5676 C C . PHE A 1 729 ? -4.092 -14.528 -0.140 1.00 98.12 729 PHE A C 1
ATOM 5678 O O . PHE A 1 729 ? -4.365 -15.277 -1.077 1.00 98.12 729 PHE A O 1
ATOM 5685 N N . SER A 1 730 ? -2.900 -14.518 0.455 1.00 98.12 730 SER A N 1
ATOM 5686 C CA . SER A 1 730 ? -1.898 -15.550 0.186 1.00 98.12 730 SER A CA 1
ATOM 5687 C C . SER A 1 730 ? -2.275 -16.809 0.953 1.00 98.12 730 SER A C 1
ATOM 5689 O O . SER A 1 730 ? -2.492 -16.740 2.164 1.00 98.12 730 SER A O 1
ATOM 5691 N N . THR A 1 731 ? -2.349 -17.939 0.260 1.00 98.25 731 THR A N 1
ATOM 5692 C CA . THR A 1 731 ? -2.499 -19.257 0.878 1.00 98.25 731 THR A CA 1
ATOM 5693 C C . THR A 1 731 ? -1.203 -20.019 0.695 1.00 98.25 731 THR A C 1
ATOM 5695 O O . THR A 1 731 ? -0.767 -20.221 -0.434 1.00 98.25 731 THR A O 1
ATOM 5698 N N . GLU A 1 732 ? -0.598 -20.428 1.801 1.00 96.94 732 GLU A N 1
ATOM 5699 C CA . GLU A 1 732 ? 0.675 -21.138 1.870 1.00 96.94 732 GLU A CA 1
ATOM 5700 C C . GLU A 1 732 ? 0.463 -22.547 2.418 1.00 96.94 732 GLU A C 1
ATOM 5702 O O . GLU A 1 732 ? -0.379 -22.754 3.291 1.00 96.94 732 GLU A O 1
ATOM 5707 N N . VAL A 1 733 ? 1.241 -23.510 1.928 1.00 96.56 733 VAL A N 1
ATOM 5708 C CA . VAL A 1 733 ? 1.296 -24.870 2.467 1.00 96.56 733 VAL A CA 1
ATOM 5709 C C . VAL A 1 733 ? 2.740 -25.365 2.533 1.00 96.56 733 VAL A C 1
ATOM 5711 O O . VAL A 1 733 ? 3.529 -25.128 1.613 1.00 96.56 733 VAL A O 1
ATOM 5714 N N . LYS A 1 734 ? 3.070 -26.082 3.611 1.00 94.88 734 LYS A N 1
ATOM 5715 C CA . LYS A 1 734 ? 4.281 -26.906 3.709 1.00 94.88 734 LYS A CA 1
ATOM 5716 C C . LYS A 1 734 ? 3.996 -28.313 3.185 1.00 94.88 734 LYS A C 1
ATOM 5718 O O . LYS A 1 734 ? 3.033 -28.948 3.614 1.00 94.88 734 LYS A O 1
ATOM 5723 N N . LEU A 1 735 ? 4.844 -28.812 2.294 1.00 94.31 735 LEU A N 1
ATOM 5724 C CA . LEU A 1 735 ? 4.723 -30.127 1.667 1.00 94.31 735 LEU A CA 1
ATOM 5725 C C . LEU A 1 735 ? 6.044 -30.890 1.743 1.00 94.31 735 LEU A C 1
ATOM 5727 O O . LEU A 1 735 ? 7.118 -30.286 1.721 1.00 94.31 735 LEU A O 1
ATOM 5731 N N . THR A 1 736 ? 5.945 -32.217 1.765 1.00 92.19 736 THR A N 1
ATOM 5732 C CA . THR A 1 736 ? 7.107 -33.103 1.680 1.00 92.19 736 THR A CA 1
ATOM 5733 C C . THR A 1 736 ? 7.350 -33.491 0.227 1.00 92.19 736 THR A C 1
ATOM 5735 O O . THR A 1 736 ? 6.450 -34.029 -0.422 1.00 92.19 736 THR A O 1
ATOM 5738 N N . THR A 1 737 ? 8.539 -33.223 -0.305 1.00 89.44 737 THR A N 1
ATOM 5739 C CA . THR A 1 737 ? 8.951 -33.683 -1.636 1.00 89.44 737 THR A CA 1
ATOM 5740 C C . THR A 1 737 ? 9.381 -35.140 -1.588 1.00 89.44 737 THR A C 1
ATOM 5742 O O . THR A 1 737 ? 10.092 -35.571 -0.685 1.00 89.44 737 THR A O 1
ATOM 5745 N N . ILE A 1 738 ? 8.948 -35.906 -2.588 1.00 84.31 738 ILE A N 1
ATOM 5746 C CA . ILE A 1 738 ? 9.324 -37.305 -2.762 1.00 84.31 738 ILE A CA 1
ATOM 5747 C C . ILE A 1 738 ? 10.334 -37.370 -3.902 1.00 84.31 738 ILE A C 1
ATOM 5749 O O . ILE A 1 738 ? 9.975 -37.184 -5.072 1.00 84.31 738 ILE A O 1
ATOM 5753 N N . SER A 1 739 ? 11.596 -37.599 -3.543 1.00 68.69 739 SER A N 1
ATOM 5754 C CA . SER A 1 739 ? 12.665 -37.902 -4.492 1.00 68.69 739 SER A CA 1
ATOM 5755 C C . SER A 1 739 ? 12.282 -39.148 -5.288 1.00 68.69 739 SER A C 1
ATOM 5757 O O . SER A 1 739 ? 11.922 -40.172 -4.707 1.00 68.69 739 SER A O 1
ATOM 5759 N N . SER A 1 740 ? 12.286 -39.021 -6.613 1.00 55.50 740 SER A N 1
ATOM 5760 C CA . SER A 1 740 ? 12.027 -40.120 -7.549 1.00 55.50 740 SER A CA 1
ATOM 5761 C C . SER A 1 740 ? 13.165 -41.120 -7.592 1.00 55.50 740 SER A C 1
ATOM 5763 O O . SER A 1 740 ? 14.317 -40.626 -7.627 1.00 55.50 740 SER A O 1
#

InterPro domains:
  IPR003159 Polysaccharide lyase family 8, central domain [PF02278] (288-557)
  IPR008929 Chondroitin AC/alginate lyase [G3DSA:1.50.10.100] (1-241)
  IPR008929 Chondroitin AC/alginate lyase [SSF48230] (7-231)
  IPR011013 Galactose mutarotase-like domain superfamily [SSF74650] (277-568)
  IPR011071 Polysaccharide lyase family 8-like, C-terminal [G3DSA:2.60.220.10] (576-737)
  IPR011071 Polysaccharide lyase family 8-like, C-terminal [SSF49863] (576-648)
  IPR014718 Glycoside hydrolase-type carbohydrate-binding [G3DSA:2.70.98.10] (276-574)
  IPR015177 Lyase, catalytic [PF09093] (10-198)
  IPR039174 Chondroitin sulfate ABC lyase [PTHR37322] (1-736)

Mean predicted aligned error: 4.92 Å

pLDDT: mean 94.24, std 6.28, range [49.62, 98.94]

Foldseek 3Di:
DDFCLVVLLVVCLVCLVVCVVVVNLVVSLVVLCVVLVLVQLQDVPRPFAAAFLCNLFFRLVSLVSSLVSFDDPDPVSVVVSVVSLLSSLNVLLRNLGAFFFQGHQAHPQLAGDDLSAGALLDSSLSSLLSSLQVQQVPQQHPSHHDPVSLVSSVSNLVVSCQQALRQAHPQQRNFLAGALQRRSCLQRLLSLLSSQFHFADADPVRHGDAGDDGDLVSLLQSQSSCDCVDPSNVCLQVVPDPDSGSGDGNDPVSVVSSVSSVVVCVVVVRHHDFRDAAWAWPLSQLKIWGDDGSKIKMWAAFALRHFGHHHDQFTQQLQQQSRQGAIDTGQHSVQSVQVGQAFQDQSQARAQHWGWNDDRLVSGFPAGRFHFHHQFGIWFWFCFPHDYIWMKTWDWGWDFCTHHDPPDDHDPKTFTKIWMWGGFPQKIKIKIWQTFIDPSPPIWTKGWNDKTFQPDPVDFFWKDKAHDIDTLVDWDKDWLVNQDDQFGWIWMAASQGKIKIFGSSSVQTKIWTWDKGWDHHRGHDPDIHIGTIITIMGTQHGRHGTDMGIMMMRHPDPNCVNVVQVVCCVDPNHQKDFQDDYPAKTKMWGACPPHHRKIKIKIQGAHQVDQGDDFWGGKPDDRKIKMWIDPDQWKIKIKIFRSRLQWPDPDRDGRSVVQDPCSNRPTRRDWDKMKTFTPFKWWQDWDWKDKLNHTDDPVCRVQQWGFDADPVDPTIHRIIMGNGRHSRIMIMIMITTDDD

Organism: NCBI:txid174260

Nearest PDB structures (foldseek):
  2q1f-assembly2_B  TM=8.464E-01  e=3.930E-42  Bacteroides thetaiotaomicron
  7yke-assembly1_A  TM=8.741E-01  e=1.080E-38  Proteus vulgaris
  1hn0-assembly1_A  TM=8.657E-01  e=1.026E-38  Proteus vulgaris
  1rwh-assembly1_A  TM=7.994E-01  e=8.798E-25  Paenarthrobacter aurescens
  1rw9-assembly1_A  TM=7.812E-01  e=5.555E-25  Paenarthrobacter aurescens